Protein AF-0000000080331035 (afdb_homodimer)

Solvent-accessible surface area (backbone atoms only — not comparable to full-atom values): 25247 Å² total; per-residue (Å²): 130,74,22,35,41,32,31,26,7,36,9,62,41,33,60,42,44,21,15,44,45,40,52,51,49,59,60,69,27,68,32,37,34,25,60,29,52,27,32,96,82,66,39,75,56,76,70,78,35,70,33,44,58,36,47,56,75,72,41,64,69,88,39,53,41,82,36,46,63,39,62,90,60,86,77,45,64,68,59,48,51,48,36,42,48,51,35,17,51,52,51,43,54,48,45,74,77,31,61,30,36,28,38,41,33,54,13,16,38,40,52,65,29,70,51,53,56,38,51,56,43,30,52,69,73,35,77,71,48,44,76,47,48,36,59,26,38,36,56,69,48,49,48,23,32,76,70,66,48,60,51,32,47,57,44,38,30,34,37,42,34,33,36,79,62,34,64,64,60,52,43,58,47,56,70,48,77,24,14,32,32,40,33,53,36,17,91,39,33,50,58,50,49,49,42,26,54,76,61,68,42,33,86,76,12,35,31,35,27,46,51,61,43,95,75,45,44,77,43,52,39,76,65,60,55,79,50,83,45,58,71,67,29,41,36,42,29,49,40,88,74,89,79,53,86,71,68,46,97,132,75,23,34,41,32,31,27,7,37,8,62,41,34,58,42,44,20,17,44,45,39,52,52,50,59,60,68,28,67,32,37,34,24,62,29,50,27,33,96,83,66,39,75,56,77,68,79,34,70,35,45,58,37,46,56,76,70,42,64,70,88,40,53,41,80,37,46,60,41,61,91,58,85,77,45,64,68,60,48,51,48,34,39,49,52,34,18,50,53,50,45,55,47,45,75,75,31,61,32,36,27,37,40,33,55,13,17,38,41,52,64,30,71,52,53,58,37,51,56,44,30,52,70,74,35,77,72,49,44,76,48,48,36,58,27,38,36,56,69,49,49,47,25,32,76,72,66,48,59,50,32,46,56,44,38,30,34,37,41,34,34,35,78,63,33,64,63,60,51,44,57,48,56,69,46,76,24,14,31,32,39,32,53,34,17,90,40,33,49,58,50,50,49,44,26,53,76,61,69,42,30,86,76,12,35,31,35,28,45,51,62,41,96,76,45,46,76,42,53,38,76,66,60,54,79,50,82,45,59,71,66,29,41,36,40,29,49,38,89,72,89,79,53,85,71,68,47,96

Foldseek 3Di:
DAAEEEEAECEAAALVQGDPVSLVLLAPFQAEEEEAEADPVRHGPPDDDRQRVSSVVRDPPVRYDYAHQDYPDDPDPVVNVVSLLRRLVVVLVVRVVTRYYYYTWYAFCVPPHSVVSSVVNNCVVRPRYHYYYHTGHHPVNLLCVVVVPDQDAAPADEEEDECVVPLVVVLVVLLDQFKYKYAQCQVPLVSNLVSCVVSVQQPPKKKWDSRNDPPIDIDRSPPRDPHGDDRGMMMIRGGDDPPDDNPND/DAAEEEEAECEAAALVQGDPVSLVLLAPFQAEEEEAEADPVRHGPPDDDRQRVSSVVRDPPVRYDYAHQDYPDDPDPVVNVVSLLRRLVVVLVVRVVTRYYYYTWYAFCVPPHSVVSSVVNNCVVRPRYHYYYHTGHHPVNLLCVVVVPDQDAAPADEEEDECVVPLVVVLVVLLDQFKYKYAQCQVPLQSNLVSCVVSVQQQPKKKWDSRNDPPIDIDRSPPRDPHGDDRGMMMMRGGDDPPDDNPND

Sequence (498 aa):
MSSRLIGVGMGPGDPELVTVKGVGVLRAADVVVVPVMAGADGRDGGEPGRAEATVLHYVPSEKIVRVVFALNERSDRARREAAWDAAGQRVAGLLERHASVAFATIGDPNVYSTFTYLAETVRELVPGCVVETVPGITAMQDLAARSGAVLTEGTEPLTLVPVTAGAGVLEDALGGPGTVVAYKFGRQAREVARALRETGRLEDAVWGSALGLPEESIRPAADLDEGPLPYLSTLIAPARRDGTRGGKLMSSRLIGVGMGPGDPELVTVKGVGVLRAADVVVVPVMAGADGRDGGEPGRAEATVLHYVPSEKIVRVVFALNERSDRARREAAWDAAGQRVAGLLERHASVAFATIGDPNVYSTFTYLAETVRELVPGCVVETVPGITAMQDLAARSGAVLTEGTEPLTLVPVTAGAGVLEDALGGPGTVVAYKFGRQAREVARALRETGRLEDAVWGSALGLPEESIRPAADLDEGPLPYLSTLIAPARRDGTRGGKL

Structure (mmCIF, N/CA/C/O backbone):
data_AF-0000000080331035-model_v1
#
loop_
_entity.id
_entity.type
_entity.pdbx_description
1 polymer 'Precorrin-2 C(20)-methyltransferase'
#
loop_
_atom_site.group_PDB
_atom_site.id
_atom_site.type_symbol
_atom_site.label_atom_id
_atom_site.label_alt_id
_atom_site.label_comp_id
_atom_site.label_asym_id
_atom_site.label_entity_id
_atom_site.label_seq_id
_atom_site.pdbx_PDB_ins_code
_atom_site.Cartn_x
_atom_site.Cartn_y
_atom_site.Cartn_z
_atom_site.occupancy
_atom_site.B_iso_or_equiv
_atom_site.auth_seq_id
_atom_site.auth_comp_id
_atom_site.auth_asym_id
_atom_site.auth_atom_id
_atom_site.pdbx_PDB_model_num
ATOM 1 N N . MET A 1 1 ? -8.141 -32.656 5.895 1 59.47 1 MET A N 1
ATOM 2 C CA . MET A 1 1 ? -8.086 -31.328 6.496 1 59.47 1 MET A CA 1
ATOM 3 C C . MET A 1 1 ? -7.797 -30.266 5.441 1 59.47 1 MET A C 1
ATOM 5 O O . MET A 1 1 ? -7.09 -30.531 4.469 1 59.47 1 MET A O 1
ATOM 9 N N . SER A 1 2 ? -8.523 -29.156 5.41 1 84.94 2 SER A N 1
ATOM 10 C CA . SER A 1 2 ? -8.359 -28.219 4.309 1 84.94 2 SER A CA 1
ATOM 11 C C . SER A 1 2 ? -7.059 -27.438 4.441 1 84.94 2 SER A C 1
ATOM 13 O O . SER A 1 2 ? -6.691 -27.016 5.535 1 84.94 2 SER A O 1
ATOM 15 N N . SER A 1 3 ? -6.066 -27.594 3.512 1 94.81 3 SER A N 1
ATOM 16 C CA . SER A 1 3 ? -4.785 -26.906 3.504 1 94.81 3 SER A CA 1
ATOM 17 C C . SER A 1 3 ? -4.957 -25.438 3.102 1 94.81 3 SER A C 1
ATOM 19 O O . SER A 1 3 ? -5.996 -25.047 2.566 1 94.81 3 SER A O 1
ATOM 21 N N . ARG A 1 4 ? -4.008 -24.625 3.588 1 97.81 4 ARG A N 1
ATOM 22 C CA . ARG A 1 4 ? -4.051 -23.188 3.326 1 97.81 4 ARG A CA 1
ATOM 23 C C . ARG A 1 4 ? -2.785 -22.719 2.615 1 97.81 4 ARG A C 1
ATOM 25 O O . ARG A 1 4 ? -1.678 -23.125 2.984 1 97.81 4 ARG A O 1
ATOM 32 N N . LEU A 1 5 ? -2.953 -21.984 1.597 1 98.69 5 LEU A N 1
ATOM 33 C CA . LEU A 1 5 ? -1.893 -21.25 0.924 1 98.69 5 LEU A CA 1
ATOM 34 C C . LEU A 1 5 ? -2.035 -19.75 1.169 1 98.69 5 LEU A C 1
ATOM 36 O O . LEU A 1 5 ? -3.061 -19.156 0.825 1 98.69 5 LEU A O 1
ATOM 40 N N . ILE A 1 6 ? -1.001 -19.141 1.738 1 98.88 6 ILE A N 1
ATOM 41 C CA . ILE A 1 6 ? -1.09 -17.734 2.074 1 98.88 6 ILE A CA 1
ATOM 42 C C . ILE A 1 6 ? 0.008 -16.953 1.347 1 98.88 6 ILE A C 1
ATOM 44 O O . ILE A 1 6 ? 1.196 -17.172 1.596 1 98.88 6 ILE A O 1
ATOM 48 N N . GLY A 1 7 ? -0.418 -16.125 0.364 1 98.81 7 GLY A N 1
ATOM 49 C CA . GLY A 1 7 ? 0.522 -15.188 -0.218 1 98.81 7 GLY A CA 1
ATOM 50 C C . GLY A 1 7 ? 0.849 -14.023 0.703 1 98.81 7 GLY A C 1
ATOM 51 O O . GLY A 1 7 ? -0.049 -13.305 1.139 1 98.81 7 GLY A O 1
ATOM 52 N N . VAL A 1 8 ? 2.119 -13.812 0.995 1 98.94 8 VAL A N 1
ATOM 53 C CA . VAL A 1 8 ? 2.539 -12.789 1.947 1 98.94 8 VAL A CA 1
ATOM 54 C C . VAL A 1 8 ? 3.416 -11.758 1.244 1 98.94 8 VAL A C 1
ATOM 56 O O . VAL A 1 8 ? 4.406 -12.109 0.599 1 98.94 8 VAL A O 1
ATOM 59 N N . GLY A 1 9 ? 3.037 -10.469 1.401 1 98.88 9 GLY A N 1
ATOM 60 C CA . GLY A 1 9 ? 3.844 -9.391 0.844 1 98.88 9 GLY A CA 1
ATOM 61 C C . GLY A 1 9 ? 5.043 -9.039 1.705 1 98.88 9 GLY A C 1
ATOM 62 O O . GLY A 1 9 ? 4.891 -8.695 2.879 1 98.88 9 GLY A O 1
ATOM 63 N N . MET A 1 10 ? 6.223 -8.961 1.081 1 98.69 10 MET A N 1
ATOM 64 C CA . MET A 1 10 ? 7.469 -8.766 1.815 1 98.69 10 MET A CA 1
ATOM 65 C C . MET A 1 10 ? 7.91 -7.309 1.768 1 98.69 10 MET A C 1
ATOM 67 O O . MET A 1 10 ? 8.883 -6.926 2.416 1 98.69 10 MET A O 1
ATOM 71 N N . GLY A 1 11 ? 7.188 -6.504 1.007 1 98.25 11 GLY A N 1
ATOM 72 C CA . GLY A 1 11 ? 7.699 -5.168 0.737 1 98.25 11 GLY A CA 1
ATOM 73 C C . GLY A 1 11 ? 8.805 -5.156 -0.307 1 98.25 11 GLY A C 1
ATOM 74 O O . GLY A 1 11 ? 9.141 -6.195 -0.872 1 98.25 11 GLY A O 1
ATOM 75 N N . PRO A 1 12 ? 9.359 -3.99 -0.532 1 96.81 12 PRO A N 1
ATOM 76 C CA . PRO A 1 12 ? 10.266 -3.863 -1.677 1 96.81 12 PRO A CA 1
ATOM 77 C C . PRO A 1 12 ? 11.688 -4.309 -1.355 1 96.81 12 PRO A C 1
ATOM 79 O O . PRO A 1 12 ? 12.438 -4.688 -2.258 1 96.81 12 PRO A O 1
ATOM 82 N N . GLY A 1 13 ? 12.117 -4.184 -0.1 1 96.25 13 GLY A N 1
ATOM 83 C CA . GLY A 1 13 ? 13.508 -4.527 0.177 1 96.25 13 GLY A CA 1
ATOM 84 C C . GLY A 1 13 ? 13.859 -4.438 1.649 1 96.25 13 GLY A C 1
ATOM 85 O O . GLY A 1 13 ? 14.477 -5.348 2.201 1 96.25 13 GLY A O 1
ATOM 86 N N . ASP A 1 14 ? 13.523 -3.342 2.305 1 98.19 14 ASP A N 1
ATOM 87 C CA . ASP A 1 14 ? 13.727 -3.168 3.74 1 98.19 14 ASP A CA 1
ATOM 88 C C . ASP A 1 14 ? 12.984 -4.242 4.535 1 98.19 14 ASP A C 1
ATOM 90 O O . ASP A 1 14 ? 11.758 -4.297 4.523 1 98.19 14 ASP A O 1
ATOM 94 N N . PRO A 1 15 ? 13.711 -5.105 5.203 1 98.44 15 PRO A N 1
ATOM 95 C CA . PRO A 1 15 ? 13.039 -6.211 5.895 1 98.44 15 PRO A CA 1
ATOM 96 C C . PRO A 1 15 ? 12.078 -5.73 6.977 1 98.44 15 PRO A C 1
ATOM 98 O O . PRO A 1 15 ? 11.18 -6.473 7.379 1 98.44 15 PRO A O 1
ATOM 101 N N . GLU A 1 16 ? 12.195 -4.535 7.367 1 98.81 16 GLU A N 1
ATOM 102 C CA . GLU A 1 16 ? 11.328 -4.043 8.438 1 98.81 16 GLU A CA 1
ATOM 103 C C . GLU A 1 16 ? 10 -3.539 7.887 1 98.81 16 GLU A C 1
ATOM 105 O O . GLU A 1 16 ? 9.102 -3.178 8.648 1 98.81 16 GLU A O 1
ATOM 110 N N . LEU A 1 17 ? 9.859 -3.543 6.605 1 98.88 17 LEU A N 1
ATOM 111 C CA . LEU A 1 17 ? 8.602 -3.057 6.043 1 98.88 17 LEU A CA 1
ATOM 112 C C . LEU A 1 17 ? 7.594 -4.191 5.906 1 98.88 17 LEU A C 1
ATOM 114 O O . LEU A 1 17 ? 6.465 -3.973 5.453 1 98.88 17 LEU A O 1
ATOM 118 N N . VAL A 1 18 ? 7.965 -5.395 6.312 1 98.94 18 VAL A N 1
ATOM 119 C CA . VAL A 1 18 ? 6.973 -6.461 6.418 1 98.94 18 VAL A CA 1
ATOM 120 C C . VAL A 1 18 ? 5.988 -6.137 7.539 1 98.94 18 VAL A C 1
ATOM 122 O O . VAL A 1 18 ? 6.363 -5.543 8.555 1 98.94 18 VAL A O 1
ATOM 125 N N . THR A 1 19 ? 4.703 -6.461 7.371 1 98.94 19 THR A N 1
ATOM 126 C CA . THR A 1 19 ? 3.715 -6.227 8.422 1 98.94 19 THR A CA 1
ATOM 127 C C . THR A 1 19 ? 3.91 -7.207 9.57 1 98.94 19 THR A C 1
ATOM 129 O O . THR A 1 19 ? 4.453 -8.297 9.383 1 98.94 19 THR A O 1
ATOM 132 N N . VAL A 1 20 ? 3.432 -6.82 10.734 1 98.94 20 VAL A N 1
ATOM 133 C CA . VAL A 1 20 ? 3.412 -7.719 11.883 1 98.94 20 VAL A CA 1
ATOM 134 C C . VAL A 1 20 ? 2.641 -8.992 11.531 1 98.94 20 VAL A C 1
ATOM 136 O O . VAL A 1 20 ? 3.078 -10.102 11.852 1 98.94 20 VAL A O 1
ATOM 139 N N . LYS A 1 21 ? 1.558 -8.812 10.828 1 98.94 21 LYS A N 1
ATOM 140 C CA . LYS A 1 21 ? 0.758 -9.961 10.398 1 98.94 21 LYS A CA 1
ATOM 141 C C . LYS A 1 21 ? 1.562 -10.875 9.477 1 98.94 21 LYS A C 1
ATOM 143 O O . LYS A 1 21 ? 1.507 -12.102 9.617 1 98.94 21 LYS A O 1
ATOM 148 N N . GLY A 1 22 ? 2.291 -10.234 8.516 1 98.94 22 GLY A N 1
ATOM 149 C CA . GLY A 1 22 ? 3.135 -11.023 7.637 1 98.94 22 GLY A CA 1
ATOM 150 C C . GLY A 1 22 ? 4.156 -11.859 8.383 1 98.94 22 GLY A C 1
ATOM 151 O O . GLY A 1 22 ? 4.324 -13.047 8.094 1 98.94 22 GLY A O 1
ATOM 152 N N . VAL A 1 23 ? 4.812 -11.266 9.344 1 98.94 23 VAL A N 1
ATOM 153 C CA . VAL A 1 23 ? 5.793 -11.977 10.156 1 98.94 23 VAL A CA 1
ATOM 154 C C . VAL A 1 23 ? 5.117 -13.133 10.891 1 98.94 23 VAL A C 1
ATOM 156 O O . VAL A 1 23 ? 5.645 -14.25 10.922 1 98.94 23 VAL A O 1
ATOM 159 N N . GLY A 1 24 ? 3.977 -12.852 11.484 1 98.88 24 GLY A N 1
ATOM 160 C CA . GLY A 1 24 ? 3.234 -13.898 12.172 1 98.88 24 GLY A CA 1
ATOM 161 C C . GLY A 1 24 ? 2.904 -15.086 11.281 1 98.88 24 GLY A C 1
ATOM 162 O O . GLY A 1 24 ? 3.064 -16.234 11.688 1 98.88 24 GLY A O 1
ATOM 163 N N . VAL A 1 25 ? 2.463 -14.82 10.086 1 98.88 25 VAL A N 1
ATOM 164 C CA . VAL A 1 25 ? 2.092 -15.867 9.133 1 98.88 25 VAL A CA 1
ATOM 165 C C . VAL A 1 25 ? 3.326 -16.672 8.742 1 98.88 25 VAL A C 1
ATOM 167 O O . VAL A 1 25 ? 3.277 -17.906 8.688 1 98.88 25 VAL A O 1
ATOM 170 N N . LEU A 1 26 ? 4.449 -15.945 8.484 1 98.88 26 LEU A N 1
ATOM 171 C CA . LEU A 1 26 ? 5.68 -16.641 8.125 1 98.88 26 LEU A CA 1
ATOM 172 C C . LEU A 1 26 ? 6.105 -17.594 9.234 1 98.88 26 LEU A C 1
ATOM 174 O O . LEU A 1 26 ? 6.445 -18.75 8.977 1 98.88 26 LEU A O 1
ATOM 178 N N . ARG A 1 27 ? 6.047 -17.156 10.422 1 98.81 27 ARG A N 1
ATOM 179 C CA . ARG A 1 27 ? 6.5 -17.938 11.562 1 98.81 27 ARG A CA 1
ATOM 180 C C . ARG A 1 27 ? 5.562 -19.109 11.82 1 98.81 27 ARG A C 1
ATOM 182 O O . ARG A 1 27 ? 6.012 -20.203 12.203 1 98.81 27 ARG A O 1
ATOM 189 N N . ALA A 1 28 ? 4.328 -18.953 11.602 1 98.62 28 ALA A N 1
ATOM 190 C CA . ALA A 1 28 ? 3.326 -19.969 11.906 1 98.62 28 ALA A CA 1
ATOM 191 C C . ALA A 1 28 ? 3.248 -21.016 10.797 1 98.62 28 ALA A C 1
ATOM 193 O O . ALA A 1 28 ? 2.768 -22.125 11.016 1 98.62 28 ALA A O 1
ATOM 194 N N . ALA A 1 29 ? 3.625 -20.688 9.578 1 98.62 29 ALA A N 1
ATOM 195 C CA . ALA A 1 29 ? 3.523 -21.594 8.445 1 98.62 29 ALA A CA 1
ATOM 196 C C . ALA A 1 29 ? 4.434 -22.812 8.633 1 98.62 29 ALA A C 1
ATOM 198 O O . ALA A 1 29 ? 5.504 -22.703 9.234 1 98.62 29 ALA A O 1
ATOM 199 N N . ASP A 1 30 ? 4.008 -23.938 8.094 1 98.5 30 ASP A N 1
ATOM 200 C CA . ASP A 1 30 ? 4.852 -25.125 8.094 1 98.5 30 ASP A CA 1
ATOM 201 C C . ASP A 1 30 ? 6.039 -24.969 7.152 1 98.5 30 ASP A C 1
ATOM 203 O O . ASP A 1 30 ? 7.148 -25.406 7.453 1 98.5 30 ASP A O 1
ATOM 207 N N . VAL A 1 31 ? 5.742 -24.328 6.055 1 98.5 31 VAL A N 1
ATOM 208 C CA . VAL A 1 31 ? 6.738 -24.078 5.02 1 98.5 31 VAL A CA 1
ATOM 209 C C . VAL A 1 31 ? 6.527 -22.688 4.418 1 98.5 31 VAL A C 1
ATOM 211 O O . VAL A 1 31 ? 5.395 -22.203 4.328 1 98.5 31 VAL A O 1
ATOM 214 N N . VAL A 1 32 ? 7.699 -22.094 4.117 1 98.88 32 VAL A N 1
ATOM 215 C CA . VAL A 1 32 ? 7.672 -20.812 3.414 1 98.88 32 VAL A CA 1
ATOM 216 C C . VAL A 1 32 ? 8.297 -20.969 2.029 1 98.88 32 VAL A C 1
ATOM 218 O O . VAL A 1 32 ? 9.5 -21.219 1.91 1 98.88 32 VAL A O 1
ATOM 221 N N . VAL A 1 33 ? 7.488 -20.781 1.027 1 98.44 33 VAL A N 1
ATOM 222 C CA . VAL A 1 33 ? 7.938 -20.875 -0.359 1 98.44 33 VAL A CA 1
ATOM 223 C C . VAL A 1 33 ? 8.398 -19.5 -0.845 1 98.44 33 VAL A C 1
ATOM 225 O O . VAL A 1 33 ? 7.73 -18.5 -0.592 1 98.44 33 VAL A O 1
ATOM 228 N N . VAL A 1 34 ? 9.555 -19.453 -1.518 1 97.25 34 VAL A N 1
ATOM 229 C CA . VAL A 1 34 ? 10.039 -18.219 -2.146 1 97.25 34 VAL A CA 1
ATOM 230 C C . VAL A 1 34 ? 10.281 -18.469 -3.635 1 97.25 34 VAL A C 1
ATOM 232 O O . VAL A 1 34 ? 10.773 -19.516 -4.027 1 97.25 34 VAL A O 1
ATOM 235 N N . PRO A 1 35 ? 9.805 -17.484 -4.457 1 94.5 35 PRO A N 1
ATOM 236 C CA . PRO A 1 35 ? 10.086 -17.594 -5.891 1 94.5 35 PRO A CA 1
ATOM 237 C C . PRO A 1 35 ? 11.539 -17.297 -6.234 1 94.5 35 PRO A C 1
ATOM 239 O O . PRO A 1 35 ? 12.133 -16.375 -5.656 1 94.5 35 PRO A O 1
ATOM 242 N N . VAL A 1 36 ? 12.023 -18.094 -7.156 1 91.31 36 VAL A N 1
ATOM 243 C CA . VAL A 1 36 ? 13.383 -17.812 -7.621 1 91.31 36 VAL A CA 1
ATOM 244 C C . VAL A 1 36 ? 13.414 -17.828 -9.148 1 91.31 36 VAL A C 1
ATOM 246 O O . VAL A 1 36 ? 12.531 -18.391 -9.789 1 91.31 36 VAL A O 1
ATOM 249 N N . MET A 1 37 ? 14.383 -17.141 -9.648 1 84.69 37 MET A N 1
ATOM 250 C CA . MET A 1 37 ? 14.609 -17.109 -11.094 1 84.69 37 MET A CA 1
ATOM 251 C C . MET A 1 37 ? 15.328 -18.375 -11.562 1 84.69 37 MET A C 1
ATOM 253 O O . MET A 1 37 ? 16.234 -18.859 -10.898 1 84.69 37 MET A O 1
ATOM 257 N N . ALA A 1 38 ? 14.867 -18.797 -12.688 1 83.75 38 ALA A N 1
ATOM 258 C CA . ALA A 1 38 ? 15.531 -19.953 -13.266 1 83.75 38 ALA A CA 1
ATOM 259 C C . ALA A 1 38 ? 16.875 -19.578 -13.891 1 83.75 38 ALA A C 1
ATOM 261 O O . ALA A 1 38 ? 16.984 -18.516 -14.516 1 83.75 38 ALA A O 1
ATOM 262 N N . GLY A 1 39 ? 17.812 -20.453 -13.695 1 78.88 39 GLY A N 1
ATOM 263 C CA . GLY A 1 39 ? 19.016 -20.344 -14.484 1 78.88 39 GLY A CA 1
ATOM 264 C C . GLY A 1 39 ? 18.828 -20.781 -15.93 1 78.88 39 GLY A C 1
ATOM 265 O O . GLY A 1 39 ? 17.703 -21.062 -16.359 1 78.88 39 GLY A O 1
ATOM 266 N N . ALA A 1 40 ? 19.875 -20.797 -16.734 1 77.44 40 ALA A N 1
ATOM 267 C CA . ALA A 1 40 ? 19.844 -21.156 -18.141 1 77.44 40 ALA A CA 1
ATOM 268 C C . ALA A 1 40 ? 19.312 -22.562 -18.359 1 77.44 40 ALA A C 1
ATOM 270 O O . ALA A 1 40 ? 18.672 -22.859 -19.359 1 77.44 40 ALA A O 1
ATOM 271 N N . ASP A 1 41 ? 19.469 -23.312 -17.359 1 78.5 41 ASP A N 1
ATOM 272 C CA . ASP A 1 41 ? 19.062 -24.703 -17.453 1 78.5 41 ASP A CA 1
ATOM 273 C C . ASP A 1 41 ? 17.656 -24.906 -16.922 1 78.5 41 ASP A C 1
ATOM 275 O O . ASP A 1 41 ? 17.172 -26.031 -16.828 1 78.5 41 ASP A O 1
ATOM 279 N N . GLY A 1 42 ? 17.031 -23.812 -16.5 1 77.81 42 GLY A N 1
ATOM 280 C CA . GLY A 1 42 ? 15.664 -23.891 -16.016 1 77.81 42 GLY A CA 1
ATOM 281 C C . GLY A 1 42 ? 15.57 -24.25 -14.547 1 77.81 42 GLY A C 1
ATOM 282 O O . GLY A 1 42 ? 14.469 -24.391 -14.008 1 77.81 42 GLY A O 1
ATOM 283 N N . ARG A 1 43 ? 16.766 -24.391 -14.031 1 82.5 43 ARG A N 1
ATOM 284 C CA . ARG A 1 43 ? 16.797 -24.766 -12.625 1 82.5 43 ARG A CA 1
ATOM 285 C C . ARG A 1 43 ? 17.094 -23.578 -11.734 1 82.5 43 ARG A C 1
ATOM 287 O O . ARG A 1 43 ? 17.359 -22.469 -12.227 1 82.5 43 ARG A O 1
ATOM 294 N N . ASP A 1 44 ? 16.938 -23.719 -10.469 1 85.88 44 ASP A N 1
ATOM 295 C CA . ASP A 1 44 ? 17.234 -22.672 -9.5 1 85.88 44 ASP A CA 1
ATOM 296 C C . ASP A 1 44 ? 18.609 -22.078 -9.742 1 85.88 44 ASP A C 1
ATOM 298 O O . ASP A 1 44 ? 19.625 -22.797 -9.695 1 85.88 44 ASP A O 1
ATOM 302 N N . GLY A 1 45 ? 18.703 -20.812 -9.938 1 82.06 45 GLY A N 1
ATOM 303 C CA . GLY A 1 45 ? 19.953 -20.125 -10.25 1 82.06 45 GLY A CA 1
ATOM 304 C C . GLY A 1 45 ? 20.812 -19.891 -9.031 1 82.06 45 GLY A C 1
ATOM 305 O O . GLY A 1 45 ? 21.938 -19.406 -9.148 1 82.06 45 GLY A O 1
ATOM 306 N N . GLY A 1 46 ? 20.359 -20.203 -7.855 1 83.75 46 GLY A N 1
ATOM 307 C CA . GLY A 1 46 ? 21.172 -20.234 -6.645 1 83.75 46 GLY A CA 1
ATOM 308 C C . GLY A 1 46 ? 21.125 -18.938 -5.867 1 83.75 46 GLY A C 1
ATOM 309 O O . GLY A 1 46 ? 21.172 -18.938 -4.633 1 83.75 46 GLY A O 1
ATOM 310 N N . GLU A 1 47 ? 21.078 -17.812 -6.492 1 85.5 47 GLU A N 1
ATOM 311 C CA . GLU A 1 47 ? 21.109 -16.531 -5.797 1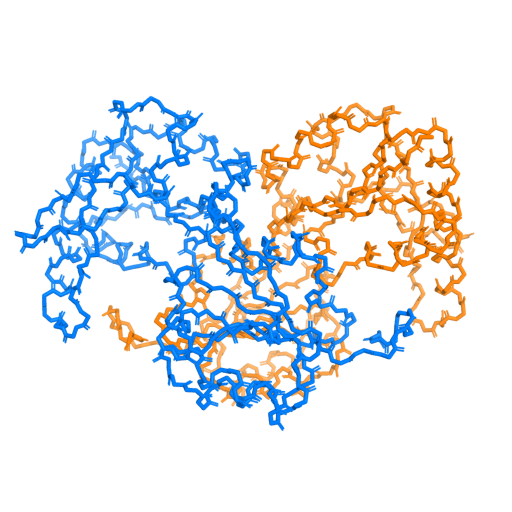 85.5 47 GLU A CA 1
ATOM 312 C C . GLU A 1 47 ? 19.781 -16.25 -5.105 1 85.5 47 GLU A C 1
ATOM 314 O O . GLU A 1 47 ? 18.719 -16.406 -5.707 1 85.5 47 GLU A O 1
ATOM 319 N N . PRO A 1 48 ? 19.922 -15.906 -3.85 1 88.31 48 PRO A N 1
ATOM 320 C CA . PRO A 1 48 ? 18.672 -15.57 -3.166 1 88.31 48 PRO A CA 1
ATOM 321 C C . PRO A 1 48 ? 17.984 -14.336 -3.756 1 88.31 48 PRO A C 1
ATOM 323 O O . PRO A 1 48 ? 18.656 -13.352 -4.066 1 88.31 48 PRO A O 1
ATOM 326 N N . GLY A 1 49 ? 16.719 -14.516 -3.934 1 89.56 49 GLY A N 1
ATOM 327 C CA . GLY A 1 49 ? 15.945 -13.359 -4.371 1 89.56 49 GLY A CA 1
ATOM 328 C C . GLY A 1 49 ? 15.641 -12.391 -3.246 1 89.56 49 GLY A C 1
ATOM 329 O O . GLY A 1 49 ? 15.977 -12.641 -2.088 1 89.56 49 GLY A O 1
ATOM 330 N N . ARG A 1 50 ? 15.047 -11.336 -3.588 1 91.12 50 ARG A N 1
ATOM 331 C CA . ARG A 1 50 ? 14.734 -10.273 -2.633 1 91.12 50 ARG A CA 1
ATOM 332 C C . ARG A 1 50 ? 13.75 -10.758 -1.578 1 91.12 50 ARG A C 1
ATOM 334 O O . ARG A 1 50 ? 13.906 -10.469 -0.391 1 91.12 50 ARG A O 1
ATOM 341 N N . ALA A 1 51 ? 12.727 -11.461 -2.014 1 95.56 51 ALA A N 1
ATOM 342 C CA . ALA A 1 51 ? 11.773 -12 -1.051 1 95.56 51 ALA A CA 1
ATOM 343 C C . ALA A 1 51 ? 12.453 -12.945 -0.066 1 95.56 51 ALA A C 1
ATOM 345 O O . ALA A 1 51 ? 12.211 -12.875 1.142 1 95.56 51 ALA A O 1
ATOM 346 N N . GLU A 1 52 ? 13.289 -13.781 -0.585 1 96.88 52 GLU A N 1
ATOM 347 C CA . GLU A 1 52 ? 14 -14.742 0.256 1 96.88 52 GLU A CA 1
ATOM 348 C C . GLU A 1 52 ? 14.875 -14.031 1.281 1 96.88 52 GLU A C 1
ATOM 350 O O . GLU A 1 52 ? 14.914 -14.414 2.451 1 96.88 52 GLU A O 1
ATOM 355 N N . ALA A 1 53 ? 15.578 -13.008 0.819 1 96.38 53 ALA A N 1
ATOM 356 C CA . ALA A 1 53 ? 16.438 -12.25 1.717 1 96.38 53 ALA A CA 1
ATOM 357 C C . ALA A 1 53 ? 15.648 -11.672 2.889 1 96.38 53 ALA A C 1
ATOM 359 O O . ALA A 1 53 ? 16.125 -11.672 4.027 1 96.38 53 ALA A O 1
ATOM 360 N N . THR A 1 54 ? 14.484 -11.195 2.621 1 98.06 54 THR A N 1
ATOM 361 C CA . THR A 1 54 ? 13.633 -10.641 3.67 1 98.06 54 THR A CA 1
ATOM 362 C C . THR A 1 54 ? 13.109 -11.75 4.582 1 98.06 54 THR A C 1
ATOM 364 O O . THR A 1 54 ? 13.117 -11.602 5.809 1 98.06 54 THR A O 1
ATOM 367 N N . VAL A 1 55 ? 12.703 -12.898 4.023 1 98.69 55 VAL A N 1
ATOM 368 C CA . VAL A 1 55 ? 12.164 -14.016 4.789 1 98.69 55 VAL A CA 1
ATOM 369 C C . VAL A 1 55 ? 13.203 -14.5 5.797 1 98.69 55 VAL A C 1
ATOM 371 O O . VAL A 1 55 ? 12.867 -14.836 6.934 1 98.69 55 VAL A O 1
ATOM 374 N N . LEU A 1 56 ? 14.422 -14.484 5.422 1 98.44 56 LEU A N 1
ATOM 375 C CA . LEU A 1 56 ? 15.508 -15.023 6.227 1 98.44 56 LEU A CA 1
ATOM 376 C C . LEU A 1 56 ? 15.719 -14.195 7.492 1 98.44 56 LEU A C 1
ATOM 378 O O . LEU A 1 56 ? 16.375 -14.641 8.43 1 98.44 56 LEU A O 1
ATOM 382 N N . HIS A 1 57 ? 15.18 -13.023 7.547 1 98.38 57 HIS A N 1
ATOM 383 C CA . HIS A 1 57 ? 15.234 -12.219 8.766 1 98.38 57 HIS A CA 1
ATOM 384 C C . HIS A 1 57 ? 14.25 -12.727 9.805 1 98.38 57 HIS A C 1
ATOM 386 O O . HIS A 1 57 ? 14.352 -12.375 10.984 1 98.38 57 HIS A O 1
ATOM 392 N N . TYR A 1 58 ? 13.32 -13.57 9.375 1 98.69 58 TYR A N 1
ATOM 393 C CA . TYR A 1 58 ? 12.203 -13.812 10.281 1 98.69 58 TYR A CA 1
ATOM 394 C C . TYR A 1 58 ? 12.047 -15.297 10.562 1 98.69 58 TYR A C 1
ATOM 396 O O . TYR A 1 58 ? 11.422 -15.688 11.555 1 98.69 58 TYR A O 1
ATOM 404 N N . VAL A 1 59 ? 12.508 -16.125 9.672 1 98.5 59 VAL A N 1
ATOM 405 C CA . VAL A 1 59 ? 12.383 -17.562 9.875 1 98.5 59 VAL A CA 1
ATOM 406 C C . VAL A 1 59 ? 13.688 -18.266 9.492 1 98.5 59 VAL A C 1
ATOM 408 O O . VAL A 1 59 ? 14.469 -17.734 8.688 1 98.5 59 VAL A O 1
ATOM 411 N N . PRO A 1 60 ? 13.969 -19.422 10.086 1 98.19 60 PRO A N 1
ATOM 412 C CA . PRO A 1 60 ? 15.188 -20.141 9.734 1 98.19 60 PRO A CA 1
ATOM 413 C C . PRO A 1 60 ? 15.164 -20.688 8.312 1 98.19 60 PRO A C 1
ATOM 415 O O . PRO A 1 60 ? 14.086 -20.969 7.773 1 98.19 60 PRO A O 1
ATOM 418 N N . SER A 1 61 ? 16.281 -20.844 7.75 1 97.56 61 SER A N 1
ATOM 419 C CA . SER A 1 61 ? 16.422 -21.266 6.355 1 97.56 61 SER A CA 1
ATOM 420 C C . SER A 1 61 ? 15.797 -22.625 6.125 1 97.56 61 SER A C 1
ATOM 422 O O . SER A 1 61 ? 15.328 -22.938 5.023 1 97.56 61 SER A O 1
ATOM 424 N N . GLU A 1 62 ? 15.664 -23.484 7.129 1 97.5 62 GLU A N 1
ATOM 425 C CA . GLU A 1 62 ? 15.141 -24.844 7.004 1 97.5 62 GLU A CA 1
ATOM 426 C C . GLU A 1 62 ? 13.656 -24.812 6.641 1 97.5 62 GLU A C 1
ATOM 428 O O . GLU A 1 62 ? 13.133 -25.797 6.105 1 97.5 62 GLU A O 1
ATOM 433 N N . LYS A 1 63 ? 13.039 -23.734 6.926 1 97.69 63 LYS A N 1
ATOM 434 C CA . LYS A 1 63 ? 11.609 -23.594 6.652 1 97.69 63 LYS A CA 1
ATOM 435 C C . LYS A 1 63 ? 11.367 -23.172 5.211 1 97.69 63 LYS A C 1
ATOM 437 O O . LYS A 1 63 ? 10.227 -23.188 4.738 1 97.69 63 LYS A O 1
ATOM 442 N N . ILE A 1 64 ? 12.414 -22.797 4.551 1 98.31 64 ILE A N 1
ATOM 443 C CA . ILE A 1 64 ? 12.273 -22.141 3.254 1 98.31 64 ILE A CA 1
ATOM 444 C C . ILE A 1 64 ? 12.375 -23.188 2.139 1 98.31 64 ILE A C 1
ATOM 446 O O . ILE A 1 64 ? 13.258 -24.047 2.16 1 98.31 64 ILE A O 1
ATOM 450 N N . VAL A 1 65 ? 11.461 -23.094 1.192 1 97.75 65 VAL A N 1
ATOM 451 C CA . VAL A 1 65 ? 11.508 -23.875 -0.036 1 97.75 65 VAL A CA 1
ATOM 452 C C . VAL A 1 65 ? 11.547 -22.953 -1.246 1 97.75 65 VAL A C 1
ATOM 454 O O . VAL A 1 65 ? 10.664 -22.109 -1.421 1 97.75 65 VAL A O 1
ATOM 457 N N . ARG A 1 66 ? 12.547 -23.125 -2.043 1 96.31 66 ARG A N 1
ATOM 458 C CA . ARG A 1 66 ? 12.711 -22.344 -3.264 1 96.31 66 ARG A CA 1
ATOM 459 C C . ARG A 1 66 ? 11.938 -22.969 -4.422 1 96.31 66 ARG A C 1
ATOM 461 O O . ARG A 1 66 ? 12.016 -24.188 -4.641 1 96.31 66 ARG A O 1
ATOM 468 N N . VAL A 1 67 ? 11.18 -22.156 -5.09 1 94.69 67 VAL A N 1
ATOM 469 C CA . VAL A 1 67 ? 10.414 -22.641 -6.242 1 94.69 67 VAL A CA 1
ATOM 470 C C . VAL A 1 67 ? 10.68 -21.734 -7.445 1 94.69 67 VAL A C 1
ATOM 472 O O . VAL A 1 67 ? 10.531 -20.516 -7.355 1 94.69 67 VAL A O 1
ATOM 475 N N . VAL A 1 68 ? 11.023 -22.312 -8.555 1 89.5 68 VAL A N 1
ATOM 476 C CA . VAL A 1 68 ? 11.273 -21.562 -9.789 1 89.5 68 VAL A CA 1
ATOM 477 C C . VAL A 1 68 ? 9.945 -21.047 -10.359 1 89.5 68 VAL A C 1
ATOM 479 O O . VAL A 1 68 ? 9.047 -21.844 -10.648 1 89.5 68 VAL A O 1
ATOM 482 N N . PHE A 1 69 ? 9.734 -19.75 -10.43 1 80.31 69 PHE A N 1
ATOM 483 C CA . PHE A 1 69 ? 8.492 -19.172 -10.922 1 80.31 69 PHE A CA 1
ATOM 484 C C . PHE A 1 69 ? 8.758 -18.234 -12.094 1 80.31 69 PHE A C 1
ATOM 486 O O . PHE A 1 69 ? 7.816 -17.781 -12.758 1 80.31 69 PHE A O 1
ATOM 493 N N . ALA A 1 70 ? 9.93 -17.766 -12.188 1 66 70 ALA A N 1
ATOM 494 C CA . ALA A 1 70 ? 10.227 -16.828 -13.273 1 66 70 ALA A CA 1
ATOM 495 C C . ALA A 1 70 ? 11.375 -17.344 -14.133 1 66 70 ALA A C 1
ATOM 497 O O . ALA A 1 70 ? 12.273 -18.031 -13.641 1 66 70 ALA A O 1
ATOM 498 N N . LEU A 1 71 ? 10.945 -17.188 -15.422 1 63.12 71 LEU A N 1
ATOM 499 C CA . LEU A 1 71 ? 12 -17.516 -16.375 1 63.12 71 LEU A CA 1
ATOM 500 C C . LEU A 1 71 ? 12.578 -16.25 -17 1 63.12 71 LEU A C 1
ATOM 502 O O . LEU A 1 71 ? 11.906 -15.219 -17.047 1 63.12 71 LEU A O 1
ATOM 506 N N . ASN A 1 72 ? 13.836 -16.172 -17.109 1 57.88 72 ASN A N 1
ATOM 507 C CA . ASN A 1 72 ? 14.484 -15.125 -17.891 1 57.88 72 ASN A CA 1
ATOM 508 C C . ASN A 1 72 ? 13.914 -15.047 -19.297 1 57.88 72 ASN A C 1
ATOM 510 O O . ASN A 1 72 ? 14.258 -14.141 -20.062 1 57.88 72 ASN A O 1
ATOM 514 N N . GLU A 1 73 ? 13.016 -15.852 -19.594 1 59.53 73 GLU A N 1
ATOM 515 C CA . GLU A 1 73 ? 12.492 -15.836 -20.953 1 59.53 73 GLU A CA 1
ATOM 516 C C . GLU A 1 73 ? 11.094 -15.227 -21 1 59.53 73 GLU 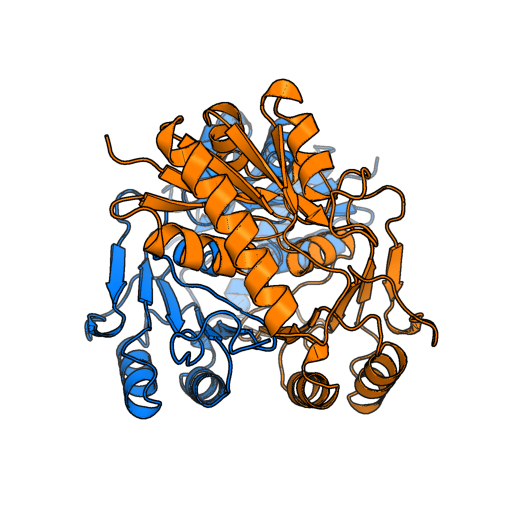A C 1
ATOM 518 O O . GLU A 1 73 ? 10.156 -15.773 -20.422 1 59.53 73 GLU A O 1
ATOM 523 N N . ARG A 1 74 ? 10.883 -14.133 -21.719 1 59.06 74 ARG A N 1
ATOM 524 C CA . ARG A 1 74 ? 9.672 -13.32 -21.703 1 59.06 74 ARG A CA 1
ATOM 525 C C . ARG A 1 74 ? 8.75 -13.688 -22.875 1 59.06 74 ARG A C 1
ATOM 527 O O . ARG A 1 74 ? 7.566 -13.352 -22.859 1 59.06 74 ARG A O 1
ATOM 534 N N . SER A 1 75 ? 9.25 -14.25 -23.75 1 64.62 75 SER A N 1
ATOM 535 C CA . SER A 1 75 ? 8.484 -14.281 -24.984 1 64.62 75 SER A CA 1
ATOM 536 C C . SER A 1 75 ? 7.844 -15.648 -25.203 1 64.62 75 SER A C 1
ATOM 538 O O . SER A 1 75 ? 6.891 -15.781 -25.984 1 64.62 75 SER A O 1
ATOM 540 N N . ASP A 1 76 ? 8.195 -16.516 -24.5 1 76.44 76 ASP A N 1
ATOM 541 C CA . ASP A 1 76 ? 7.676 -17.859 -24.734 1 76.44 76 ASP A CA 1
ATOM 542 C C . ASP A 1 76 ? 6.566 -18.203 -23.75 1 76.44 76 ASP A C 1
ATOM 544 O O . ASP A 1 76 ? 6.836 -18.672 -22.641 1 76.44 76 ASP A O 1
ATOM 548 N N . ARG A 1 77 ? 5.324 -17.969 -24.234 1 79.88 77 ARG A N 1
ATOM 549 C CA . ARG A 1 77 ? 4.137 -18.188 -23.422 1 79.88 77 ARG A CA 1
ATOM 550 C C . ARG A 1 77 ? 4.066 -19.641 -22.938 1 79.88 77 ARG A C 1
ATOM 552 O O . ARG A 1 77 ? 3.729 -19.891 -21.781 1 79.88 77 ARG A O 1
ATOM 559 N N . ALA A 1 78 ? 4.387 -20.531 -23.812 1 81.75 78 ALA A N 1
ATOM 560 C CA . ALA A 1 78 ? 4.312 -21.953 -23.484 1 81.75 78 ALA A CA 1
ATOM 561 C C . ALA A 1 78 ? 5.301 -22.297 -22.375 1 81.75 78 ALA A C 1
ATOM 563 O O . ALA A 1 78 ? 4.973 -23.062 -21.453 1 81.75 78 ALA A O 1
ATOM 564 N N . ARG A 1 79 ? 6.41 -21.781 -22.516 1 80.38 79 ARG A N 1
ATOM 565 C CA . ARG A 1 79 ? 7.43 -22.047 -21.516 1 80.38 79 ARG A CA 1
ATOM 566 C C . ARG A 1 79 ? 7.051 -21.438 -20.172 1 80.38 79 ARG A C 1
ATOM 568 O O . ARG A 1 79 ? 7.27 -22.047 -19.125 1 80.38 79 ARG A O 1
ATOM 575 N N . ARG A 1 80 ? 6.504 -20.297 -20.188 1 82.25 80 ARG A N 1
ATOM 576 C CA . ARG A 1 80 ? 6.051 -19.625 -18.969 1 82.25 80 ARG A CA 1
ATOM 577 C C . ARG A 1 80 ? 4.957 -20.438 -18.281 1 82.25 80 ARG A C 1
ATOM 579 O O . ARG A 1 80 ? 5.012 -20.656 -17.062 1 82.25 80 ARG A O 1
ATOM 586 N N . GLU A 1 81 ? 4.055 -20.891 -19.062 1 85.31 81 GLU A N 1
ATOM 587 C CA . GLU A 1 81 ? 2.947 -21.656 -18.5 1 85.31 81 GLU A CA 1
ATOM 588 C C . GLU A 1 81 ? 3.428 -22.984 -17.922 1 85.31 81 GLU A C 1
ATOM 590 O O . GLU A 1 81 ? 2.928 -23.438 -16.891 1 85.31 81 GLU A O 1
ATOM 595 N N . ALA A 1 82 ? 4.383 -23.5 -18.594 1 86 82 ALA A N 1
ATOM 596 C CA . ALA A 1 82 ? 4.957 -24.75 -18.094 1 86 82 ALA A CA 1
ATOM 597 C C . ALA A 1 82 ? 5.652 -24.531 -16.75 1 86 82 ALA A C 1
ATOM 599 O O . ALA A 1 82 ? 5.57 -25.359 -15.852 1 86 82 ALA A O 1
ATOM 600 N N . ALA A 1 83 ? 6.336 -23.406 -16.672 1 84.31 83 ALA A N 1
ATOM 601 C CA . ALA A 1 83 ? 7 -23.078 -15.414 1 84.31 83 ALA A CA 1
ATOM 602 C C . ALA A 1 83 ? 5.98 -22.859 -14.297 1 84.31 83 ALA A C 1
ATOM 604 O O . ALA A 1 83 ? 6.199 -23.266 -13.156 1 84.31 83 ALA A O 1
ATOM 605 N N . TRP A 1 84 ? 4.902 -22.203 -14.594 1 88.56 84 TRP A N 1
ATOM 606 C CA . TRP A 1 84 ? 3.848 -21.984 -13.617 1 88.56 84 TRP A CA 1
ATOM 607 C C . TRP A 1 84 ? 3.232 -23.312 -13.18 1 88.56 84 TRP A C 1
ATOM 609 O O . TRP A 1 84 ? 2.965 -23.516 -11.992 1 88.56 84 TRP A O 1
ATOM 619 N N . ASP A 1 85 ? 3.043 -24.203 -14.164 1 92.38 85 ASP A N 1
ATOM 620 C CA . ASP A 1 85 ? 2.5 -25.516 -13.852 1 92.38 85 ASP A CA 1
ATOM 621 C C . ASP A 1 85 ? 3.434 -26.297 -12.922 1 92.38 85 ASP A C 1
ATOM 623 O O . ASP A 1 85 ? 2.986 -26.891 -11.945 1 92.38 85 ASP A O 1
ATOM 627 N N . ALA A 1 86 ? 4.645 -26.234 -13.266 1 92.62 86 ALA A N 1
ATOM 628 C CA . ALA A 1 86 ? 5.629 -26.938 -12.445 1 92.62 86 ALA A CA 1
ATOM 629 C C . ALA A 1 86 ? 5.676 -26.359 -11.031 1 92.62 86 ALA A C 1
ATOM 631 O O . ALA A 1 86 ? 5.719 -27.109 -10.055 1 92.62 86 ALA A O 1
ATOM 632 N N . ALA A 1 87 ? 5.695 -25.078 -10.93 1 93.31 87 ALA A N 1
ATOM 633 C CA . ALA A 1 87 ? 5.676 -24.406 -9.625 1 93.31 87 ALA A CA 1
ATOM 634 C C . ALA A 1 87 ? 4.414 -24.781 -8.844 1 93.31 87 ALA A C 1
ATOM 636 O O . ALA A 1 87 ? 4.48 -25.094 -7.652 1 93.31 87 ALA A O 1
ATOM 637 N N . GLY A 1 88 ? 3.314 -24.734 -9.562 1 96 88 GLY A N 1
ATOM 638 C CA . GLY A 1 88 ? 2.053 -25.109 -8.938 1 96 88 GLY A CA 1
ATOM 639 C C . GLY A 1 88 ? 2.043 -26.531 -8.422 1 96 88 GLY A C 1
ATOM 640 O O . GLY A 1 88 ? 1.547 -26.797 -7.324 1 96 88 GLY A O 1
ATOM 641 N N . GLN A 1 89 ? 2.574 -27.422 -9.195 1 96.75 89 GLN A N 1
ATOM 642 C CA . GLN A 1 89 ? 2.65 -28.812 -8.781 1 96.75 89 GLN A CA 1
ATOM 643 C C . GLN A 1 89 ? 3.521 -28.984 -7.543 1 96.75 89 GLN A C 1
ATOM 645 O O . GLN A 1 89 ? 3.184 -29.75 -6.637 1 96.75 89 GLN A O 1
ATOM 650 N N . ARG A 1 90 ? 4.566 -28.297 -7.551 1 96.69 90 ARG A N 1
ATOM 651 C CA . ARG A 1 90 ? 5.449 -28.344 -6.387 1 96.69 90 ARG A CA 1
ATOM 652 C C . ARG A 1 90 ? 4.734 -27.859 -5.133 1 96.69 90 ARG A C 1
ATOM 654 O O . ARG A 1 90 ? 4.801 -28.5 -4.086 1 96.69 90 ARG A O 1
ATOM 661 N N . VAL A 1 91 ? 4.062 -26.781 -5.215 1 97.62 91 VAL A N 1
ATOM 662 C CA . VAL A 1 91 ? 3.365 -26.219 -4.07 1 97.62 91 VAL A CA 1
ATOM 663 C C . VAL A 1 91 ? 2.191 -27.109 -3.678 1 97.62 91 VAL A C 1
ATOM 665 O O . VAL A 1 91 ? 1.923 -27.312 -2.49 1 97.62 91 VAL A O 1
ATOM 668 N N . ALA A 1 92 ? 1.518 -27.672 -4.672 1 97.56 92 ALA A N 1
ATOM 669 C CA . ALA A 1 92 ? 0.45 -28.625 -4.387 1 97.56 92 ALA A CA 1
ATOM 670 C C . ALA A 1 92 ? 0.971 -29.812 -3.568 1 97.56 92 ALA A C 1
ATOM 672 O O . ALA A 1 92 ? 0.311 -30.266 -2.629 1 97.56 92 ALA A O 1
ATOM 673 N N . GLY A 1 93 ? 2.117 -30.266 -3.967 1 97.69 93 GLY A N 1
ATOM 674 C CA . GLY A 1 93 ? 2.738 -31.344 -3.203 1 97.69 93 GLY A CA 1
ATOM 675 C C . GLY A 1 93 ? 3.014 -30.953 -1.76 1 97.69 93 GLY A C 1
ATOM 676 O O . GLY A 1 93 ? 2.83 -31.766 -0.853 1 97.69 93 GLY A O 1
ATOM 677 N N . LEU A 1 94 ? 3.479 -29.75 -1.529 1 98.12 94 LEU A N 1
ATOM 678 C CA . LEU A 1 94 ? 3.693 -29.266 -0.171 1 98.12 94 LEU A CA 1
ATOM 679 C C . LEU A 1 94 ? 2.381 -29.219 0.604 1 98.12 94 LEU A C 1
ATOM 681 O O . LEU A 1 94 ? 2.334 -29.594 1.775 1 98.12 94 LEU A O 1
ATOM 685 N N . LEU A 1 95 ? 1.333 -28.797 -0.081 1 97.81 95 LEU A N 1
ATOM 686 C CA . LEU A 1 95 ? 0.031 -28.625 0.557 1 97.81 95 LEU A CA 1
ATOM 687 C C . LEU A 1 95 ? -0.577 -29.984 0.91 1 97.81 95 LEU A C 1
ATOM 689 O O . LEU A 1 95 ? -1.482 -30.062 1.742 1 97.81 95 LEU A O 1
ATOM 693 N N . GLU A 1 96 ? -0.132 -31.016 0.272 1 96.38 96 GLU A N 1
ATOM 694 C CA . GLU A 1 96 ? -0.545 -32.375 0.638 1 96.38 96 GLU A CA 1
ATOM 695 C C . GLU A 1 96 ? 0.085 -32.812 1.959 1 96.38 96 GLU A C 1
ATOM 697 O O . GLU A 1 96 ? -0.507 -33.594 2.711 1 96.38 96 GLU A O 1
ATOM 702 N N . ARG A 1 97 ? 1.215 -32.25 2.221 1 96.5 97 ARG A N 1
ATOM 703 C CA . ARG A 1 97 ? 2.008 -32.719 3.357 1 96.5 97 ARG A CA 1
ATOM 704 C C . ARG A 1 97 ? 1.892 -31.75 4.531 1 96.5 97 ARG A C 1
ATOM 706 O O . ARG A 1 97 ? 2.166 -32.125 5.676 1 96.5 97 ARG A O 1
ATOM 713 N N . HIS A 1 98 ? 1.58 -30.531 4.227 1 97.38 98 HIS A N 1
ATOM 714 C CA . HIS A 1 98 ? 1.571 -29.484 5.242 1 97.38 98 HIS A CA 1
ATOM 715 C C . HIS A 1 98 ? 0.231 -28.766 5.27 1 97.38 98 HIS A C 1
ATOM 717 O O . HIS A 1 98 ? -0.365 -28.5 4.223 1 97.38 98 HIS A O 1
ATOM 723 N N . ALA A 1 99 ? -0.214 -28.438 6.418 1 96.62 99 ALA A N 1
ATOM 724 C CA . ALA A 1 99 ? -1.507 -27.766 6.59 1 96.62 99 ALA A CA 1
ATOM 725 C C . ALA A 1 99 ? -1.429 -26.297 6.199 1 96.62 99 ALA A C 1
ATOM 727 O O . ALA A 1 99 ? -2.428 -25.703 5.781 1 96.62 99 ALA A O 1
ATOM 728 N N . SER A 1 100 ? -0.251 -25.719 6.316 1 98.06 100 SER A N 1
ATOM 729 C CA . SER A 1 100 ? -0.109 -24.281 6.07 1 98.06 100 SER A CA 1
ATOM 730 C C . SER A 1 100 ? 1.178 -23.969 5.312 1 98.06 100 SER A C 1
ATOM 732 O O . SER A 1 100 ? 2.275 -24.203 5.82 1 98.06 100 SER A O 1
ATOM 734 N N . VAL A 1 101 ? 1.001 -23.438 4.102 1 98.75 101 VAL A N 1
ATOM 735 C CA . VAL A 1 101 ? 2.115 -23.031 3.252 1 98.75 101 VAL A CA 1
ATOM 736 C C . VAL A 1 101 ? 2.031 -21.547 2.963 1 98.75 101 VAL A C 1
ATOM 738 O O . VAL A 1 101 ? 0.989 -21.047 2.527 1 98.75 101 VAL A O 1
ATOM 741 N N . ALA A 1 102 ? 3.1 -20.859 3.301 1 98.88 102 ALA A N 1
ATOM 742 C CA . ALA A 1 102 ? 3.201 -19.453 2.941 1 98.88 102 ALA A CA 1
ATOM 743 C C . ALA A 1 102 ? 4.031 -19.266 1.674 1 98.88 102 ALA A C 1
ATOM 745 O O . ALA A 1 102 ? 5.012 -19.984 1.457 1 98.88 102 ALA A O 1
ATOM 746 N N . PHE A 1 103 ? 3.609 -18.406 0.832 1 98.62 103 PHE A N 1
ATOM 747 C CA . PHE A 1 103 ? 4.367 -17.969 -0.335 1 98.62 103 PHE A CA 1
ATOM 748 C C . PHE A 1 103 ? 4.777 -16.5 -0.203 1 98.62 103 PHE A C 1
ATOM 750 O O . PHE A 1 103 ? 3.932 -15.609 -0.263 1 98.62 103 PHE A O 1
ATOM 757 N N . ALA A 1 104 ? 6.09 -16.25 -0.111 1 98.5 104 ALA A N 1
ATOM 758 C CA . ALA A 1 104 ? 6.602 -14.898 0.081 1 98.5 104 ALA A CA 1
ATOM 759 C C . ALA A 1 104 ? 6.922 -14.242 -1.258 1 98.5 104 ALA A C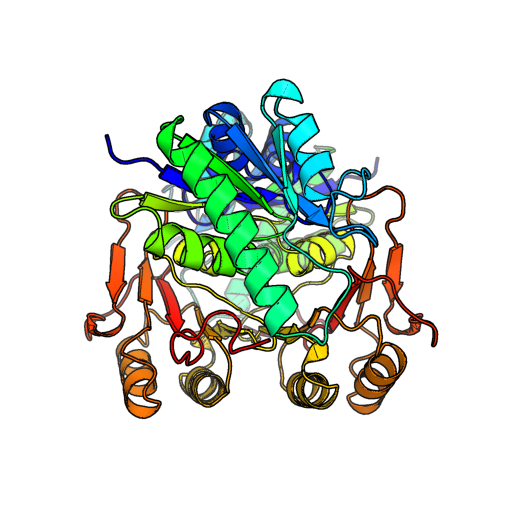 1
ATOM 761 O O . ALA A 1 104 ? 7.688 -14.781 -2.057 1 98.5 104 ALA A O 1
ATOM 762 N N . THR A 1 105 ? 6.344 -13.094 -1.464 1 97.38 105 THR A N 1
ATOM 763 C CA . THR A 1 105 ? 6.609 -12.359 -2.697 1 97.38 105 THR A CA 1
ATOM 764 C C . THR A 1 105 ? 6.996 -10.922 -2.395 1 97.38 105 THR A C 1
ATOM 766 O O . THR A 1 105 ? 6.539 -10.344 -1.408 1 97.38 105 THR A O 1
ATOM 769 N N . ILE A 1 106 ? 7.805 -10.281 -3.262 1 96.31 106 ILE A N 1
ATOM 770 C CA . ILE A 1 106 ? 8.18 -8.883 -3.1 1 96.31 106 ILE A CA 1
ATOM 771 C C . ILE A 1 106 ? 6.957 -7.992 -3.314 1 96.31 106 ILE A C 1
ATOM 773 O O . ILE A 1 106 ? 6.102 -8.297 -4.148 1 96.31 106 ILE A O 1
ATOM 777 N N . GLY A 1 107 ? 6.918 -6.973 -2.559 1 97.5 107 GLY A N 1
ATOM 778 C CA . GLY A 1 107 ? 5.809 -6.039 -2.66 1 97.5 107 GLY A CA 1
ATOM 779 C C . GLY A 1 107 ? 4.523 -6.574 -2.047 1 97.5 107 GLY A C 1
ATOM 780 O O . GLY A 1 107 ? 4.516 -7.004 -0.892 1 97.5 107 GLY A O 1
ATOM 781 N N . ASP A 1 108 ? 3.461 -6.516 -2.809 1 98.81 108 ASP A N 1
ATOM 782 C CA . ASP A 1 108 ? 2.123 -6.961 -2.426 1 98.81 108 ASP A CA 1
ATOM 783 C C . ASP A 1 108 ? 1.644 -8.094 -3.33 1 98.81 108 ASP A C 1
ATOM 785 O O . ASP A 1 108 ? 1.783 -8.023 -4.555 1 98.81 108 ASP A O 1
ATOM 789 N N . PRO A 1 109 ? 1.056 -9.148 -2.754 1 98.69 109 PRO A N 1
ATOM 790 C CA . PRO A 1 109 ? 0.668 -10.312 -3.555 1 98.69 109 PRO A CA 1
ATOM 791 C C . PRO A 1 109 ? -0.458 -10 -4.539 1 98.69 109 PRO A C 1
ATOM 793 O O . PRO A 1 109 ? -0.737 -10.805 -5.434 1 98.69 109 PRO A O 1
ATOM 796 N N . ASN A 1 110 ? -1.105 -8.859 -4.402 1 98.62 110 ASN A N 1
ATOM 797 C CA . ASN A 1 110 ? -2.225 -8.555 -5.285 1 98.62 110 ASN A CA 1
ATOM 798 C C . ASN A 1 110 ? -1.876 -7.426 -6.258 1 98.62 110 ASN A C 1
ATOM 800 O O . ASN A 1 110 ? -2.756 -6.891 -6.934 1 98.62 110 ASN A O 1
ATOM 804 N N . VAL A 1 111 ? -0.612 -6.961 -6.332 1 98.31 111 VAL A N 1
ATOM 805 C CA . VAL A 1 111 ? -0.154 -5.906 -7.23 1 98.31 111 VAL A CA 1
ATOM 806 C C . VAL A 1 111 ? 0.995 -6.422 -8.094 1 98.31 111 VAL A C 1
ATOM 808 O O . VAL A 1 111 ? 2.137 -6.504 -7.633 1 98.31 111 VAL A O 1
ATOM 811 N N . TYR A 1 112 ? 0.722 -6.75 -9.305 1 95.56 112 TYR A N 1
ATOM 812 C CA . TYR A 1 112 ? 1.692 -7.238 -10.273 1 95.56 112 TYR A CA 1
ATOM 813 C C . TYR A 1 112 ? 2.514 -8.383 -9.695 1 95.56 112 TYR A C 1
ATOM 815 O O . TYR A 1 112 ? 3.73 -8.438 -9.883 1 95.56 112 TYR A O 1
ATOM 823 N N . SER A 1 113 ? 1.881 -9.266 -9.047 1 95.25 113 SER A N 1
ATOM 824 C CA . SER A 1 113 ? 2.596 -10.32 -8.336 1 95.25 113 SER A CA 1
ATOM 825 C C . SER A 1 113 ? 2.498 -11.648 -9.086 1 95.25 113 SER A C 1
ATOM 827 O O . SER A 1 113 ? 1.438 -12 -9.609 1 95.25 113 SER A O 1
ATOM 829 N N . THR A 1 114 ? 3.533 -12.414 -9 1 91.94 114 THR A N 1
ATOM 830 C CA . THR A 1 114 ? 3.541 -13.766 -9.562 1 91.94 114 THR A CA 1
ATOM 831 C C . THR A 1 114 ? 2.648 -14.695 -8.75 1 91.94 114 THR A C 1
ATOM 833 O O . THR A 1 114 ? 2.221 -15.742 -9.242 1 91.94 114 THR A O 1
ATOM 836 N N . PHE A 1 115 ? 2.35 -14.297 -7.527 1 96.31 115 PHE A N 1
ATOM 837 C CA . PHE A 1 115 ? 1.53 -15.125 -6.652 1 96.31 115 PHE A CA 1
ATOM 838 C C . PHE A 1 115 ? 0.178 -15.414 -7.293 1 96.31 115 PHE A C 1
ATOM 840 O O . PHE A 1 115 ? -0.372 -16.516 -7.125 1 96.31 115 PHE A O 1
ATOM 847 N N . THR A 1 116 ? -0.376 -14.445 -8.039 1 95.06 116 THR A N 1
ATOM 848 C CA . THR A 1 116 ? -1.709 -14.609 -8.609 1 95.06 116 THR A CA 1
ATOM 849 C C . THR A 1 116 ? -1.745 -15.805 -9.562 1 95.06 116 THR A C 1
ATOM 851 O O . THR A 1 116 ? -2.725 -16.562 -9.586 1 95.06 116 THR A O 1
ATOM 854 N N . TYR A 1 117 ? -0.697 -16 -10.258 1 93.69 117 TYR A N 1
ATOM 855 C CA . TYR A 1 117 ? -0.63 -17.109 -11.203 1 93.69 117 TYR A CA 1
ATOM 856 C C . TYR A 1 117 ? -0.458 -18.438 -10.484 1 93.69 117 TYR A C 1
ATOM 858 O O . TYR A 1 117 ? -1.055 -19.453 -10.867 1 93.69 117 TYR A O 1
ATOM 866 N N . LEU A 1 118 ? 0.346 -18.375 -9.477 1 95.38 118 LEU A N 1
ATOM 867 C CA . LEU A 1 118 ? 0.502 -19.562 -8.648 1 95.38 118 LEU A CA 1
ATOM 868 C C . LEU A 1 118 ? -0.825 -19.953 -8.008 1 95.38 118 LEU A C 1
ATOM 870 O O . LEU A 1 118 ? -1.204 -21.125 -8.031 1 95.38 118 LEU A O 1
ATOM 874 N N . ALA A 1 119 ? -1.481 -19 -7.398 1 95.88 119 ALA A N 1
ATOM 875 C CA . ALA A 1 119 ? -2.75 -19.25 -6.719 1 95.88 119 ALA A CA 1
ATOM 876 C C . ALA A 1 119 ? -3.771 -19.875 -7.66 1 95.88 119 ALA A C 1
ATOM 878 O O . ALA A 1 119 ? -4.508 -20.781 -7.277 1 95.88 119 ALA A O 1
ATOM 879 N N . GLU A 1 120 ? -3.811 -19.375 -8.875 1 93.94 120 GLU A N 1
ATOM 880 C CA . GLU A 1 120 ? -4.723 -19.938 -9.867 1 93.94 120 GLU A CA 1
ATOM 881 C C . GLU A 1 120 ? -4.426 -21.406 -10.125 1 93.94 120 GLU A C 1
ATOM 883 O O . GLU A 1 120 ? -5.34 -22.234 -10.164 1 93.94 120 GLU A O 1
ATOM 888 N N . THR A 1 121 ? -3.197 -21.734 -10.297 1 94.69 121 THR A N 1
ATOM 889 C CA . THR A 1 121 ? -2.781 -23.109 -10.555 1 94.69 121 THR A CA 1
ATOM 890 C C . THR A 1 121 ? -3.096 -24 -9.359 1 94.69 121 THR A C 1
ATOM 892 O O . THR A 1 121 ? -3.631 -25.094 -9.516 1 94.69 121 THR A O 1
ATOM 895 N N . VAL A 1 122 ? -2.848 -23.516 -8.172 1 96.19 122 VAL A N 1
ATOM 896 C CA . VAL A 1 122 ? -3.023 -24.312 -6.957 1 96.19 122 VAL A CA 1
ATOM 897 C C . VAL A 1 122 ? -4.512 -24.547 -6.711 1 96.19 122 VAL A C 1
ATOM 899 O O . VAL A 1 122 ? -4.906 -25.641 -6.309 1 96.19 122 VAL A O 1
ATOM 902 N N . ARG A 1 123 ? -5.316 -23.547 -6.953 1 94.94 123 ARG A N 1
ATOM 903 C CA . ARG A 1 123 ? -6.754 -23.703 -6.766 1 94.94 123 ARG A CA 1
ATOM 904 C C . ARG A 1 123 ? -7.293 -24.844 -7.637 1 94.94 123 ARG A C 1
ATOM 906 O O . ARG A 1 123 ? -8.211 -25.547 -7.238 1 94.94 123 ARG A O 1
ATOM 913 N N . GLU A 1 124 ? -6.723 -25.016 -8.781 1 94.19 124 GLU A N 1
ATOM 914 C CA . GLU A 1 124 ? -7.133 -26.078 -9.695 1 94.19 124 GLU A CA 1
ATOM 915 C C . GLU A 1 124 ? -6.617 -27.438 -9.227 1 94.19 124 GLU A C 1
ATOM 917 O O . GLU A 1 124 ? -7.332 -28.438 -9.289 1 94.19 124 GLU A O 1
ATOM 922 N N . LEU A 1 125 ? -5.48 -27.438 -8.727 1 95.5 125 LEU A N 1
ATOM 923 C CA . LEU A 1 125 ? -4.797 -28.703 -8.422 1 95.5 125 LEU A CA 1
ATOM 924 C C . LEU A 1 125 ? -5.219 -29.234 -7.059 1 95.5 125 LEU A C 1
ATOM 926 O O . LEU A 1 125 ? -5.16 -30.438 -6.812 1 95.5 125 LEU A O 1
ATOM 930 N N . VAL A 1 126 ? -5.559 -28.359 -6.145 1 96.06 126 VAL A N 1
ATOM 931 C CA . VAL A 1 126 ? -5.875 -28.734 -4.77 1 96.06 126 VAL A CA 1
ATOM 932 C C . VAL A 1 126 ? -7.273 -28.234 -4.406 1 96.06 126 VAL A C 1
ATOM 934 O O . VAL A 1 126 ? -7.422 -27.266 -3.664 1 96.06 126 VAL A O 1
ATOM 937 N N . PRO A 1 127 ? -8.227 -29.031 -4.848 1 92 127 PRO A N 1
ATOM 938 C CA . PRO A 1 127 ? -9.594 -28.609 -4.504 1 92 127 PRO A CA 1
ATOM 939 C C . PRO A 1 127 ? -9.805 -28.484 -2.998 1 92 127 PRO A C 1
ATOM 941 O O . PRO A 1 127 ? -9.344 -29.344 -2.232 1 92 127 PRO A O 1
ATOM 944 N N . GLY A 1 128 ? -10.375 -27.391 -2.562 1 93.25 128 GLY A N 1
ATOM 945 C CA . GLY A 1 128 ? -10.664 -27.172 -1.156 1 93.25 128 GLY A CA 1
ATOM 946 C C . GLY A 1 128 ? -9.602 -26.344 -0.453 1 93.25 128 GLY A C 1
ATOM 947 O O . GLY A 1 128 ? -9.781 -25.938 0.699 1 93.25 128 GLY A O 1
ATOM 948 N N . CYS A 1 129 ? -8.438 -26.188 -1.091 1 96.31 129 CYS A N 1
ATOM 949 C CA . CYS A 1 129 ? -7.395 -25.328 -0.519 1 96.31 129 CYS A CA 1
ATOM 950 C C . CYS A 1 129 ? -7.898 -23.906 -0.318 1 96.31 129 CYS A C 1
ATOM 952 O O . CYS A 1 129 ? -8.523 -23.344 -1.211 1 96.31 129 CYS A O 1
ATOM 954 N N . VAL A 1 130 ? -7.734 -23.406 0.871 1 97.62 130 VAL A N 1
ATOM 955 C CA . VAL A 1 130 ? -8.055 -22.016 1.133 1 97.62 130 VAL A CA 1
ATOM 956 C C . VAL A 1 130 ? -6.867 -21.125 0.761 1 97.62 130 VAL A C 1
ATOM 958 O O . VAL A 1 130 ? -5.762 -21.312 1.282 1 97.62 130 VAL A O 1
ATOM 961 N N . VAL A 1 131 ? -7.105 -20.219 -0.153 1 98.12 131 VAL A N 1
ATOM 962 C CA . VAL A 1 131 ? -6.055 -19.297 -0.572 1 98.12 131 VAL A CA 1
ATOM 963 C C . VAL A 1 131 ? -6.332 -17.906 -0.006 1 98.12 131 VAL A C 1
ATOM 965 O O . VAL A 1 131 ? -7.41 -17.359 -0.213 1 98.12 131 VAL A O 1
ATOM 968 N N . GLU A 1 132 ? -5.383 -17.344 0.713 1 98.38 132 GLU A N 1
ATOM 969 C CA . GLU A 1 132 ? -5.465 -16.031 1.343 1 98.38 132 GLU A CA 1
ATOM 970 C C . GLU A 1 132 ? -4.219 -15.195 1.05 1 98.38 132 GLU A C 1
ATOM 972 O O . GLU A 1 132 ? -3.225 -15.719 0.538 1 98.38 132 GLU A O 1
ATOM 977 N N . THR A 1 133 ? -4.383 -13.922 1.304 1 98.88 133 THR A N 1
ATOM 978 C CA . THR A 1 133 ? -3.207 -13.07 1.156 1 98.88 133 THR A CA 1
ATOM 979 C C . THR A 1 133 ? -3.064 -12.133 2.354 1 98.88 133 THR A C 1
ATOM 981 O O . THR A 1 133 ? -4.047 -11.828 3.033 1 98.88 133 THR A O 1
ATOM 984 N N . VAL A 1 134 ? -1.859 -11.758 2.664 1 98.94 134 VAL A N 1
ATOM 985 C CA . VAL A 1 134 ? -1.477 -10.656 3.545 1 98.94 134 VAL A CA 1
ATOM 986 C C . VAL A 1 134 ? -0.82 -9.547 2.729 1 98.94 134 VAL A C 1
ATOM 988 O O . VAL A 1 134 ? 0.199 -9.773 2.072 1 98.94 134 VAL A O 1
ATOM 991 N N . PRO A 1 135 ? -1.411 -8.359 2.771 1 98.94 135 PRO A N 1
ATOM 992 C CA . PRO A 1 135 ? -0.861 -7.293 1.931 1 98.94 135 PRO A CA 1
ATOM 993 C C . PRO A 1 135 ? 0.551 -6.887 2.344 1 98.94 135 PRO A C 1
ATOM 995 O O . PRO A 1 135 ? 0.99 -7.203 3.453 1 98.94 135 PRO A O 1
ATOM 998 N N . GLY A 1 136 ? 1.279 -6.277 1.453 1 98.94 136 GLY A N 1
ATOM 999 C CA . GLY A 1 136 ? 2.607 -5.742 1.702 1 98.94 136 GLY A CA 1
ATOM 1000 C C . GLY A 1 136 ? 2.783 -4.324 1.188 1 98.94 136 GLY A C 1
ATOM 1001 O O . GLY A 1 136 ? 2.006 -3.861 0.352 1 98.94 136 GLY A O 1
ATOM 1002 N N . ILE A 1 137 ? 3.803 -3.658 1.652 1 98.94 137 ILE A N 1
ATOM 1003 C CA . ILE A 1 137 ? 4.152 -2.318 1.194 1 98.94 137 ILE A CA 1
ATOM 1004 C C . ILE A 1 137 ? 4.648 -2.379 -0.247 1 98.94 137 ILE A C 1
ATOM 1006 O O . ILE A 1 137 ? 5.52 -3.191 -0.576 1 98.94 137 ILE A O 1
ATOM 1010 N N . THR A 1 138 ? 4.102 -1.558 -1.1 1 98.69 138 THR A N 1
ATOM 1011 C CA . THR A 1 138 ? 4.5 -1.549 -2.504 1 98.69 138 THR A CA 1
ATOM 1012 C C . THR A 1 138 ? 5.727 -0.665 -2.711 1 98.69 138 THR A C 1
ATOM 1014 O O . THR A 1 138 ? 6.047 0.17 -1.863 1 98.69 138 THR A O 1
ATOM 1017 N N . ALA A 1 139 ? 6.352 -0.857 -3.869 1 98.25 139 ALA A N 1
ATOM 1018 C CA . ALA A 1 139 ? 7.477 0.002 -4.234 1 98.25 139 ALA A CA 1
ATOM 1019 C C . ALA A 1 139 ? 7.043 1.463 -4.32 1 98.25 139 ALA A C 1
ATOM 1021 O O . ALA A 1 139 ? 7.801 2.365 -3.955 1 98.25 139 ALA A O 1
ATOM 1022 N N . MET A 1 140 ? 5.871 1.711 -4.809 1 98.44 140 MET A N 1
ATOM 1023 C CA . MET A 1 140 ? 5.305 3.053 -4.898 1 98.44 140 MET A CA 1
ATOM 1024 C C . MET A 1 140 ? 5.258 3.717 -3.525 1 98.44 140 MET A C 1
ATOM 1026 O O . MET A 1 140 ? 5.734 4.84 -3.357 1 98.44 140 MET A O 1
ATOM 1030 N N . GLN A 1 141 ? 4.734 3.043 -2.545 1 98.88 141 GLN A N 1
ATOM 1031 C CA . GLN A 1 141 ? 4.617 3.582 -1.194 1 98.88 141 GLN A CA 1
ATOM 1032 C C . GLN A 1 141 ? 5.992 3.803 -0.569 1 98.88 141 GLN A C 1
ATOM 1034 O O . GLN A 1 141 ? 6.219 4.809 0.108 1 98.88 141 GLN A O 1
ATOM 1039 N N . ASP A 1 142 ? 6.863 2.867 -0.77 1 98.81 142 ASP A N 1
ATOM 1040 C CA . ASP A 1 142 ? 8.195 2.973 -0.189 1 98.81 142 ASP A CA 1
ATOM 1041 C C . ASP A 1 142 ? 8.969 4.141 -0.798 1 98.81 142 ASP A C 1
ATOM 1043 O O . ASP A 1 142 ? 9.617 4.91 -0.079 1 98.81 142 ASP A O 1
ATOM 1047 N N . LEU A 1 143 ? 8.922 4.258 -2.111 1 98.69 143 LEU A N 1
ATOM 1048 C CA . LEU A 1 143 ? 9.602 5.379 -2.756 1 98.69 143 LEU A CA 1
ATOM 1049 C C . LEU A 1 143 ? 9.031 6.707 -2.271 1 98.69 143 LEU A C 1
ATOM 1051 O O . LEU A 1 143 ? 9.781 7.664 -2.057 1 98.69 143 LEU A O 1
ATOM 1055 N N . ALA A 1 144 ? 7.734 6.789 -2.145 1 98.81 144 ALA A N 1
ATOM 1056 C CA . ALA A 1 144 ? 7.125 8.008 -1.618 1 98.81 144 ALA A CA 1
ATOM 1057 C C . ALA A 1 144 ? 7.688 8.352 -0.242 1 98.81 144 ALA A C 1
ATOM 1059 O O . ALA A 1 144 ? 8.086 9.492 0.005 1 98.81 144 ALA A O 1
ATOM 1060 N N . ALA A 1 145 ? 7.766 7.391 0.6 1 98.81 145 ALA A N 1
ATOM 1061 C CA . ALA A 1 145 ? 8.266 7.605 1.956 1 98.81 145 ALA A CA 1
ATOM 1062 C C . ALA A 1 145 ? 9.727 8.047 1.94 1 98.81 145 ALA A C 1
ATOM 1064 O O . ALA A 1 145 ? 10.102 8.992 2.629 1 98.81 145 ALA A O 1
ATOM 1065 N N . ARG A 1 146 ? 10.531 7.414 1.145 1 98.44 146 ARG A N 1
ATOM 1066 C CA . ARG A 1 146 ? 11.969 7.648 1.13 1 98.44 146 ARG A CA 1
ATOM 1067 C C . ARG A 1 146 ? 12.297 8.977 0.465 1 98.44 146 ARG A C 1
ATOM 1069 O O . ARG A 1 146 ? 13.266 9.648 0.842 1 98.44 146 ARG A O 1
ATOM 1076 N N . SER A 1 147 ? 11.5 9.367 -0.494 1 97.88 147 SER A N 1
ATOM 1077 C CA . SER A 1 147 ? 11.812 10.562 -1.273 1 97.88 147 SER A CA 1
ATOM 1078 C C . SER A 1 147 ? 11.125 11.797 -0.7 1 97.88 147 SER A C 1
ATOM 1080 O O . SER A 1 147 ? 11.477 12.922 -1.04 1 97.88 147 SER A O 1
ATOM 1082 N N . GLY A 1 148 ? 10.055 11.539 0.088 1 96.88 148 GLY A N 1
ATOM 1083 C CA . GLY A 1 148 ? 9.25 12.648 0.58 1 96.88 148 GLY A CA 1
ATOM 1084 C C . GLY A 1 148 ? 8.117 13.023 -0.357 1 96.88 148 GLY A C 1
ATOM 1085 O O . GLY A 1 148 ? 7.359 13.961 -0.078 1 96.88 148 GLY A O 1
ATOM 1086 N N . ALA A 1 149 ? 7.938 12.312 -1.439 1 97.19 149 ALA A N 1
ATOM 1087 C CA . ALA A 1 149 ? 6.844 12.586 -2.367 1 97.19 149 ALA A CA 1
ATOM 1088 C C . ALA A 1 149 ? 5.496 12.258 -1.738 1 97.19 149 ALA A C 1
ATOM 1090 O O . ALA A 1 149 ? 5.344 11.219 -1.085 1 97.19 149 ALA A O 1
ATOM 1091 N N . VAL A 1 150 ? 4.566 13.164 -1.9 1 97.75 150 VAL A N 1
ATOM 1092 C CA . VAL A 1 150 ? 3.193 12.922 -1.475 1 97.75 150 VAL A CA 1
ATOM 1093 C C . VAL A 1 150 ? 2.393 12.32 -2.629 1 97.75 150 VAL A C 1
ATOM 1095 O O . VAL A 1 150 ? 2.27 12.938 -3.691 1 97.75 150 VAL A O 1
ATOM 1098 N N . LEU A 1 151 ? 1.794 11.188 -2.467 1 98.62 151 LEU A N 1
ATOM 1099 C CA . LEU A 1 151 ? 1.127 10.477 -3.553 1 98.62 151 LEU A CA 1
ATOM 1100 C C . LEU A 1 151 ? -0.226 11.109 -3.865 1 98.62 151 LEU A C 1
ATOM 1102 O O . LEU A 1 151 ? -0.605 11.227 -5.031 1 98.62 151 LEU A O 1
ATOM 1106 N N . THR A 1 152 ? -0.945 11.461 -2.846 1 97.75 152 THR A N 1
ATOM 1107 C CA . THR A 1 152 ? -2.262 12.031 -3.109 1 97.75 152 THR A CA 1
ATOM 1108 C C . THR A 1 152 ? -2.65 13.023 -2.016 1 97.75 152 THR A C 1
ATOM 1110 O O . THR A 1 152 ? -2.328 12.82 -0.844 1 97.75 152 THR A O 1
ATOM 1113 N N . GLU A 1 153 ? -3.359 14.047 -2.414 1 94.88 153 GLU A N 1
ATOM 1114 C CA . GLU A 1 153 ? -4.039 15 -1.546 1 94.88 153 GLU A CA 1
ATOM 1115 C C . GLU A 1 153 ? -5.445 15.312 -2.059 1 94.88 153 GLU A C 1
ATOM 1117 O O . GLU A 1 153 ? -5.668 15.375 -3.27 1 94.88 153 GLU A O 1
ATOM 1122 N N . GLY A 1 154 ? -6.305 15.43 -1.127 1 91.44 154 GLY A N 1
ATOM 1123 C CA . GLY A 1 154 ? -7.625 15.938 -1.464 1 91.44 154 GLY A CA 1
ATOM 1124 C C . GLY A 1 154 ? -8.32 15.117 -2.537 1 91.44 154 GLY A C 1
ATOM 1125 O O . GLY A 1 154 ? -8.516 13.914 -2.381 1 91.44 154 GLY A O 1
ATOM 1126 N N . THR A 1 155 ? -8.523 15.734 -3.713 1 92.5 155 THR A N 1
ATOM 1127 C CA . THR A 1 155 ? -9.328 15.117 -4.762 1 92.5 155 THR A CA 1
ATOM 1128 C C . THR A 1 155 ? -8.438 14.578 -5.879 1 92.5 155 THR A C 1
ATOM 1130 O O . THR A 1 155 ? -8.922 14.242 -6.961 1 92.5 155 THR A O 1
ATOM 1133 N N . GLU A 1 156 ? -7.16 14.492 -5.629 1 94.94 156 GLU A N 1
ATOM 1134 C CA . GLU A 1 156 ? -6.215 14.031 -6.641 1 94.94 156 GLU A CA 1
ATOM 1135 C C . GLU A 1 156 ? -6.379 12.531 -6.898 1 94.94 156 GLU A C 1
ATOM 1137 O O . GLU A 1 156 ? -6.379 11.734 -5.965 1 94.94 156 GLU A O 1
ATOM 1142 N N . PRO A 1 157 ? -6.531 12.125 -8.133 1 96.31 157 PRO A N 1
ATOM 1143 C CA . PRO A 1 157 ? -6.43 10.688 -8.422 1 96.31 157 PRO A CA 1
ATOM 1144 C C . PRO A 1 157 ? -4.984 10.195 -8.461 1 96.31 157 PRO A C 1
ATOM 1146 O O . PRO A 1 157 ? -4.055 11 -8.5 1 96.31 157 PRO A O 1
ATOM 1149 N N . LEU A 1 158 ? -4.762 8.953 -8.328 1 98.06 158 LEU A N 1
ATOM 1150 C CA . LEU A 1 158 ? -3.479 8.273 -8.453 1 98.06 158 LEU A CA 1
ATOM 1151 C C . LEU A 1 158 ? -3.562 7.133 -9.469 1 98.06 158 LEU A C 1
ATOM 1153 O O . LEU A 1 158 ? -4.477 6.309 -9.406 1 98.06 158 LEU A O 1
ATOM 1157 N N . THR A 1 159 ? -2.658 7.133 -10.453 1 97.88 159 THR A N 1
ATOM 1158 C CA . THR A 1 159 ? -2.625 6.082 -11.469 1 97.88 159 THR A CA 1
ATOM 1159 C C . THR A 1 159 ? -1.292 5.344 -11.438 1 97.88 159 THR A C 1
ATOM 1161 O O . THR A 1 159 ? -0.229 5.965 -11.484 1 97.88 159 THR A O 1
ATOM 1164 N N . LEU A 1 160 ? -1.338 4.066 -11.273 1 98.06 160 LEU A N 1
ATOM 1165 C CA . LEU A 1 160 ? -0.19 3.176 -11.398 1 98.06 160 LEU A CA 1
ATOM 1166 C C . LEU A 1 160 ? -0.188 2.48 -12.758 1 98.06 160 LEU A C 1
ATOM 1168 O O . LEU A 1 160 ? -1.156 1.807 -13.117 1 98.06 160 LEU A O 1
ATOM 1172 N N . VAL A 1 161 ? 0.932 2.635 -13.516 1 96 161 VAL A N 1
ATOM 1173 C CA . VAL A 1 161 ? 0.999 2.047 -14.844 1 96 161 VAL A CA 1
ATOM 1174 C C . VAL A 1 161 ? 2.275 1.218 -14.984 1 96 161 VAL A C 1
ATOM 1176 O O . VAL A 1 161 ? 3.352 1.652 -14.57 1 96 161 VAL A O 1
ATOM 1179 N N . PRO A 1 162 ? 2.096 0.014 -15.492 1 92.62 162 PRO A N 1
ATOM 1180 C CA . PRO A 1 162 ? 3.283 -0.71 -15.953 1 92.62 162 PRO A CA 1
ATOM 1181 C C . PRO A 1 162 ? 3.738 -0.274 -17.344 1 92.62 162 PRO A C 1
ATOM 1183 O O . PRO A 1 162 ? 2.934 -0.238 -18.281 1 92.62 162 PRO A O 1
ATOM 1186 N N . VAL A 1 163 ? 4.957 0.181 -17.547 1 88.81 163 VAL A N 1
ATOM 1187 C CA . VAL A 1 163 ? 5.398 0.713 -18.828 1 88.81 163 VAL A CA 1
ATOM 1188 C C . VAL A 1 163 ? 5.668 -0.435 -19.797 1 88.81 163 VAL A C 1
ATOM 1190 O O . VAL A 1 163 ? 5.852 -0.212 -21 1 88.81 163 VAL A O 1
ATOM 1193 N N . THR A 1 164 ? 5.629 -1.649 -19.391 1 79.88 164 THR A N 1
ATOM 1194 C CA . THR A 1 164 ? 5.707 -2.803 -20.281 1 79.88 164 THR A CA 1
ATOM 1195 C C . THR A 1 164 ? 4.543 -2.805 -21.266 1 79.88 164 THR A C 1
ATOM 1197 O O . THR A 1 164 ? 4.605 -3.457 -22.312 1 79.88 164 THR A O 1
ATOM 1200 N N . ALA A 1 165 ? 3.539 -2.025 -20.922 1 73.94 165 ALA A N 1
ATOM 1201 C CA . ALA A 1 165 ? 2.381 -1.876 -21.797 1 73.94 165 ALA A CA 1
ATOM 1202 C C . ALA A 1 165 ? 2.674 -0.893 -22.938 1 73.94 165 ALA A C 1
ATOM 1204 O O . ALA A 1 165 ? 1.872 -0.744 -23.859 1 73.94 165 ALA A O 1
ATOM 1205 N N . GLY A 1 166 ? 3.764 -0.209 -22.906 1 79.75 166 GLY A N 1
ATOM 1206 C CA . GLY A 1 166 ? 4.125 0.825 -23.859 1 79.75 166 GLY A CA 1
ATOM 1207 C C . GLY A 1 166 ? 4.137 2.217 -23.25 1 79.75 166 GLY A C 1
ATOM 1208 O O . GLY A 1 166 ? 3.418 2.488 -22.297 1 79.75 166 GLY A O 1
ATOM 1209 N N . ALA A 1 167 ? 4.879 3.072 -23.859 1 81.5 167 ALA A N 1
ATOM 1210 C CA . ALA A 1 167 ? 5.039 4.426 -23.328 1 81.5 167 ALA A CA 1
ATOM 1211 C C . ALA A 1 167 ? 3.748 5.227 -23.469 1 81.5 167 ALA A C 1
ATOM 1213 O O . ALA A 1 167 ? 3.545 6.223 -22.766 1 81.5 167 ALA A O 1
ATOM 1214 N N . GLY A 1 168 ? 2.904 4.77 -24.359 1 85.12 168 GLY A N 1
ATOM 1215 C CA . GLY A 1 168 ? 1.648 5.469 -24.578 1 85.12 168 GLY A CA 1
ATOM 1216 C C . GLY A 1 168 ? 0.763 5.496 -23.344 1 85.12 168 GLY A C 1
ATOM 1217 O O . GLY A 1 168 ? 0.133 6.516 -23.047 1 85.12 168 GLY A O 1
ATOM 1218 N N . VAL A 1 169 ? 0.783 4.465 -22.609 1 88 169 VAL A N 1
ATOM 1219 C CA . VAL A 1 169 ? -0.035 4.379 -21.406 1 88 169 VAL A CA 1
ATOM 1220 C C . VAL A 1 169 ? 0.467 5.383 -20.359 1 88 169 VAL A C 1
ATOM 1222 O O . VAL A 1 169 ? -0.33 6.039 -19.688 1 88 169 VAL A O 1
ATOM 1225 N N . LEU A 1 170 ? 1.729 5.496 -20.266 1 92.5 170 LEU A N 1
ATOM 1226 C CA . LEU A 1 170 ? 2.322 6.469 -19.359 1 92.5 170 LEU A CA 1
ATOM 1227 C C . LEU A 1 170 ? 1.974 7.895 -19.781 1 92.5 170 LEU A C 1
ATOM 1229 O O . LEU A 1 170 ? 1.585 8.711 -18.953 1 92.5 170 LEU A O 1
ATOM 1233 N N . GLU A 1 171 ? 2.107 8.117 -21.031 1 93.06 171 GLU A N 1
ATOM 1234 C CA . GLU A 1 171 ? 1.817 9.445 -21.562 1 93.06 171 GLU A CA 1
ATOM 1235 C C . GLU A 1 171 ? 0.371 9.844 -21.297 1 93.06 171 GLU A C 1
ATOM 1237 O O . GLU A 1 171 ? 0.102 10.977 -20.891 1 93.06 171 GLU A O 1
ATOM 1242 N N . ASP A 1 172 ? -0.497 8.961 -21.562 1 93 172 ASP A N 1
ATOM 1243 C CA . ASP A 1 172 ? -1.909 9.219 -21.297 1 93 172 ASP A CA 1
ATOM 1244 C C . ASP A 1 172 ? -2.141 9.547 -19.828 1 93 172 ASP A C 1
ATOM 1246 O O . ASP A 1 172 ? -2.846 10.5 -19.5 1 93 172 ASP A O 1
ATOM 1250 N N . ALA A 1 173 ? -1.545 8.82 -18.969 1 94.88 173 ALA A N 1
ATOM 1251 C CA . ALA A 1 173 ? -1.695 9.031 -17.531 1 94.88 173 ALA A CA 1
ATOM 1252 C C . ALA A 1 173 ? -1.12 10.375 -17.109 1 94.88 173 ALA A C 1
ATOM 1254 O O . ALA A 1 173 ? -1.739 11.109 -16.328 1 94.88 173 ALA A O 1
ATOM 1255 N N . LEU A 1 174 ? 0.009 10.711 -17.656 1 96.06 174 LEU A N 1
ATOM 1256 C CA . LEU A 1 174 ? 0.692 11.953 -17.312 1 96.06 174 LEU A CA 1
ATOM 1257 C C . LEU A 1 174 ? -0.125 13.164 -17.75 1 96.06 174 LEU A C 1
ATOM 1259 O O . LEU A 1 174 ? 0.037 14.258 -17.203 1 96.06 174 LEU A O 1
ATOM 1263 N N . GLY A 1 175 ? -0.937 12.969 -18.688 1 94.31 175 GLY A N 1
ATOM 1264 C CA . GLY A 1 175 ? -1.791 14.039 -19.156 1 94.31 175 GLY A CA 1
ATOM 1265 C C . GLY A 1 175 ? -2.938 14.352 -18.219 1 94.31 175 GLY A C 1
ATOM 1266 O O . GLY A 1 175 ? -3.578 15.398 -18.344 1 94.31 175 GLY A O 1
ATOM 1267 N N . GLY A 1 176 ? -3.221 13.5 -17.234 1 92.62 176 GLY A N 1
ATOM 1268 C CA . GLY A 1 176 ? -4.301 13.68 -16.281 1 92.62 176 GLY A CA 1
ATOM 1269 C C . GLY A 1 176 ? -3.904 14.539 -15.094 1 92.62 176 GLY A C 1
ATOM 1270 O O . GLY A 1 176 ? -2.771 15.023 -15.016 1 92.62 176 GLY A O 1
ATOM 1271 N N . PRO A 1 177 ? -4.809 14.734 -14.172 1 92.19 177 PRO A N 1
ATOM 1272 C CA . PRO A 1 177 ? -4.621 15.711 -13.094 1 92.19 177 PRO A CA 1
ATOM 1273 C C . PRO A 1 177 ? -3.912 15.109 -11.883 1 92.19 177 PRO A C 1
ATOM 1275 O O . PRO A 1 177 ? -3.59 15.836 -10.938 1 92.19 177 PRO A O 1
ATOM 1278 N N . GLY A 1 178 ? -3.709 13.844 -11.93 1 96.06 178 GLY A N 1
ATOM 1279 C CA . GLY A 1 178 ? -3.291 13.195 -10.695 1 96.06 178 GLY A CA 1
ATOM 1280 C C . GLY A 1 178 ? -1.848 12.734 -10.727 1 96.06 178 GLY A C 1
ATOM 1281 O O . GLY A 1 178 ? -1.128 12.984 -11.695 1 96.06 178 GLY A O 1
ATOM 1282 N N . THR A 1 179 ? -1.418 12.141 -9.586 1 98.31 179 THR A N 1
ATOM 1283 C CA . THR A 1 179 ? -0.107 11.508 -9.492 1 98.31 179 THR A CA 1
ATOM 1284 C C . THR A 1 179 ? -0.045 10.266 -10.375 1 98.31 179 THR A C 1
ATOM 1286 O O . THR A 1 179 ? -1.009 9.5 -10.445 1 98.31 179 THR A O 1
ATOM 1289 N N . VAL A 1 180 ? 1.093 10.117 -11.078 1 98.06 180 VAL A N 1
ATOM 1290 C CA . VAL A 1 180 ? 1.334 8.945 -11.898 1 98.06 180 VAL A CA 1
ATOM 1291 C C . VAL A 1 180 ? 2.557 8.188 -11.383 1 98.06 180 VAL A C 1
ATOM 1293 O O . VAL A 1 180 ? 3.598 8.789 -11.117 1 98.06 180 VAL A O 1
ATOM 1296 N N . VAL A 1 181 ? 2.379 6.918 -11.18 1 98.19 181 VAL A N 1
ATOM 1297 C CA . VAL A 1 181 ? 3.477 6.027 -10.82 1 98.19 181 VAL A CA 1
ATOM 1298 C C . VAL A 1 181 ? 3.732 5.031 -11.945 1 98.19 181 VAL A C 1
ATOM 1300 O O . VAL A 1 181 ? 2.797 4.418 -12.469 1 98.19 181 VAL A O 1
ATOM 1303 N N . ALA A 1 182 ? 4.965 4.879 -12.289 1 96 182 ALA A N 1
ATOM 1304 C CA . ALA A 1 182 ? 5.332 3.945 -13.352 1 96 182 ALA A CA 1
ATOM 1305 C C . ALA A 1 182 ? 6.211 2.818 -12.812 1 96 182 ALA A C 1
ATOM 1307 O O . ALA A 1 182 ? 7.172 3.068 -12.086 1 96 182 ALA A O 1
ATOM 1308 N N . TYR A 1 183 ? 5.77 1.627 -13.102 1 94.56 183 TYR A N 1
ATOM 1309 C CA . TYR A 1 183 ? 6.547 0.421 -12.844 1 94.56 183 TYR A CA 1
ATOM 1310 C C . TYR A 1 183 ? 7.109 -0.154 -14.141 1 94.56 183 TYR A C 1
ATOM 1312 O O . TYR A 1 183 ? 6.641 0.18 -15.234 1 94.56 183 TYR A O 1
ATOM 1320 N N . LYS A 1 184 ? 8.164 -0.969 -14.031 1 87.38 184 LYS A N 1
ATOM 1321 C CA . LYS A 1 184 ? 8.664 -1.851 -15.078 1 87.38 184 LYS A CA 1
ATOM 1322 C C . LYS A 1 184 ? 9.07 -1.056 -16.312 1 87.38 184 LYS A C 1
ATOM 1324 O O . LYS A 1 184 ? 8.703 -1.413 -17.438 1 87.38 184 LYS A O 1
ATOM 1329 N N . PHE A 1 185 ? 9.711 0.098 -16.109 1 75.69 185 PHE A N 1
ATOM 1330 C CA . PHE A 1 185 ? 10.055 0.94 -17.25 1 75.69 185 PHE A CA 1
ATOM 1331 C C . PHE A 1 185 ? 11.555 0.9 -17.531 1 75.69 185 PHE A C 1
ATOM 1333 O O . PHE A 1 185 ? 12.07 1.707 -18.312 1 75.69 185 PHE A O 1
ATOM 1340 N N . GLY A 1 186 ? 12.25 0.02 -16.906 1 73.88 186 GLY A N 1
ATOM 1341 C CA . GLY A 1 186 ? 13.703 -0.004 -17.016 1 73.88 186 GLY A CA 1
ATOM 1342 C C . GLY A 1 186 ? 14.195 -0.003 -18.453 1 73.88 186 GLY A C 1
ATOM 1343 O O . GLY A 1 186 ? 15.062 0.796 -18.812 1 73.88 186 GLY A O 1
ATOM 1344 N N . ARG A 1 187 ? 13.531 -0.686 -19.344 1 76.25 187 ARG A N 1
ATOM 1345 C CA . ARG A 1 187 ? 13.977 -0.808 -20.734 1 76.25 187 ARG A CA 1
ATOM 1346 C C . ARG A 1 187 ? 13.508 0.381 -21.562 1 76.25 187 ARG A C 1
ATOM 1348 O O . ARG A 1 187 ? 13.945 0.562 -22.703 1 76.25 187 ARG A O 1
ATOM 1355 N N . GLN A 1 188 ? 12.75 1.213 -20.969 1 82.38 188 GLN A N 1
ATOM 1356 C CA . GLN A 1 188 ? 12.164 2.328 -21.703 1 82.38 188 GLN A CA 1
ATOM 1357 C C . GLN A 1 188 ? 12.453 3.656 -21.016 1 82.38 188 GLN A C 1
ATOM 1359 O O . GLN A 1 188 ? 11.617 4.562 -21.016 1 82.38 188 GLN A O 1
ATOM 1364 N N . ALA A 1 189 ? 13.586 3.684 -20.406 1 83.19 189 ALA A N 1
ATOM 1365 C CA . ALA A 1 189 ? 13.938 4.848 -19.594 1 83.19 189 ALA A CA 1
ATOM 1366 C C . ALA A 1 189 ? 13.938 6.121 -20.438 1 83.19 189 ALA A C 1
ATOM 1368 O O . ALA A 1 189 ? 13.445 7.164 -20 1 83.19 189 ALA A O 1
ATOM 1369 N N . ARG A 1 190 ? 14.414 6 -21.609 1 84.19 190 ARG A N 1
ATOM 1370 C CA . ARG A 1 190 ? 14.477 7.16 -22.484 1 84.19 190 ARG A CA 1
ATOM 1371 C C . ARG A 1 190 ? 13.078 7.656 -22.844 1 84.19 190 ARG A C 1
ATOM 1373 O O . ARG A 1 190 ? 12.82 8.859 -22.812 1 84.19 190 ARG A O 1
ATOM 1380 N N . GLU A 1 191 ? 12.281 6.781 -23.172 1 87.12 191 GLU A N 1
ATOM 1381 C CA . GLU A 1 191 ? 10.906 7.129 -23.516 1 87.12 191 GLU A CA 1
ATOM 1382 C C . GLU A 1 191 ? 10.164 7.73 -22.328 1 87.12 191 GLU A C 1
ATOM 1384 O O . GLU A 1 191 ? 9.359 8.648 -22.484 1 87.12 191 GLU A O 1
ATOM 1389 N N . VAL A 1 192 ? 10.438 7.234 -21.219 1 89.25 192 VAL A N 1
ATOM 1390 C CA . VAL A 1 192 ? 9.82 7.73 -20 1 89.25 192 VAL A CA 1
ATOM 1391 C C . VAL A 1 192 ? 10.273 9.164 -19.734 1 89.25 192 VAL A C 1
ATOM 1393 O O . VAL A 1 192 ? 9.445 10.039 -19.453 1 89.25 192 VAL A O 1
ATOM 1396 N N . ALA A 1 193 ? 11.508 9.406 -19.859 1 88.25 193 ALA A N 1
ATOM 1397 C CA . ALA A 1 193 ? 12.039 10.758 -19.672 1 88.25 193 ALA A CA 1
ATOM 1398 C C . ALA A 1 193 ? 11.422 11.734 -20.672 1 88.25 193 ALA A C 1
ATOM 1400 O O . ALA A 1 193 ? 11.078 12.859 -20.312 1 88.25 193 ALA A O 1
ATOM 1401 N N . ARG A 1 194 ? 11.352 11.297 -21.828 1 90.19 194 ARG A N 1
ATOM 1402 C CA . ARG A 1 194 ? 10.75 12.125 -22.859 1 90.19 194 ARG A CA 1
ATOM 1403 C C . ARG A 1 194 ? 9.297 12.453 -22.531 1 90.19 194 ARG A C 1
ATOM 1405 O O . ARG A 1 194 ? 8.875 13.609 -22.625 1 90.19 194 ARG A O 1
ATOM 1412 N N . ALA A 1 195 ? 8.547 11.469 -22.125 1 92.06 195 ALA A N 1
ATOM 1413 C CA . ALA A 1 195 ? 7.148 11.664 -21.766 1 92.06 195 ALA A CA 1
ATOM 1414 C C . ALA A 1 195 ? 7.016 12.664 -20.625 1 92.06 195 ALA A C 1
ATOM 1416 O O . ALA A 1 195 ? 6.133 13.531 -20.641 1 92.06 195 ALA A O 1
ATOM 1417 N N . LEU A 1 196 ? 7.887 12.602 -19.703 1 93.75 196 LEU A N 1
ATOM 1418 C CA . LEU A 1 196 ? 7.875 13.523 -18.562 1 93.75 196 LEU A CA 1
ATOM 1419 C C . LEU A 1 196 ? 8.133 14.953 -19.016 1 93.75 196 LEU A C 1
ATOM 1421 O O . LEU A 1 196 ? 7.449 15.883 -18.578 1 93.75 196 LEU A O 1
ATOM 1425 N N . ARG A 1 197 ? 9.086 15.102 -19.844 1 93.25 197 ARG A N 1
ATOM 1426 C CA . ARG A 1 197 ? 9.422 16.422 -20.359 1 93.25 197 ARG A CA 1
ATOM 1427 C C . ARG A 1 197 ? 8.258 17.016 -21.156 1 93.25 197 ARG A C 1
ATOM 1429 O O . ARG A 1 197 ? 7.871 18.172 -20.938 1 93.25 197 ARG A O 1
ATOM 1436 N N . GLU A 1 198 ? 7.754 16.234 -21.984 1 93.81 198 GLU A N 1
ATOM 1437 C CA . GLU A 1 198 ? 6.719 16.703 -22.906 1 93.81 198 GLU A CA 1
ATOM 1438 C C . GLU A 1 198 ? 5.441 17.062 -22.156 1 93.81 198 GLU A C 1
ATOM 1440 O O . GLU A 1 198 ? 4.688 17.938 -22.578 1 93.81 198 GLU A O 1
ATOM 1445 N N . THR A 1 199 ? 5.172 16.422 -21.062 1 93.81 199 THR A N 1
ATOM 1446 C CA . THR A 1 199 ? 3.957 16.688 -20.297 1 93.81 199 THR A CA 1
ATOM 1447 C C . THR A 1 199 ? 4.215 17.719 -19.203 1 93.81 199 THR A C 1
ATOM 1449 O O . THR A 1 199 ? 3.293 18.125 -18.5 1 93.81 199 THR A O 1
ATOM 1452 N N . GLY A 1 200 ? 5.453 18.141 -19.016 1 93.75 200 GLY A N 1
ATOM 1453 C CA . GLY A 1 200 ? 5.809 19.125 -18.016 1 93.75 200 GLY A CA 1
ATOM 1454 C C . GLY A 1 200 ? 5.828 18.562 -16.609 1 93.75 200 GLY A C 1
ATOM 1455 O O . GLY A 1 200 ? 5.637 19.297 -15.633 1 93.75 200 GLY A O 1
ATOM 1456 N N . ARG A 1 201 ? 6.012 17.234 -16.516 1 95.69 201 ARG A N 1
ATOM 1457 C CA . ARG A 1 201 ? 5.93 16.578 -15.211 1 95.69 201 ARG A CA 1
ATOM 1458 C C . ARG A 1 201 ? 7.316 16.203 -14.703 1 95.69 201 ARG A C 1
ATOM 1460 O O . ARG A 1 201 ? 7.441 15.453 -13.727 1 95.69 201 ARG A O 1
ATOM 1467 N N . LEU A 1 202 ? 8.367 16.688 -15.273 1 93.62 202 LEU A N 1
ATOM 1468 C CA . LEU A 1 202 ? 9.734 16.266 -14.977 1 93.62 202 LEU A CA 1
ATOM 1469 C C . LEU A 1 202 ? 10.211 16.844 -13.656 1 93.62 202 LEU A C 1
ATOM 1471 O O . LEU A 1 202 ? 10.844 16.141 -12.859 1 93.62 202 LEU A O 1
ATOM 1475 N N . GLU A 1 203 ? 9.922 18.031 -13.359 1 91.12 203 GLU A N 1
ATOM 1476 C CA . GLU A 1 203 ? 10.547 18.781 -12.281 1 91.12 203 GLU A CA 1
ATOM 1477 C C . GLU A 1 203 ? 10.25 18.172 -10.922 1 91.12 203 GLU A C 1
ATOM 1479 O O . GLU A 1 203 ? 11.148 18.047 -10.078 1 91.12 203 GLU A O 1
ATOM 1484 N N . ASP A 1 204 ? 9.117 17.672 -10.625 1 92.94 204 ASP A N 1
ATOM 1485 C CA . ASP A 1 204 ? 8.773 17.156 -9.305 1 92.94 204 ASP A CA 1
ATOM 1486 C C . ASP A 1 204 ? 8.789 15.625 -9.281 1 92.94 204 ASP A C 1
ATOM 1488 O O . ASP A 1 204 ? 8.5 15.016 -8.25 1 92.94 204 ASP A O 1
ATOM 1492 N N . ALA A 1 205 ? 9.188 15.039 -10.414 1 97.31 205 ALA A N 1
ATOM 1493 C CA . ALA A 1 205 ? 9.195 13.586 -10.5 1 97.31 205 ALA A CA 1
ATOM 1494 C C . ALA A 1 205 ? 10.445 13 -9.859 1 97.31 205 ALA A C 1
ATOM 1496 O O . ALA A 1 205 ? 11.523 13.594 -9.922 1 97.31 205 ALA A O 1
ATOM 1497 N N . VAL A 1 206 ? 10.297 11.828 -9.227 1 97 206 VAL A N 1
ATOM 1498 C CA . VAL A 1 206 ? 11.398 11.133 -8.57 1 97 206 VAL A CA 1
ATOM 1499 C C . VAL A 1 206 ? 11.453 9.68 -9.039 1 97 206 VAL A C 1
ATOM 1501 O O . VAL A 1 206 ? 10.414 9.078 -9.32 1 97 206 VAL A O 1
ATOM 1504 N N . TRP A 1 207 ? 12.617 9.227 -9.148 1 94.12 207 TRP A N 1
ATOM 1505 C CA . TRP A 1 207 ? 12.883 7.844 -9.523 1 94.12 207 TRP A CA 1
ATOM 1506 C C . TRP A 1 207 ? 13.672 7.129 -8.43 1 94.12 207 TRP A C 1
ATOM 1508 O O . TRP A 1 207 ? 14.516 7.738 -7.766 1 94.12 207 TRP A O 1
ATOM 1518 N N . GLY A 1 208 ? 13.352 5.848 -8.219 1 95.25 208 GLY A N 1
ATOM 1519 C CA . GLY A 1 208 ? 14.078 5.023 -7.273 1 95.25 208 GLY A CA 1
ATOM 1520 C C . GLY A 1 208 ? 14.281 3.598 -7.754 1 95.25 208 GLY A C 1
ATOM 1521 O O . GLY A 1 208 ? 13.453 3.061 -8.492 1 95.25 208 GLY A O 1
ATOM 1522 N N . SER A 1 209 ? 15.414 2.979 -7.355 1 93.62 209 SER A N 1
ATOM 1523 C CA . SER A 1 209 ? 15.703 1.574 -7.629 1 93.62 209 SER A CA 1
ATOM 1524 C C . SER A 1 209 ? 16.328 0.894 -6.414 1 93.62 209 SER A C 1
ATOM 1526 O O . SER A 1 209 ? 16.922 1.556 -5.566 1 93.62 209 SER A O 1
ATOM 1528 N N . ALA A 1 210 ? 16.125 -0.404 -6.32 1 93.31 210 ALA A N 1
ATOM 1529 C CA . ALA A 1 210 ? 16.688 -1.229 -5.254 1 93.31 210 ALA A CA 1
ATOM 1530 C C . ALA A 1 210 ? 16.328 -0.664 -3.881 1 93.31 210 ALA A C 1
ATOM 1532 O O . ALA A 1 210 ? 17.203 -0.51 -3.025 1 93.31 210 ALA A O 1
ATOM 1533 N N . LEU A 1 211 ? 15.086 -0.261 -3.785 1 96.44 211 LEU A N 1
ATOM 1534 C CA . LEU A 1 211 ? 14.625 0.388 -2.562 1 96.44 211 LEU A CA 1
ATOM 1535 C C . LEU A 1 211 ? 14.82 -0.527 -1.357 1 96.44 211 LEU A C 1
ATOM 1537 O O . LEU A 1 211 ? 14.43 -1.697 -1.394 1 96.44 211 LEU A O 1
ATOM 1541 N N . GLY A 1 212 ? 15.406 0.033 -0.311 1 95.62 212 GLY A N 1
ATOM 1542 C CA . GLY A 1 212 ? 15.594 -0.698 0.932 1 95.62 212 GLY A CA 1
ATOM 1543 C C . GLY A 1 212 ? 16.812 -1.604 0.913 1 95.62 212 GLY A C 1
ATOM 1544 O O . GLY A 1 212 ? 17.078 -2.32 1.882 1 95.62 212 GLY A O 1
ATOM 1545 N N . LEU A 1 213 ? 17.484 -1.654 -0.173 1 94.94 213 LEU A N 1
ATOM 1546 C CA . LEU A 1 213 ? 18.688 -2.477 -0.318 1 94.94 213 LEU A CA 1
ATOM 1547 C C . LEU A 1 213 ? 19.938 -1.615 -0.308 1 94.94 213 LEU A C 1
ATOM 1549 O O . LEU A 1 213 ? 19.859 -0.39 -0.417 1 94.94 213 LEU A O 1
ATOM 1553 N N . PRO A 1 214 ? 21.109 -2.262 -0.159 1 93.56 214 PRO A N 1
ATOM 1554 C CA . PRO A 1 214 ? 22.359 -1.499 -0.094 1 93.56 214 PRO A CA 1
ATOM 1555 C C . PRO A 1 214 ? 22.609 -0.673 -1.354 1 93.56 214 PRO A C 1
ATOM 1557 O O . PRO A 1 214 ? 23.203 0.401 -1.282 1 93.56 214 PRO A O 1
ATOM 1560 N N . GLU A 1 215 ? 22.125 -1.1 -2.496 1 92.88 215 GLU A N 1
ATOM 1561 C CA . GLU A 1 215 ? 22.375 -0.437 -3.773 1 92.88 215 GLU A CA 1
ATOM 1562 C C . GLU A 1 215 ? 21.281 0.575 -4.094 1 92.88 215 GLU A C 1
ATOM 1564 O O . GLU A 1 215 ? 21.141 1.005 -5.242 1 92.88 215 GLU A O 1
ATOM 1569 N N . GLU A 1 216 ? 20.562 0.948 -3.072 1 95.56 216 GLU A N 1
ATOM 1570 C CA . GLU A 1 216 ? 19.453 1.875 -3.262 1 95.56 216 GLU A CA 1
ATOM 1571 C C . GLU A 1 216 ? 19.906 3.15 -3.961 1 95.56 216 GLU A C 1
ATOM 1573 O O . GLU A 1 216 ? 20.969 3.695 -3.641 1 95.56 216 GLU A O 1
ATOM 1578 N N . SER A 1 217 ? 19.141 3.58 -4.941 1 93.75 217 SER A N 1
ATOM 1579 C CA . SER A 1 217 ? 19.328 4.875 -5.594 1 93.75 217 SER A CA 1
ATOM 1580 C C . SER A 1 217 ? 18 5.617 -5.73 1 93.75 217 SER A C 1
ATOM 1582 O O . SER A 1 217 ? 17.016 5.059 -6.219 1 93.75 217 SER A O 1
ATOM 1584 N N . ILE A 1 218 ? 17.938 6.828 -5.199 1 95.88 218 ILE A N 1
ATOM 1585 C CA . ILE A 1 218 ? 16.797 7.727 -5.324 1 95.88 218 ILE A CA 1
ATOM 1586 C C . ILE A 1 218 ? 17.266 9.07 -5.883 1 95.88 218 ILE A C 1
ATOM 1588 O O . ILE A 1 218 ? 18.172 9.703 -5.332 1 95.88 218 ILE A O 1
ATOM 1592 N N . ARG A 1 219 ? 16.609 9.477 -6.992 1 94 219 ARG A N 1
ATOM 1593 C CA . ARG A 1 219 ? 17.047 10.68 -7.691 1 94 219 ARG A CA 1
ATOM 1594 C C . ARG A 1 219 ? 15.875 11.406 -8.336 1 94 219 ARG A C 1
ATOM 1596 O O . ARG A 1 219 ? 14.82 10.805 -8.578 1 94 219 ARG A O 1
ATOM 1603 N N . PRO A 1 220 ? 16.141 12.695 -8.539 1 95.56 220 PRO A N 1
ATOM 1604 C CA . PRO A 1 220 ? 15.164 13.352 -9.406 1 95.56 220 PRO A CA 1
ATOM 1605 C C . PRO A 1 220 ? 15.055 12.703 -10.781 1 95.56 220 PRO A C 1
ATOM 1607 O O . PRO A 1 220 ? 16.047 12.219 -11.32 1 95.56 220 PRO A O 1
ATOM 1610 N N . ALA A 1 221 ? 13.852 12.68 -11.266 1 93.06 221 ALA A N 1
ATOM 1611 C CA . ALA A 1 221 ? 13.656 12.078 -12.578 1 93.06 221 ALA A CA 1
ATOM 1612 C C . ALA A 1 221 ? 14.469 12.812 -13.641 1 93.06 221 ALA A C 1
ATOM 1614 O O . ALA A 1 221 ? 14.812 12.234 -14.68 1 93.06 221 ALA A O 1
ATOM 1615 N N . ALA A 1 222 ? 14.797 14.023 -13.398 1 89.88 222 ALA A N 1
ATOM 1616 C CA . ALA A 1 222 ? 15.594 14.82 -14.328 1 89.88 222 ALA A CA 1
ATOM 1617 C C . ALA A 1 222 ? 16.984 14.203 -14.523 1 89.88 222 ALA A C 1
ATOM 1619 O O . ALA A 1 222 ? 17.641 14.469 -15.531 1 89.88 222 ALA A O 1
ATOM 1620 N N . ASP A 1 223 ? 17.375 13.422 -13.555 1 87.5 223 ASP A N 1
ATOM 1621 C CA . ASP A 1 223 ? 18.703 12.805 -13.609 1 87.5 223 ASP A CA 1
ATOM 1622 C C . ASP A 1 223 ? 18.641 11.438 -14.281 1 87.5 223 ASP A C 1
ATOM 1624 O O . ASP A 1 223 ? 19.656 10.742 -14.375 1 87.5 223 ASP A O 1
ATOM 1628 N N . LEU A 1 224 ? 17.422 11.016 -14.547 1 78 224 LEU A N 1
ATOM 1629 C CA . LEU A 1 224 ? 17.297 9.719 -15.203 1 78 224 LEU A CA 1
ATOM 1630 C C . LEU A 1 224 ? 18.141 9.648 -16.469 1 78 224 LEU A C 1
ATOM 1632 O O . LEU A 1 224 ? 18.062 10.539 -17.312 1 78 224 LEU A O 1
ATOM 1636 N N . ASP A 1 225 ? 19.25 8.844 -16.281 1 66.12 225 ASP A N 1
ATOM 1637 C CA . ASP A 1 225 ? 20.156 8.648 -17.422 1 66.12 225 ASP A CA 1
ATOM 1638 C C . ASP A 1 225 ? 19.453 7.945 -18.578 1 66.12 225 ASP A C 1
ATOM 1640 O O . ASP A 1 225 ? 18.422 7.301 -18.375 1 66.12 225 ASP A O 1
ATOM 1644 N N . GLU A 1 226 ? 20.016 8.219 -19.703 1 64.38 226 GLU A N 1
ATOM 1645 C CA . GLU A 1 226 ? 19.5 7.656 -20.938 1 64.38 226 GLU A CA 1
ATOM 1646 C C . GLU A 1 226 ? 19.828 6.168 -21.062 1 64.38 226 GLU A C 1
ATOM 1648 O O . GLU A 1 226 ? 19.406 5.508 -22 1 64.38 226 GLU A O 1
ATOM 1653 N N . GLY A 1 227 ? 20.5 5.656 -19.984 1 62.16 227 GLY A N 1
ATOM 1654 C CA . GLY A 1 227 ? 20.797 4.238 -20.125 1 62.16 227 GLY A CA 1
ATOM 1655 C C . GLY A 1 227 ? 19.797 3.344 -19.422 1 62.16 227 GLY A C 1
ATOM 1656 O O . GLY A 1 227 ? 18.781 3.822 -18.906 1 62.16 227 GLY A O 1
ATOM 1657 N N . PRO A 1 228 ? 20.062 2.062 -19.609 1 66.12 228 PRO A N 1
ATOM 1658 C CA . PRO A 1 228 ? 19.172 1.073 -19 1 66.12 228 PRO A CA 1
ATOM 1659 C C . PRO A 1 228 ? 19.078 1.21 -17.484 1 66.12 228 PRO A C 1
ATOM 1661 O O . PRO A 1 228 ? 20.078 1.519 -16.828 1 66.12 228 PRO A O 1
ATOM 1664 N N . LEU A 1 229 ? 17.875 1.228 -17.047 1 74.25 229 LEU A N 1
ATOM 1665 C CA . LEU A 1 229 ? 17.625 1.284 -15.609 1 74.25 229 LEU A CA 1
ATOM 1666 C C . LEU A 1 229 ? 17.438 -0.116 -15.031 1 74.25 229 LEU A C 1
ATOM 1668 O O . LEU A 1 229 ? 17.062 -1.043 -15.758 1 74.25 229 LEU A O 1
ATOM 1672 N N . PRO A 1 230 ? 17.688 -0.237 -13.719 1 75.81 230 PRO A N 1
ATOM 1673 C CA . PRO A 1 230 ? 17.469 -1.53 -13.062 1 75.81 230 PRO A CA 1
ATOM 1674 C C . PRO A 1 230 ? 16.031 -2.008 -13.148 1 75.81 230 PRO A C 1
ATOM 1676 O O . PRO A 1 230 ? 15.109 -1.19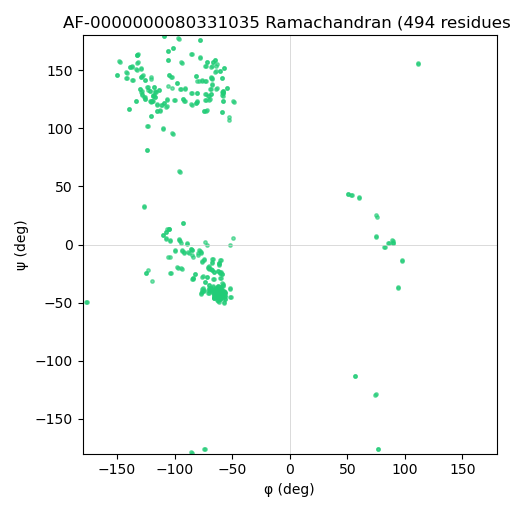2 -13.305 1 75.81 230 PRO A O 1
ATOM 1679 N N . TYR A 1 231 ? 15.852 -3.303 -13.18 1 69.38 231 TYR A N 1
ATOM 1680 C CA . TYR A 1 231 ? 14.562 -3.979 -13.289 1 69.38 231 TYR A CA 1
ATOM 1681 C C . TYR A 1 231 ? 13.586 -3.457 -12.242 1 69.38 231 TYR A C 1
ATOM 1683 O O . TYR A 1 231 ? 12.43 -3.162 -12.555 1 69.38 231 TYR A O 1
ATOM 1691 N N . LEU A 1 232 ? 13.961 -3.297 -11 1 81.06 232 LEU A N 1
ATOM 1692 C CA . LEU A 1 232 ? 13.031 -2.877 -9.953 1 81.06 232 LEU A CA 1
ATOM 1693 C C . LEU A 1 232 ? 13.109 -1.368 -9.734 1 81.06 232 LEU A C 1
ATOM 1695 O O . LEU A 1 232 ? 13.461 -0.909 -8.648 1 81.06 232 LEU A O 1
ATOM 1699 N N . SER A 1 233 ? 12.719 -0.69 -10.875 1 90 233 SER A N 1
ATOM 1700 C CA . SER A 1 233 ? 12.672 0.768 -10.836 1 90 233 SER A CA 1
ATOM 1701 C C . SER A 1 233 ? 11.234 1.267 -10.688 1 90 233 SER A C 1
ATOM 1703 O O . SER A 1 233 ? 10.305 0.644 -11.203 1 90 233 SER A O 1
ATOM 1705 N N . THR A 1 234 ? 11.125 2.322 -9.953 1 95.69 234 THR A N 1
ATOM 1706 C CA . THR A 1 234 ? 9.844 2.98 -9.719 1 95.69 234 THR A CA 1
ATOM 1707 C C . THR A 1 234 ? 9.945 4.48 -9.984 1 95.69 234 THR A C 1
ATOM 1709 O O . THR A 1 234 ? 10.938 5.109 -9.609 1 95.69 234 THR A O 1
ATOM 1712 N N . LEU A 1 235 ? 8.992 5.012 -10.703 1 96.31 235 LEU A N 1
ATOM 1713 C CA . LEU A 1 235 ? 8.906 6.445 -10.961 1 96.31 235 LEU A CA 1
ATOM 1714 C C . LEU A 1 235 ? 7.637 7.031 -10.359 1 96.31 235 LEU A C 1
ATOM 1716 O O . LEU A 1 235 ? 6.562 6.438 -10.461 1 96.31 235 LEU A O 1
ATOM 1720 N N . ILE A 1 236 ? 7.773 8.141 -9.633 1 98.38 236 ILE A N 1
ATOM 1721 C CA . ILE A 1 236 ? 6.629 8.914 -9.164 1 98.38 236 ILE A CA 1
ATOM 1722 C C . ILE A 1 236 ? 6.637 10.289 -9.82 1 98.38 236 ILE A C 1
ATOM 1724 O O . ILE A 1 236 ? 7.617 11.031 -9.711 1 98.38 236 ILE A O 1
ATOM 1728 N N . ALA A 1 237 ? 5.621 10.594 -10.523 1 98.19 237 ALA A N 1
ATOM 1729 C CA . ALA A 1 237 ? 5.336 11.945 -11 1 98.19 237 ALA A CA 1
ATOM 1730 C C . ALA A 1 237 ? 4.125 12.539 -10.281 1 98.19 237 ALA A C 1
ATOM 1732 O O . ALA A 1 237 ? 2.982 12.273 -10.656 1 98.19 237 ALA A O 1
ATOM 1733 N N . PRO A 1 238 ? 4.352 13.359 -9.289 1 97.94 238 PRO A N 1
ATOM 1734 C CA . PRO A 1 238 ? 3.238 13.875 -8.484 1 97.94 238 PRO A CA 1
ATOM 1735 C C . PRO A 1 238 ? 2.314 14.797 -9.281 1 97.94 238 PRO A C 1
ATOM 1737 O O . PRO A 1 238 ? 2.725 15.359 -10.297 1 97.94 238 PRO A O 1
ATOM 1740 N N . ALA A 1 239 ? 1.063 14.883 -8.75 1 96.31 239 ALA A N 1
ATOM 1741 C CA . ALA A 1 239 ? 0.145 15.891 -9.281 1 96.31 239 ALA A CA 1
ATOM 1742 C C . ALA A 1 239 ? 0.744 17.297 -9.172 1 96.31 239 ALA A C 1
ATOM 1744 O O . ALA A 1 239 ? 1.563 17.562 -8.289 1 96.31 239 ALA A O 1
ATOM 1745 N N . ARG A 1 240 ? 0.316 18.109 -10.078 1 93.44 240 ARG A N 1
ATOM 1746 C CA . ARG A 1 240 ? 0.742 19.516 -9.992 1 93.44 240 ARG A CA 1
ATOM 1747 C C . ARG A 1 240 ? 0.101 20.203 -8.797 1 93.44 240 ARG A C 1
ATOM 1749 O O . ARG A 1 240 ? -1.116 20.141 -8.617 1 93.44 240 ARG A O 1
ATOM 1756 N N . ARG A 1 241 ? 1.002 20.75 -8.008 1 92.06 241 ARG A N 1
ATOM 1757 C CA . ARG A 1 241 ? 0.55 21.484 -6.832 1 92.06 241 ARG A CA 1
ATOM 1758 C C . ARG A 1 241 ? 1.185 22.875 -6.781 1 92.06 241 ARG A C 1
ATOM 1760 O O . ARG A 1 241 ? 2.314 23.062 -7.238 1 92.06 241 ARG A O 1
ATOM 1767 N N . ASP A 1 242 ? 0.435 23.875 -6.285 1 88.69 242 ASP A N 1
ATOM 1768 C CA . ASP A 1 242 ? 0.937 25.25 -6.25 1 88.69 242 ASP A CA 1
ATOM 1769 C C . ASP A 1 242 ? 1.539 25.578 -4.883 1 88.69 242 ASP A C 1
ATOM 1771 O O . ASP A 1 242 ? 1.853 26.734 -4.602 1 88.69 242 ASP A O 1
ATOM 1775 N N . GLY A 1 243 ? 1.592 24.656 -4.078 1 85.44 243 GLY A N 1
ATOM 1776 C CA . GLY A 1 243 ? 2.201 24.875 -2.775 1 85.44 243 GLY A CA 1
ATOM 1777 C C . GLY A 1 243 ? 1.22 25.359 -1.729 1 85.44 243 GLY A C 1
ATOM 1778 O O . GLY A 1 243 ? 1.602 25.625 -0.586 1 85.44 243 GLY A O 1
ATOM 1779 N N . THR A 1 244 ? -0.031 25.484 -2.148 1 87.69 244 THR A N 1
ATOM 1780 C CA . THR A 1 244 ? -1.047 25.922 -1.197 1 87.69 244 THR A CA 1
ATOM 1781 C C . THR A 1 244 ? -1.522 24.75 -0.343 1 87.69 244 THR A C 1
ATOM 1783 O O . THR A 1 244 ? -2.018 23.75 -0.87 1 87.69 244 THR A O 1
ATOM 1786 N N . ARG A 1 245 ? -1.336 24.953 0.936 1 88.69 245 ARG A N 1
ATOM 1787 C CA . ARG A 1 245 ? -1.8 23.938 1.869 1 88.69 245 ARG A CA 1
ATOM 1788 C C . ARG A 1 245 ? -3.295 23.688 1.71 1 88.69 245 ARG A C 1
ATOM 1790 O O . ARG A 1 245 ? -4.098 24.609 1.807 1 88.69 245 ARG A O 1
ATOM 1797 N N . GLY A 1 246 ? -3.643 22.344 1.44 1 85.06 246 GLY A N 1
ATOM 1798 C CA . GLY A 1 246 ? -5.039 21.984 1.258 1 85.06 246 GLY A CA 1
ATOM 1799 C C . GLY A 1 246 ? -5.598 22.422 -0.083 1 85.06 246 GLY A C 1
ATOM 1800 O O . GLY A 1 246 ? -6.809 22.359 -0.309 1 85.06 246 GLY A O 1
ATOM 1801 N N . GLY A 1 247 ? -4.824 22.906 -0.935 1 84.56 247 GLY A N 1
ATOM 1802 C CA . GLY A 1 247 ? -5.27 23.438 -2.217 1 84.56 247 GLY A CA 1
ATOM 1803 C C . GLY A 1 247 ? -5.969 22.406 -3.074 1 84.56 247 GLY A C 1
ATOM 1804 O O . GLY A 1 247 ? -6.68 22.75 -4.02 1 84.56 247 GLY A O 1
ATOM 1805 N N . LYS A 1 248 ? -5.863 21.172 -2.74 1 87.56 248 LYS A N 1
ATOM 1806 C CA . LYS A 1 248 ? -6.441 20.094 -3.551 1 87.56 248 LYS A CA 1
ATOM 1807 C C . LYS A 1 248 ? -7.672 19.5 -2.875 1 87.56 248 LYS A C 1
ATOM 1809 O O . LYS A 1 248 ? -8.203 18.484 -3.324 1 87.56 248 LYS A O 1
ATOM 1814 N N . LEU A 1 249 ? -8.078 20.109 -1.756 1 87.12 249 LEU A N 1
ATOM 1815 C CA . LEU A 1 249 ? -9.289 19.656 -1.089 1 87.12 249 LEU A CA 1
ATOM 1816 C C . LEU A 1 249 ? -10.531 20.062 -1.874 1 87.12 249 LEU A C 1
ATOM 1818 O O . LEU A 1 249 ? -10.531 21.094 -2.541 1 87.12 249 LEU A O 1
ATOM 1822 N N . MET B 1 1 ? 19.578 20.578 18.984 1 59.5 1 MET B N 1
ATOM 1823 C CA . MET B 1 1 ? 19.516 19.234 18.406 1 59.5 1 MET B CA 1
ATOM 1824 C C . MET B 1 1 ? 18.359 19.109 17.422 1 59.5 1 MET B C 1
ATOM 1826 O O . MET B 1 1 ? 17.312 19.719 17.609 1 59.5 1 MET B O 1
ATOM 1830 N N . SER B 1 2 ? 18.562 18.547 16.219 1 85.12 2 SER B N 1
ATOM 1831 C CA . SER B 1 2 ? 17.5 18.578 15.211 1 85.12 2 SER B CA 1
ATOM 1832 C C . SER B 1 2 ? 16.391 17.578 15.547 1 85.12 2 SER B C 1
ATOM 1834 O O . SER B 1 2 ? 16.672 16.453 15.977 1 85.12 2 SER B O 1
ATOM 1836 N N . SER B 1 3 ? 15.148 18.016 15.852 1 94.94 3 SER B N 1
ATOM 1837 C CA . SER B 1 3 ? 14.008 17.172 16.172 1 94.94 3 SER B CA 1
ATOM 1838 C C . SER B 1 3 ? 13.453 16.484 14.922 1 94.94 3 SER B C 1
ATOM 1840 O O . SER B 1 3 ? 13.766 16.891 13.797 1 94.94 3 SER B O 1
ATOM 1842 N N . ARG B 1 4 ? 12.82 15.328 15.164 1 97.88 4 ARG B N 1
ATOM 1843 C CA . ARG B 1 4 ? 12.273 14.539 14.07 1 97.88 4 ARG B CA 1
ATOM 1844 C C . ARG B 1 4 ? 10.773 14.328 14.242 1 97.88 4 ARG B C 1
ATOM 1846 O O . ARG B 1 4 ? 10.305 14.031 15.344 1 97.88 4 ARG B O 1
ATOM 1853 N N . LEU B 1 5 ? 10.055 14.555 13.219 1 98.75 5 LEU B N 1
ATOM 1854 C CA . LEU B 1 5 ? 8.641 14.188 13.102 1 98.75 5 LEU B CA 1
ATOM 1855 C C . LEU B 1 5 ? 8.461 13.039 12.109 1 98.75 5 LEU B C 1
ATOM 1857 O O . LEU B 1 5 ? 8.82 13.164 10.938 1 98.75 5 LEU B O 1
ATOM 1861 N N . ILE B 1 6 ? 7.879 11.945 12.594 1 98.88 6 ILE B N 1
ATOM 1862 C CA . ILE B 1 6 ? 7.734 10.781 11.727 1 98.88 6 ILE B CA 1
ATOM 1863 C C . ILE B 1 6 ? 6.258 10.422 11.586 1 98.88 6 ILE B C 1
ATOM 1865 O O . ILE B 1 6 ? 5.605 10.055 12.562 1 98.88 6 ILE B O 1
ATOM 1869 N N . GLY B 1 7 ? 5.723 10.641 10.359 1 98.81 7 GLY B N 1
ATOM 1870 C CA . GLY B 1 7 ? 4.402 10.109 10.062 1 98.81 7 GLY B CA 1
ATOM 1871 C C . GLY B 1 7 ? 4.391 8.602 9.867 1 98.81 7 GLY B C 1
ATOM 1872 O O . GLY B 1 7 ? 5.105 8.078 9.016 1 98.81 7 GLY B O 1
ATOM 1873 N N . VAL B 1 8 ? 3.574 7.891 10.633 1 98.94 8 VAL B N 1
ATOM 1874 C CA . VAL B 1 8 ? 3.557 6.43 10.602 1 98.94 8 VAL B CA 1
ATOM 1875 C C . VAL B 1 8 ? 2.18 5.938 10.164 1 98.94 8 VAL B C 1
ATOM 1877 O O . VAL B 1 8 ? 1.162 6.324 10.75 1 98.94 8 VAL B O 1
ATOM 1880 N N . GLY B 1 9 ? 2.178 5.059 9.133 1 98.88 9 GLY B N 1
ATOM 1881 C CA . GLY B 1 9 ? 0.928 4.465 8.688 1 98.88 9 GLY B CA 1
ATOM 1882 C C . GLY B 1 9 ? 0.481 3.297 9.547 1 98.88 9 GLY B C 1
ATOM 1883 O O . GLY B 1 9 ? 1.217 2.322 9.711 1 98.88 9 GLY B O 1
ATOM 1884 N N . MET B 1 10 ? -0.787 3.324 9.969 1 98.69 10 MET B N 1
ATOM 1885 C CA . MET B 1 10 ? -1.301 2.338 10.914 1 98.69 10 MET B CA 1
ATOM 1886 C C . MET B 1 10 ? -2.08 1.244 10.188 1 98.69 10 MET B C 1
ATOM 1888 O O . MET B 1 10 ? -2.512 0.27 10.805 1 98.69 10 MET B O 1
ATOM 1892 N N . GLY B 1 11 ? -2.254 1.403 8.891 1 98.19 11 GLY B N 1
ATOM 1893 C CA . GLY B 1 11 ? -3.186 0.521 8.203 1 98.19 11 GLY B CA 1
ATOM 1894 C C . GLY B 1 11 ? -4.637 0.888 8.438 1 98.19 11 GLY B C 1
ATOM 1895 O O . GLY B 1 11 ? -4.934 1.878 9.109 1 98.19 11 GLY B O 1
ATOM 1896 N N . PRO B 1 12 ? -5.52 0.08 7.914 1 96.75 12 PRO B N 1
ATOM 1897 C CA . PRO B 1 12 ? -6.926 0.495 7.914 1 96.75 12 PRO B CA 1
ATOM 1898 C C . PRO B 1 12 ? -7.641 0.17 9.227 1 96.75 12 PRO B C 1
ATOM 1900 O O . PRO B 1 12 ? -8.633 0.811 9.562 1 96.75 12 PRO B O 1
ATOM 1903 N N . GLY B 1 13 ? -7.203 -0.874 9.922 1 96.19 13 GLY B N 1
ATOM 1904 C CA . GLY B 1 13 ? -7.941 -1.226 11.125 1 96.19 13 GLY B CA 1
ATOM 1905 C C . GLY B 1 13 ? -7.32 -2.377 11.891 1 96.19 13 GLY B C 1
ATOM 1906 O O . GLY B 1 13 ? -7.168 -2.305 13.109 1 96.19 13 GLY B O 1
ATOM 1907 N N . ASP B 1 14 ? -6.992 -3.475 11.219 1 98.19 14 ASP B N 1
ATOM 1908 C CA . ASP B 1 14 ? -6.309 -4.613 11.82 1 98.19 14 ASP B CA 1
ATOM 1909 C C . ASP B 1 14 ? -4.965 -4.195 12.414 1 98.19 14 ASP B C 1
ATOM 1911 O O . ASP B 1 14 ? -4.062 -3.785 11.688 1 98.19 14 ASP B O 1
ATOM 1915 N N . PRO B 1 15 ? -4.836 -4.27 13.711 1 98.44 15 PRO B N 1
ATOM 1916 C CA . PRO B 1 15 ? -3.598 -3.781 14.32 1 98.44 15 PRO B CA 1
ATOM 1917 C C . PRO B 1 15 ? -2.363 -4.547 13.852 1 98.44 15 PRO B C 1
ATOM 1919 O O . PRO B 1 15 ? -1.242 -4.043 13.953 1 98.44 15 PRO B O 1
ATOM 1922 N N . GLU B 1 16 ? -2.559 -5.656 13.289 1 98.81 16 GLU B N 1
ATOM 1923 C CA . GLU B 1 16 ? -1.412 -6.457 12.867 1 98.81 16 GLU B CA 1
ATOM 1924 C C . GLU B 1 16 ? -0.931 -6.043 11.477 1 98.81 16 GLU B C 1
ATOM 1926 O O . GLU B 1 16 ? 0.092 -6.535 11 1 98.81 16 GLU B O 1
ATOM 1931 N N . LEU B 1 17 ? -1.62 -5.145 10.867 1 98.88 17 LEU B N 1
ATOM 1932 C CA . LEU B 1 17 ? -1.197 -4.73 9.531 1 98.88 17 LEU B CA 1
ATOM 1933 C C . LEU B 1 17 ? -0.211 -3.572 9.609 1 98.88 17 LEU B C 1
ATOM 1935 O O . LEU B 1 17 ? 0.262 -3.086 8.578 1 98.88 17 LEU B O 1
ATOM 1939 N N . VAL B 1 18 ? 0.125 -3.133 10.812 1 98.94 18 VAL B N 1
ATOM 1940 C CA . VAL B 1 18 ? 1.228 -2.188 10.953 1 98.94 18 VAL B CA 1
ATOM 1941 C C . VAL B 1 18 ? 2.543 -2.871 10.594 1 98.94 18 VAL B C 1
ATOM 1943 O O . VAL B 1 18 ? 2.723 -4.062 10.852 1 98.94 18 VAL B O 1
ATOM 1946 N N . THR B 1 19 ? 3.475 -2.16 9.938 1 98.94 19 THR B N 1
ATOM 1947 C CA . THR B 1 19 ? 4.773 -2.734 9.609 1 98.94 19 THR B CA 1
ATOM 1948 C C . THR B 1 19 ? 5.633 -2.895 10.859 1 98.94 19 THR B C 1
ATOM 1950 O O . THR B 1 19 ? 5.438 -2.182 11.844 1 98.94 19 THR B O 1
ATOM 1953 N N . VAL B 1 20 ? 6.582 -3.793 10.789 1 98.94 20 VAL B N 1
ATOM 1954 C CA . VAL B 1 20 ? 7.57 -3.941 11.852 1 98.94 20 VAL B CA 1
ATOM 1955 C C . VAL B 1 20 ? 8.289 -2.611 12.086 1 98.94 20 VAL B C 1
ATOM 1957 O O . VAL B 1 20 ? 8.484 -2.195 13.227 1 98.94 20 VAL B O 1
ATOM 1960 N N . LYS B 1 21 ? 8.594 -1.94 11.008 1 98.94 21 LYS B N 1
ATOM 1961 C CA . LYS B 1 21 ? 9.242 -0.637 11.102 1 98.94 21 LYS B CA 1
ATOM 1962 C C . LYS B 1 21 ? 8.359 0.368 11.836 1 98.94 21 LYS B C 1
ATOM 1964 O O . LYS B 1 21 ? 8.844 1.129 12.672 1 98.94 21 LYS B O 1
ATOM 1969 N N . GLY B 1 22 ? 7.043 0.351 11.453 1 98.94 22 GLY B N 1
ATOM 1970 C CA . GLY B 1 22 ? 6.113 1.235 12.141 1 98.94 22 GLY B CA 1
ATOM 1971 C C . GLY B 1 22 ? 6.07 1.01 13.641 1 98.94 22 GLY B C 1
ATOM 1972 O O . GLY B 1 22 ? 6.113 1.964 14.422 1 98.94 22 GLY B O 1
ATOM 1973 N N . VAL B 1 23 ? 6.016 -0.233 14.047 1 98.94 23 VAL B N 1
ATOM 1974 C CA . VAL B 1 23 ? 6.012 -0.576 15.461 1 98.94 23 VAL B CA 1
ATOM 1975 C C . VAL B 1 23 ? 7.297 -0.077 16.125 1 98.94 23 VAL B C 1
ATOM 1977 O O . VAL B 1 23 ? 7.258 0.509 17.203 1 98.94 23 VAL B O 1
ATOM 1980 N N . GLY B 1 24 ? 8.414 -0.327 15.477 1 98.88 24 GLY B N 1
ATOM 1981 C CA . GLY B 1 24 ? 9.688 0.142 16 1 98.88 24 GLY B CA 1
ATOM 1982 C C . GLY B 1 24 ? 9.727 1.643 16.219 1 98.88 24 GLY B C 1
ATOM 1983 O O . GLY B 1 24 ? 10.203 2.111 17.266 1 98.88 24 GLY B O 1
ATOM 1984 N N . VAL B 1 25 ? 9.227 2.398 15.273 1 98.88 25 VAL B N 1
ATOM 1985 C CA . VAL B 1 25 ? 9.219 3.855 15.352 1 98.88 25 VAL B CA 1
ATOM 1986 C C . VAL B 1 25 ? 8.312 4.305 16.5 1 98.88 25 VAL B C 1
ATOM 1988 O O . VAL B 1 25 ? 8.68 5.195 17.266 1 98.88 25 VAL B O 1
ATOM 1991 N N . LEU B 1 26 ? 7.121 3.658 16.594 1 98.88 26 LEU B N 1
ATOM 1992 C CA . LEU B 1 26 ? 6.207 4.016 17.672 1 98.88 26 LEU B CA 1
ATOM 1993 C C . LEU B 1 26 ? 6.859 3.797 19.031 1 98.88 26 LEU B C 1
ATOM 1995 O O . LEU B 1 26 ? 6.789 4.664 19.906 1 98.88 26 LEU B O 1
ATOM 1999 N N . ARG B 1 27 ? 7.504 2.717 19.188 1 98.81 27 ARG B N 1
ATOM 2000 C CA . ARG B 1 27 ? 8.109 2.357 20.469 1 98.81 27 ARG B CA 1
ATOM 2001 C C . ARG B 1 27 ? 9.297 3.262 20.781 1 98.81 27 ARG B C 1
ATOM 2003 O O . ARG B 1 27 ? 9.523 3.621 21.938 1 98.81 27 ARG B O 1
ATOM 2010 N N . ALA B 1 28 ? 10.016 3.664 19.828 1 98.69 28 ALA B N 1
ATOM 2011 C CA . ALA B 1 28 ? 11.242 4.445 20.016 1 98.69 28 ALA B CA 1
ATOM 2012 C C . ALA B 1 28 ? 10.922 5.926 20.203 1 98.69 28 ALA B C 1
ATOM 2014 O O . ALA B 1 28 ? 11.734 6.676 20.75 1 98.69 28 ALA B O 1
ATOM 2015 N N . ALA B 1 29 ? 9.797 6.402 19.703 1 98.62 29 ALA B N 1
ATOM 2016 C CA . ALA B 1 29 ? 9.438 7.816 19.797 1 98.62 29 ALA B CA 1
ATOM 2017 C C . ALA B 1 29 ? 9.25 8.25 21.25 1 98.62 29 ALA B C 1
ATOM 2019 O O . ALA B 1 29 ? 8.805 7.453 22.078 1 98.62 29 ALA B O 1
ATOM 2020 N N . ASP B 1 30 ? 9.555 9.508 21.516 1 98.5 30 ASP B N 1
ATOM 2021 C CA . ASP B 1 30 ? 9.289 10.07 22.828 1 98.5 30 ASP B CA 1
ATOM 2022 C C . ASP B 1 30 ? 7.789 10.234 23.062 1 98.5 30 ASP B C 1
ATOM 2024 O O . ASP B 1 30 ? 7.301 10.016 24.172 1 98.5 30 ASP B O 1
ATOM 2028 N N . VAL B 1 31 ? 7.141 10.625 22 1 98.56 31 VAL B N 1
ATOM 2029 C CA . VAL B 1 31 ? 5.699 10.859 22.031 1 98.56 31 VAL B CA 1
ATOM 2030 C C . VAL B 1 31 ? 5.078 10.367 20.719 1 98.56 31 VAL B C 1
ATOM 2032 O O . VAL B 1 31 ? 5.707 10.438 19.656 1 98.56 31 VAL B O 1
ATOM 2035 N N . VAL B 1 32 ? 3.861 9.82 20.922 1 98.88 32 VAL B N 1
ATOM 2036 C CA . VAL B 1 32 ? 3.07 9.422 19.766 1 98.88 32 VAL B CA 1
ATOM 2037 C C . VAL B 1 32 ? 1.806 10.281 19.688 1 98.88 32 VAL B C 1
ATOM 2039 O O . VAL B 1 32 ? 0.93 10.18 20.547 1 98.88 32 VAL B O 1
ATOM 2042 N N . VAL B 1 33 ? 1.722 11.062 18.641 1 98.44 33 VAL B N 1
ATOM 2043 C CA . VAL B 1 33 ? 0.566 11.922 18.406 1 98.44 33 VAL B CA 1
ATOM 2044 C C . VAL B 1 33 ? -0.471 11.172 17.562 1 98.44 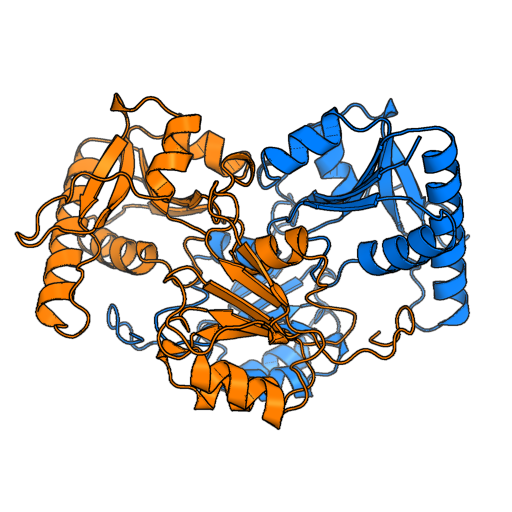33 VAL B C 1
ATOM 2046 O O . VAL B 1 33 ? -0.126 10.508 16.594 1 98.44 33 VAL B O 1
ATOM 2049 N N . VAL B 1 34 ? -1.749 11.242 17.969 1 97.19 34 VAL B N 1
ATOM 2050 C CA . VAL B 1 34 ? -2.848 10.688 17.188 1 97.19 34 VAL B CA 1
ATOM 2051 C C . VAL B 1 34 ? -3.873 11.781 16.891 1 97.19 34 VAL B C 1
ATOM 2053 O O . VAL B 1 34 ? -4.16 12.617 17.734 1 97.19 34 VAL B O 1
ATOM 2056 N N . PRO B 1 35 ? -4.32 11.797 15.602 1 94.31 35 PRO B N 1
ATOM 2057 C CA . PRO B 1 35 ? -5.375 12.758 15.258 1 94.31 35 PRO B CA 1
ATOM 2058 C C . PRO B 1 35 ? -6.738 12.352 15.812 1 94.31 35 PRO B C 1
ATOM 2060 O O . PRO B 1 35 ? -7.09 11.172 15.805 1 94.31 35 PRO B O 1
ATOM 2063 N N . VAL B 1 36 ? -7.43 13.367 16.266 1 91.06 36 VAL B N 1
ATOM 2064 C CA . VAL B 1 36 ? -8.789 13.094 16.734 1 91.06 36 VAL B CA 1
ATOM 2065 C C . VAL B 1 36 ? -9.75 14.117 16.125 1 91.06 36 VAL B C 1
ATOM 2067 O O . VAL B 1 36 ? -9.336 15.195 15.695 1 91.06 36 VAL B O 1
ATOM 2070 N N . MET B 1 37 ? -10.961 13.711 16.078 1 84.38 37 MET B N 1
ATOM 2071 C CA . MET B 1 37 ? -12.023 14.594 15.594 1 84.38 37 MET B CA 1
ATOM 2072 C C . MET B 1 37 ? -12.469 15.555 16.688 1 84.38 37 MET B C 1
ATOM 2074 O O . MET B 1 37 ? -12.562 15.172 17.859 1 84.38 37 MET B O 1
ATOM 2078 N N . ALA B 1 38 ? -12.711 16.734 16.219 1 83.31 38 ALA B N 1
ATOM 2079 C CA . ALA B 1 38 ? -13.211 17.719 17.172 1 83.31 38 ALA B CA 1
ATOM 2080 C C . ALA B 1 38 ? -14.688 17.484 17.484 1 83.31 38 ALA B C 1
ATOM 2082 O O . ALA B 1 38 ? -15.469 17.141 16.594 1 83.31 38 ALA B O 1
ATOM 2083 N N . GLY B 1 39 ? -15 17.688 18.734 1 78.38 39 GLY B N 1
ATOM 2084 C CA . GLY B 1 39 ? -16.406 17.781 19.078 1 78.38 39 GLY B CA 1
ATOM 2085 C C . GLY B 1 39 ? -17.031 19.094 18.656 1 78.38 39 GLY B C 1
ATOM 2086 O O . GLY B 1 39 ? -16.391 19.906 17.969 1 78.38 39 GLY B O 1
ATOM 2087 N N . ALA B 1 40 ? -18.281 19.344 18.984 1 77.19 40 ALA B N 1
ATOM 2088 C CA . ALA B 1 40 ? -19.031 20.547 18.625 1 77.19 40 ALA B CA 1
ATOM 2089 C C . ALA B 1 40 ? -18.359 21.797 19.156 1 77.19 40 ALA B C 1
ATOM 2091 O O . ALA B 1 40 ? -18.422 22.859 18.531 1 77.19 40 ALA B O 1
ATOM 2092 N N . ASP B 1 41 ? -17.641 21.594 20.156 1 78 41 ASP B N 1
ATOM 2093 C CA . ASP B 1 41 ? -17 22.734 20.797 1 78 41 ASP B CA 1
ATOM 2094 C C . ASP B 1 41 ? -15.57 22.922 20.281 1 78 41 ASP B C 1
ATOM 2096 O O . ASP B 1 41 ? -14.82 23.766 20.797 1 78 41 ASP B O 1
ATOM 2100 N N . GLY B 1 42 ? -15.195 22.094 19.344 1 77.75 42 GLY B N 1
ATOM 2101 C CA . GLY B 1 42 ? -13.875 22.219 18.75 1 77.75 42 GLY B CA 1
ATOM 2102 C C . GLY B 1 42 ? -12.789 21.5 19.531 1 77.75 42 GLY B C 1
ATOM 2103 O O . GLY B 1 42 ? -11.609 21.547 19.172 1 77.75 42 GLY B O 1
ATOM 2104 N N . ARG B 1 43 ? -13.312 20.891 20.578 1 82.81 43 ARG B N 1
ATOM 2105 C CA . ARG B 1 43 ? -12.352 20.203 21.438 1 82.81 43 ARG B CA 1
ATOM 2106 C C . ARG B 1 43 ? -12.375 18.688 21.172 1 82.81 43 ARG B C 1
ATOM 2108 O O . ARG B 1 43 ? -13.18 18.203 20.391 1 82.81 43 ARG B O 1
ATOM 2115 N N . ASP B 1 44 ? -11.43 18 21.703 1 85.5 44 ASP B N 1
ATOM 2116 C CA . ASP B 1 44 ? -11.352 16.547 21.594 1 85.5 44 ASP B CA 1
ATOM 2117 C C . ASP B 1 44 ? -12.68 15.898 21.938 1 85.5 44 ASP B C 1
ATOM 2119 O O . ASP B 1 44 ? -13.188 16.062 23.062 1 85.5 44 ASP B O 1
ATOM 2123 N N . GLY B 1 45 ? -13.227 15.148 21.062 1 81.81 45 GLY B N 1
ATOM 2124 C CA . GLY B 1 45 ? -14.531 14.523 21.25 1 81.81 45 GLY B CA 1
ATOM 2125 C C . GLY B 1 45 ? -14.484 13.297 22.141 1 81.81 45 GLY B C 1
ATOM 2126 O O . GLY B 1 45 ? -15.523 12.703 22.453 1 81.81 45 GLY B O 1
ATOM 2127 N N . GLY B 1 46 ? -13.336 12.852 22.547 1 83.62 46 GLY B N 1
ATOM 2128 C CA . GLY B 1 46 ? -13.164 11.828 23.562 1 83.62 46 GLY B CA 1
ATOM 2129 C C . GLY B 1 46 ? -13.023 10.43 22.984 1 83.62 46 GLY B C 1
ATOM 2130 O O . GLY B 1 46 ? -12.281 9.602 23.531 1 83.62 46 GLY B O 1
ATOM 2131 N N . GLU B 1 47 ? -13.719 10.086 21.953 1 85.5 47 GLU B N 1
ATOM 2132 C CA . GLU B 1 47 ? -13.68 8.734 21.391 1 85.5 47 GLU B CA 1
ATOM 2133 C C . GLU B 1 47 ? -12.367 8.477 20.672 1 85.5 47 GLU B C 1
ATOM 2135 O O . GLU B 1 47 ? -11.922 9.297 19.875 1 85.5 47 GLU B O 1
ATOM 2140 N N . PRO B 1 48 ? -11.789 7.367 21.047 1 88.31 48 PRO B N 1
ATOM 2141 C CA . PRO B 1 48 ? -10.555 7.051 20.328 1 88.31 48 PRO B CA 1
ATOM 2142 C C . PRO B 1 48 ? -10.781 6.809 18.844 1 88.31 48 PRO B C 1
ATOM 2144 O O . PRO B 1 48 ? -11.75 6.148 18.469 1 88.31 48 PRO B O 1
ATOM 2147 N N . GLY B 1 49 ? -9.914 7.41 18.094 1 89.44 49 GLY B N 1
ATOM 2148 C CA . GLY B 1 49 ? -9.953 7.148 16.672 1 89.44 49 GLY B CA 1
ATOM 2149 C C . GLY B 1 49 ? -9.328 5.816 16.297 1 89.44 49 GLY B C 1
ATOM 2150 O O . GLY B 1 49 ? -8.789 5.113 17.141 1 89.44 49 GLY B O 1
ATOM 2151 N N . ARG B 1 50 ? -9.414 5.504 15.078 1 91.19 50 ARG B N 1
ATOM 2152 C CA . ARG B 1 50 ? -8.922 4.23 14.57 1 91.19 50 ARG B CA 1
ATOM 2153 C C . ARG B 1 50 ? -7.402 4.137 14.711 1 91.19 50 ARG B C 1
ATOM 2155 O O . ARG B 1 50 ? -6.875 3.092 15.102 1 91.19 50 ARG B O 1
ATOM 2162 N N . ALA B 1 51 ? -6.719 5.199 14.375 1 95.56 51 ALA B N 1
ATOM 2163 C CA . ALA B 1 51 ? -5.27 5.195 14.531 1 95.56 51 ALA B CA 1
ATOM 2164 C C . ALA B 1 51 ? -4.879 4.977 15.992 1 95.56 51 ALA B C 1
ATOM 2166 O O . ALA B 1 51 ? -3.98 4.188 16.297 1 95.56 51 ALA B O 1
ATOM 2167 N N . GLU B 1 52 ? -5.559 5.656 16.859 1 96.88 52 GLU B N 1
ATOM 2168 C CA . GLU B 1 52 ? -5.277 5.539 18.297 1 96.88 52 GLU B CA 1
ATOM 2169 C C . GLU B 1 52 ? -5.492 4.109 18.781 1 96.88 52 GLU B C 1
ATOM 2171 O O . GLU B 1 52 ? -4.684 3.578 19.547 1 96.88 52 GLU B O 1
ATOM 2176 N N . ALA B 1 53 ? -6.594 3.518 18.344 1 96.38 53 ALA B N 1
ATOM 2177 C CA . ALA B 1 53 ? -6.895 2.145 18.734 1 96.38 53 ALA B CA 1
ATOM 2178 C C . ALA B 1 53 ? -5.762 1.199 18.344 1 96.38 53 ALA B C 1
ATOM 2180 O O . ALA B 1 53 ? -5.406 0.296 19.109 1 96.38 53 ALA B O 1
ATOM 2181 N N . THR B 1 54 ? -5.211 1.39 17.203 1 98.06 54 THR B N 1
ATOM 2182 C CA . THR B 1 54 ? -4.109 0.555 16.734 1 98.06 54 THR B CA 1
ATOM 2183 C C . THR B 1 54 ? -2.838 0.85 17.531 1 98.06 54 THR B C 1
ATOM 2185 O O . THR B 1 54 ? -2.127 -0.071 17.938 1 98.06 54 THR B O 1
ATOM 2188 N N . VAL B 1 55 ? -2.547 2.131 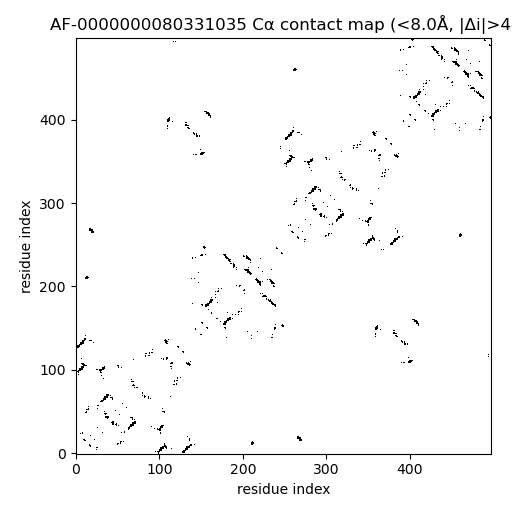17.812 1 98.69 55 VAL B N 1
ATOM 2189 C CA . VAL B 1 55 ? -1.352 2.541 18.531 1 98.69 55 VAL B CA 1
ATOM 2190 C C . VAL B 1 55 ? -1.345 1.896 19.922 1 98.69 55 VAL B C 1
ATOM 2192 O O . VAL B 1 55 ? -0.298 1.457 20.406 1 98.69 55 VAL B O 1
ATOM 2195 N N . LEU B 1 56 ? -2.473 1.775 20.516 1 98.44 56 LEU B N 1
ATOM 2196 C CA . LEU B 1 56 ? -2.609 1.292 21.875 1 98.44 56 LEU B CA 1
ATOM 2197 C C . LEU B 1 56 ? -2.225 -0.181 21.984 1 98.44 56 LEU B C 1
ATOM 2199 O O . LEU B 1 56 ? -1.989 -0.695 23.078 1 98.44 56 LEU B O 1
ATOM 2203 N N . HIS B 1 57 ? -2.145 -0.856 20.891 1 98.38 57 HIS B N 1
ATOM 2204 C CA . HIS B 1 57 ? -1.67 -2.236 20.891 1 98.38 57 HIS B CA 1
ATOM 2205 C C . HIS B 1 57 ? -0.155 -2.299 21.047 1 98.38 57 HIS B C 1
ATOM 2207 O O . HIS B 1 57 ? 0.398 -3.355 21.359 1 98.38 57 HIS B O 1
ATOM 2213 N N . TYR B 1 58 ? 0.51 -1.163 20.859 1 98.75 58 TYR B N 1
ATOM 2214 C CA . TYR B 1 58 ? 1.957 -1.277 20.719 1 98.75 58 TYR B CA 1
ATOM 2215 C C . TYR B 1 58 ? 2.682 -0.4 21.734 1 98.75 58 TYR B C 1
ATOM 2217 O O . TYR B 1 58 ? 3.861 -0.616 22.016 1 98.75 58 TYR B O 1
ATOM 2225 N N . VAL B 1 59 ? 2.029 0.629 22.203 1 98.5 59 VAL B N 1
ATOM 2226 C CA . VAL B 1 59 ? 2.664 1.51 23.172 1 98.5 59 VAL B CA 1
ATOM 2227 C C . VAL B 1 59 ? 1.676 1.852 24.281 1 98.5 59 VAL B C 1
ATOM 2229 O O . VAL B 1 59 ? 0.461 1.808 24.078 1 98.5 59 VAL B O 1
ATOM 2232 N N . PRO B 1 60 ? 2.182 2.166 25.469 1 98.25 60 PRO B N 1
ATOM 2233 C CA . PRO B 1 60 ? 1.279 2.543 26.562 1 98.25 60 PRO B CA 1
ATOM 2234 C C . PRO B 1 60 ? 0.585 3.881 26.328 1 98.25 60 PRO B C 1
ATOM 2236 O O . PRO B 1 60 ? 1.123 4.742 25.625 1 98.25 60 PRO B O 1
ATOM 2239 N N . SER B 1 61 ? -0.53 4.031 26.891 1 97.56 61 SER B N 1
ATOM 2240 C CA . SER B 1 61 ? -1.365 5.211 26.688 1 97.56 61 SER B CA 1
ATOM 2241 C C . SER B 1 61 ? -0.647 6.484 27.125 1 97.56 61 SER B C 1
ATOM 2243 O O . SER B 1 61 ? -0.9 7.562 26.578 1 97.56 61 SER B O 1
ATOM 2245 N N . GLU B 1 62 ? 0.31 6.434 28.016 1 97.44 62 GLU B N 1
ATOM 2246 C CA . GLU B 1 62 ? 1.016 7.594 28.547 1 97.44 62 GLU B CA 1
ATOM 2247 C C . GLU B 1 62 ? 1.872 8.258 27.469 1 97.44 62 GLU B C 1
ATOM 2249 O O . GLU B 1 62 ? 2.211 9.438 27.578 1 97.44 62 GLU B O 1
ATOM 2254 N N . LYS B 1 63 ? 2.176 7.5 26.484 1 97.75 63 LYS B N 1
ATOM 2255 C CA . LYS B 1 63 ? 3.014 8.008 25.406 1 97.75 63 LYS B CA 1
ATOM 2256 C C . LYS B 1 63 ? 2.18 8.75 24.359 1 97.75 63 LYS B C 1
ATOM 2258 O O . LYS B 1 63 ? 2.727 9.414 23.484 1 97.75 63 LYS B O 1
ATOM 2263 N N . ILE B 1 64 ? 0.898 8.641 24.5 1 98.38 64 ILE B N 1
ATOM 2264 C CA . ILE B 1 64 ? 0.011 9.102 23.438 1 98.38 64 ILE B CA 1
ATOM 2265 C C . ILE B 1 64 ? -0.452 10.531 23.734 1 98.38 64 ILE B C 1
ATOM 2267 O O . ILE B 1 64 ? -0.836 10.836 24.859 1 98.38 64 ILE B O 1
ATOM 2271 N N . VAL B 1 65 ? -0.388 11.367 22.719 1 97.69 65 VAL B N 1
ATOM 2272 C CA . VAL B 1 65 ? -0.951 12.711 22.766 1 97.69 65 VAL B CA 1
ATOM 2273 C C . VAL B 1 65 ? -2 12.875 21.672 1 97.69 65 VAL B C 1
ATOM 2275 O O . VAL B 1 65 ? -1.708 12.672 20.484 1 97.69 65 VAL B O 1
ATOM 2278 N N . ARG B 1 66 ? -3.176 13.234 22.062 1 96.25 66 ARG B N 1
ATOM 2279 C CA . ARG B 1 66 ? -4.273 13.477 21.141 1 96.25 66 ARG B CA 1
ATOM 2280 C C . ARG B 1 66 ? -4.238 14.906 20.594 1 96.25 66 ARG B C 1
ATOM 2282 O O . ARG B 1 66 ? -4.066 15.852 21.359 1 96.25 66 ARG B O 1
ATOM 2289 N N . VAL B 1 67 ? -4.332 15.023 19.312 1 94.56 67 VAL B N 1
ATOM 2290 C CA . VAL B 1 67 ? -4.348 16.344 18.688 1 94.56 67 VAL B CA 1
ATOM 2291 C C . VAL B 1 67 ? -5.555 16.453 17.75 1 94.56 67 VAL B C 1
ATOM 2293 O O . VAL B 1 67 ? -5.746 15.609 16.875 1 94.56 67 VAL B O 1
ATOM 2296 N N . VAL B 1 68 ? -6.32 17.484 17.906 1 89.38 68 VAL B N 1
ATOM 2297 C CA . VAL B 1 68 ? -7.484 17.734 17.062 1 89.38 68 VAL B CA 1
ATOM 2298 C C . VAL B 1 68 ? -7.027 18.172 15.672 1 89.38 68 VAL B C 1
ATOM 2300 O O . VAL B 1 68 ? -6.312 19.156 15.523 1 89.38 68 VAL B O 1
ATOM 2303 N N . PHE B 1 69 ? -7.289 17.406 14.633 1 79.44 69 PHE B N 1
ATOM 2304 C CA . PHE B 1 69 ? -6.855 17.719 13.273 1 79.44 69 PHE B CA 1
ATOM 2305 C C . PHE B 1 69 ? -8.055 17.859 12.344 1 79.44 69 PHE B C 1
ATOM 2307 O O . PHE B 1 69 ? -7.93 18.406 11.242 1 79.44 69 PHE B O 1
ATOM 2314 N N . ALA B 1 70 ? -9.078 17.125 12.633 1 64.81 70 ALA B N 1
ATOM 2315 C CA . ALA B 1 70 ? -10.227 17.172 11.734 1 64.81 70 ALA B CA 1
ATOM 2316 C C . ALA B 1 70 ? -11.453 17.734 12.445 1 64.81 70 ALA B C 1
ATOM 2318 O O . ALA B 1 70 ? -11.609 17.562 13.656 1 64.81 70 ALA B O 1
ATOM 2319 N N . LEU B 1 71 ? -11.961 18.703 11.586 1 61.28 71 LEU B N 1
ATOM 2320 C CA . LEU B 1 71 ? -13.242 19.219 12.062 1 61.28 71 LEU B CA 1
ATOM 2321 C C . LEU B 1 71 ? -14.398 18.609 11.266 1 61.28 71 LEU B C 1
ATOM 2323 O O . LEU B 1 71 ? -14.211 18.188 10.125 1 61.28 71 LEU B O 1
ATOM 2327 N N . ASN B 1 72 ? -15.398 18.188 11.914 1 56.47 72 ASN B N 1
ATOM 2328 C CA . ASN B 1 72 ? -16.641 17.812 11.234 1 56.47 72 ASN B CA 1
ATOM 2329 C C . ASN B 1 72 ? -17.094 18.906 10.266 1 56.47 72 ASN B C 1
ATOM 2331 O O . ASN B 1 72 ? -18.125 18.766 9.609 1 56.47 72 ASN B O 1
ATOM 2335 N N . GLU B 1 73 ? -16.297 19.891 10.117 1 58.38 73 GLU B N 1
ATOM 2336 C CA . GLU B 1 73 ? -16.766 20.969 9.266 1 58.38 73 GLU B CA 1
ATOM 2337 C C . GLU B 1 73 ? -16.016 20.984 7.934 1 58.38 73 GLU B C 1
ATOM 2339 O O . GLU B 1 73 ? -14.797 21.188 7.906 1 58.38 73 GLU B O 1
ATOM 2344 N N . ARG B 1 74 ? -16.688 20.797 6.777 1 57.16 74 ARG B N 1
ATOM 2345 C CA . ARG B 1 74 ? -16.109 20.578 5.457 1 57.16 74 ARG B CA 1
ATOM 2346 C C . ARG B 1 74 ? -16.047 21.891 4.672 1 57.16 74 ARG B C 1
ATOM 2348 O O . ARG B 1 74 ? -15.289 22 3.701 1 57.16 74 ARG B O 1
ATOM 2355 N N . SER B 1 75 ? -16.766 22.703 5.066 1 63.78 75 SER B N 1
ATOM 2356 C CA . SER B 1 75 ? -16.969 23.797 4.117 1 63.78 75 SER B CA 1
ATOM 2357 C C . SER B 1 75 ? -16.234 25.062 4.559 1 63.78 75 SER B C 1
ATOM 2359 O O . SER B 1 75 ? -15.977 25.953 3.744 1 63.78 75 SER B O 1
ATOM 2361 N N . ASP B 1 76 ? -15.797 25.062 5.629 1 76 76 ASP B N 1
ATOM 2362 C CA . ASP B 1 76 ? -15.172 26.281 6.121 1 76 76 ASP B CA 1
ATOM 2363 C C . ASP B 1 76 ? -13.648 26.172 6.078 1 76 76 ASP B C 1
ATOM 2365 O O . ASP B 1 76 ? -13.031 25.688 7.023 1 76 76 ASP B O 1
ATOM 2369 N N . ARG B 1 77 ? -13.117 26.719 4.957 1 79.44 77 ARG B N 1
ATOM 2370 C CA . ARG B 1 77 ? -11.68 26.672 4.715 1 79.44 77 ARG B CA 1
ATOM 2371 C C . ARG B 1 77 ? -10.914 27.359 5.844 1 79.44 77 ARG B C 1
ATOM 2373 O O . ARG B 1 77 ? -9.875 26.859 6.289 1 79.44 77 ARG B O 1
ATOM 2380 N N . ALA B 1 78 ? -11.422 28.469 6.289 1 81.62 78 ALA B N 1
ATOM 2381 C CA . ALA B 1 78 ? -10.742 29.219 7.336 1 81.62 78 ALA B CA 1
ATOM 2382 C C . ALA B 1 78 ? -10.68 28.422 8.633 1 81.62 78 ALA B C 1
ATOM 2384 O O . ALA B 1 78 ? -9.648 28.422 9.32 1 81.62 78 ALA B O 1
ATOM 2385 N N . ARG B 1 79 ? -11.727 27.844 8.906 1 79.56 79 ARG B N 1
ATOM 2386 C CA . ARG B 1 79 ? -11.773 27.047 10.125 1 79.56 79 ARG B CA 1
ATOM 2387 C C . ARG B 1 79 ? -10.844 25.844 10.023 1 79.56 79 ARG B C 1
ATOM 2389 O O . ARG B 1 79 ? -10.18 25.484 11 1 79.56 79 ARG B O 1
ATOM 2396 N N . ARG B 1 80 ? -10.781 25.234 8.914 1 82 80 ARG B N 1
ATOM 2397 C CA . ARG B 1 80 ? -9.891 24.094 8.695 1 82 80 ARG B CA 1
ATOM 2398 C C . ARG B 1 80 ? -8.43 24.5 8.844 1 82 80 ARG B C 1
ATOM 2400 O O . ARG B 1 80 ? -7.66 23.828 9.523 1 82 80 ARG B O 1
ATOM 2407 N N . GLU B 1 81 ? -8.125 25.594 8.266 1 85.12 81 GLU B N 1
ATOM 2408 C CA . GLU B 1 81 ? -6.746 26.062 8.328 1 85.12 81 GLU B CA 1
ATOM 2409 C C . GLU B 1 81 ? -6.359 26.438 9.758 1 85.12 81 GLU B C 1
ATOM 2411 O O . GLU B 1 81 ? -5.223 26.219 10.18 1 85.12 81 GLU B O 1
ATOM 2416 N N . ALA B 1 82 ? -7.324 26.984 10.414 1 85.62 82 ALA B N 1
ATOM 2417 C CA . ALA B 1 82 ? -7.066 27.312 11.812 1 85.62 82 ALA B CA 1
ATOM 2418 C C . ALA B 1 82 ? -6.82 26.062 12.648 1 85.62 82 ALA B C 1
ATOM 2420 O O . ALA B 1 82 ? -5.961 26.047 13.531 1 85.62 82 ALA B O 1
ATOM 2421 N N . ALA B 1 83 ? -7.59 25.047 12.352 1 84.06 83 ALA B N 1
ATOM 2422 C CA . ALA B 1 83 ? -7.398 23.781 13.055 1 84.06 83 ALA B CA 1
ATOM 2423 C C . ALA B 1 83 ? -6.031 23.172 12.742 1 84.06 83 ALA B C 1
ATOM 2425 O O . ALA B 1 83 ? -5.363 22.641 13.633 1 84.06 83 ALA B O 1
ATOM 2426 N N . TRP B 1 84 ? -5.617 23.25 11.516 1 88.5 84 TRP B N 1
ATOM 2427 C CA . TRP B 1 84 ? -4.305 22.75 11.133 1 88.5 84 TRP B CA 1
ATOM 2428 C C . TRP B 1 84 ? -3.197 23.531 11.82 1 88.5 84 TRP B C 1
ATOM 2430 O O . TRP B 1 84 ? -2.209 22.953 12.281 1 88.5 84 TRP B O 1
ATOM 2440 N N . ASP B 1 85 ? -3.416 24.859 11.891 1 92.31 85 ASP B N 1
ATOM 2441 C CA . ASP B 1 85 ? -2.443 25.703 12.57 1 92.31 85 ASP B CA 1
ATOM 2442 C C . ASP B 1 85 ? -2.332 25.328 14.047 1 92.31 85 ASP B C 1
ATOM 2444 O O . ASP B 1 85 ? -1.228 25.219 14.586 1 92.31 85 ASP B O 1
ATOM 2448 N N . ALA B 1 86 ? -3.451 25.156 14.617 1 92.5 86 ALA B N 1
ATOM 2449 C CA . ALA B 1 86 ? -3.461 24.812 16.031 1 92.5 86 ALA B CA 1
ATOM 2450 C C . ALA B 1 86 ? -2.791 23.453 16.266 1 92.5 86 ALA B C 1
ATOM 2452 O O . ALA B 1 86 ? -2 23.297 17.203 1 92.5 86 ALA B O 1
ATOM 2453 N N . ALA B 1 87 ? -3.115 22.5 15.453 1 93.31 87 ALA B N 1
ATOM 2454 C CA . ALA B 1 87 ? -2.484 21.188 15.539 1 93.31 87 ALA B CA 1
ATOM 2455 C C . ALA B 1 87 ? -0.976 21.297 15.328 1 93.31 87 ALA B C 1
ATOM 2457 O O . ALA B 1 87 ? -0.199 20.688 16.062 1 93.31 87 ALA B O 1
ATOM 2458 N N . GLY B 1 88 ? -0.624 22.062 14.32 1 96 88 GLY B N 1
ATOM 2459 C CA . GLY B 1 88 ? 0.79 22.266 14.047 1 96 88 GLY B CA 1
ATOM 2460 C C . GLY B 1 88 ? 1.533 22.891 15.211 1 96 88 GLY B C 1
ATOM 2461 O O . GLY B 1 88 ? 2.65 22.484 15.531 1 96 88 GLY B O 1
ATOM 2462 N N . GLN B 1 89 ? 0.93 23.859 15.812 1 96.69 89 GLN B N 1
ATOM 2463 C CA . GLN B 1 89 ? 1.534 24.531 16.969 1 96.69 89 GLN B CA 1
ATOM 2464 C C . GLN B 1 89 ? 1.715 23.562 18.125 1 96.69 89 GLN B C 1
ATOM 2466 O O . GLN B 1 89 ? 2.744 23.578 18.797 1 96.69 89 GLN B O 1
ATOM 2471 N N . ARG B 1 90 ? 0.747 22.781 18.312 1 96.69 90 ARG B N 1
ATOM 2472 C CA . ARG B 1 90 ? 0.835 21.781 19.375 1 96.69 90 ARG B CA 1
ATOM 2473 C C . ARG B 1 90 ? 1.994 20.812 19.125 1 96.69 90 ARG B C 1
ATOM 2475 O O . ARG B 1 90 ? 2.781 20.547 20.031 1 96.69 90 ARG B O 1
ATOM 2482 N N . VAL B 1 91 ? 2.117 20.344 17.953 1 97.69 91 VAL B N 1
ATOM 2483 C CA . VAL B 1 91 ? 3.168 19.391 17.609 1 97.69 91 VAL B CA 1
ATOM 2484 C C . VAL B 1 91 ? 4.527 20.078 17.656 1 97.69 91 VAL B C 1
ATOM 2486 O O . VAL B 1 91 ? 5.516 19.5 18.109 1 97.69 91 VAL B O 1
ATOM 2489 N N . ALA B 1 92 ? 4.57 21.328 17.203 1 97.56 92 ALA B N 1
ATOM 2490 C CA . ALA B 1 92 ? 5.805 22.109 17.297 1 97.56 92 ALA B CA 1
ATOM 2491 C C . ALA B 1 92 ? 6.273 22.219 18.75 1 97.56 92 ALA B C 1
ATOM 2493 O O . ALA B 1 92 ? 7.469 22.078 19.031 1 97.56 92 ALA B O 1
ATOM 2494 N N . GLY B 1 93 ? 5.328 22.453 19.609 1 97.69 93 GLY B N 1
ATOM 2495 C CA . GLY B 1 93 ? 5.656 22.5 21.016 1 97.69 93 GLY B CA 1
ATOM 2496 C C . GLY B 1 93 ? 6.234 21.188 21.531 1 97.69 93 GLY B C 1
ATOM 2497 O O . GLY B 1 93 ? 7.168 21.188 22.344 1 97.69 93 GLY B O 1
ATOM 2498 N N . LEU B 1 94 ? 5.691 20.062 21.109 1 98.12 94 LEU B N 1
ATOM 2499 C CA . LEU B 1 94 ? 6.23 18.766 21.469 1 98.12 94 LEU B CA 1
ATOM 2500 C C . LEU B 1 94 ? 7.652 18.594 20.953 1 98.12 94 LEU B C 1
ATOM 2502 O O . LEU B 1 94 ? 8.523 18.094 21.672 1 98.12 94 LEU B O 1
ATOM 2506 N N . LEU B 1 95 ? 7.867 19.078 19.734 1 97.81 95 LEU B N 1
ATOM 2507 C CA . LEU B 1 95 ? 9.164 18.906 19.094 1 97.81 95 LEU B CA 1
ATOM 2508 C C . LEU B 1 95 ? 10.219 19.781 19.766 1 97.81 95 LEU B C 1
ATOM 2510 O O . LEU B 1 95 ? 11.422 19.547 19.594 1 97.81 95 LEU B O 1
ATOM 2514 N N . GLU B 1 96 ? 9.812 20.797 20.469 1 96.44 96 GLU B N 1
ATOM 2515 C CA . GLU B 1 96 ? 10.734 21.594 21.266 1 96.44 96 GLU B CA 1
ATOM 2516 C C . GLU B 1 96 ? 11.219 20.812 22.5 1 96.44 96 GLU B C 1
ATOM 2518 O O . GLU B 1 96 ? 12.344 21.016 22.953 1 96.44 96 GLU B O 1
ATOM 2523 N N . ARG B 1 97 ? 10.391 19.922 22.938 1 96.56 97 ARG B N 1
ATOM 2524 C CA . ARG B 1 97 ? 10.656 19.25 24.203 1 96.56 97 ARG B CA 1
ATOM 2525 C C . ARG B 1 97 ? 11.18 17.844 23.969 1 96.56 97 ARG B C 1
ATOM 2527 O O . ARG B 1 97 ? 11.797 17.25 24.859 1 96.56 97 ARG B O 1
ATOM 2534 N N . HIS B 1 98 ? 10.859 17.312 22.844 1 97.38 98 HIS B N 1
ATOM 2535 C CA . HIS B 1 98 ? 11.18 15.914 22.562 1 97.38 98 HIS B CA 1
ATOM 2536 C C . HIS B 1 98 ? 11.969 15.797 21.25 1 97.38 98 HIS B C 1
ATOM 2538 O O . HIS B 1 98 ? 11.68 16.5 20.281 1 97.38 98 HIS B O 1
ATOM 2544 N N . ALA B 1 99 ? 12.906 14.93 21.219 1 96.75 99 ALA B N 1
ATOM 2545 C CA . ALA B 1 99 ? 13.766 14.742 20.062 1 96.75 99 ALA B CA 1
ATOM 2546 C C . ALA B 1 99 ? 13.039 13.977 18.953 1 96.75 99 ALA B C 1
ATOM 2548 O O . ALA B 1 99 ? 13.336 14.141 17.766 1 96.75 99 ALA B O 1
ATOM 2549 N N . SER B 1 100 ? 12.078 13.148 19.344 1 98.12 100 SER B N 1
ATOM 2550 C CA . SER B 1 100 ? 11.406 12.297 18.375 1 98.12 100 SER B CA 1
ATOM 2551 C C . SER B 1 100 ? 9.906 12.219 18.641 1 98.12 100 SER B C 1
ATOM 2553 O O . SER B 1 100 ? 9.484 11.711 19.688 1 98.12 100 SER B O 1
ATOM 2555 N N . VAL B 1 101 ? 9.133 12.719 17.672 1 98.75 101 VAL B N 1
ATOM 2556 C CA . VAL B 1 101 ? 7.672 12.68 17.734 1 98.75 101 VAL B CA 1
ATOM 2557 C C . VAL B 1 101 ? 7.121 11.875 16.562 1 98.75 101 VAL B C 1
ATOM 2559 O O . VAL B 1 101 ? 7.469 12.133 15.414 1 98.75 101 VAL B O 1
ATOM 2562 N N . ALA B 1 102 ? 6.348 10.867 16.906 1 98.88 102 ALA B N 1
ATOM 2563 C CA . ALA B 1 102 ? 5.641 10.117 15.883 1 98.88 102 ALA B CA 1
ATOM 2564 C C . ALA B 1 102 ? 4.195 10.594 15.75 1 98.88 102 ALA B C 1
ATOM 2566 O O . ALA B 1 102 ? 3.553 10.938 16.75 1 98.88 102 ALA B O 1
ATOM 2567 N N . PHE B 1 103 ? 3.736 10.695 14.555 1 98.62 103 PHE B N 1
ATOM 2568 C CA . PHE B 1 103 ? 2.334 10.953 14.258 1 98.62 103 PHE B CA 1
ATOM 2569 C C . PHE B 1 103 ? 1.689 9.75 13.586 1 98.62 103 PHE B C 1
ATOM 2571 O O . PHE B 1 103 ? 2.01 9.43 12.438 1 98.62 103 PHE B O 1
ATOM 2578 N N . ALA B 1 104 ? 0.709 9.133 14.266 1 98.5 104 ALA B N 1
ATOM 2579 C CA . ALA B 1 104 ? 0.057 7.934 13.758 1 98.5 104 ALA B CA 1
ATOM 2580 C C . ALA B 1 104 ? -1.196 8.281 12.961 1 98.5 104 ALA B C 1
ATOM 2582 O O . ALA B 1 104 ? -2.092 8.961 13.469 1 98.5 104 ALA B O 1
ATOM 2583 N N . THR B 1 105 ? -1.241 7.805 11.75 1 97.38 105 THR B N 1
ATOM 2584 C CA . THR B 1 105 ? -2.412 8.055 10.914 1 97.38 105 THR B CA 1
ATOM 2585 C C . THR B 1 105 ? -2.932 6.75 10.312 1 97.38 105 THR B C 1
ATOM 2587 O O . THR B 1 105 ? -2.158 5.828 10.055 1 97.38 105 THR B O 1
ATOM 2590 N N . ILE B 1 106 ? -4.238 6.66 10.031 1 96.25 106 ILE B N 1
ATOM 2591 C CA . ILE B 1 106 ? -4.82 5.484 9.391 1 96.25 106 ILE B CA 1
ATOM 2592 C C . ILE B 1 106 ? -4.32 5.379 7.953 1 96.25 106 ILE B C 1
ATOM 2594 O O . ILE B 1 106 ? -4.129 6.395 7.277 1 96.25 106 ILE B O 1
ATOM 2598 N N . GLY B 1 107 ? -4.125 4.188 7.555 1 97.44 107 GLY B N 1
ATOM 2599 C CA . GLY B 1 107 ? -3.641 3.949 6.203 1 97.44 107 GLY B CA 1
ATOM 2600 C C . GLY B 1 107 ? -2.172 4.285 6.023 1 97.44 107 GLY B C 1
ATOM 2601 O O . GLY B 1 107 ? -1.326 3.812 6.789 1 97.44 107 GLY B O 1
ATOM 2602 N N . ASP B 1 108 ? -1.884 5.062 5.008 1 98.75 108 ASP B N 1
ATOM 2603 C CA . ASP B 1 108 ? -0.542 5.504 4.641 1 98.75 108 ASP B CA 1
ATOM 2604 C C . ASP B 1 108 ? -0.42 7.023 4.73 1 98.75 108 ASP B C 1
ATOM 2606 O O . ASP B 1 108 ? -1.299 7.754 4.266 1 98.75 108 ASP B O 1
ATOM 2610 N N . PRO B 1 109 ? 0.67 7.531 5.305 1 98.69 109 PRO B N 1
ATOM 2611 C CA . PRO B 1 109 ? 0.8 8.977 5.516 1 98.69 109 PRO B CA 1
ATOM 2612 C C . PRO B 1 109 ? 0.928 9.75 4.211 1 98.69 109 PRO B C 1
ATOM 2614 O O . PRO B 1 109 ? 0.815 10.977 4.203 1 98.69 109 PRO B O 1
ATOM 2617 N N . ASN B 1 110 ? 1.156 9.07 3.107 1 98.62 110 ASN B N 1
ATOM 2618 C CA . ASN B 1 110 ? 1.337 9.773 1.842 1 98.62 110 ASN B CA 1
ATOM 2619 C C . ASN B 1 110 ? 0.155 9.555 0.902 1 98.62 110 ASN B C 1
ATOM 2621 O O . ASN B 1 110 ? 0.227 9.883 -0.282 1 98.62 110 ASN B O 1
ATOM 2625 N N . VAL B 1 111 ? -0.955 8.93 1.344 1 98.31 111 VAL B N 1
ATOM 2626 C CA . VAL B 1 111 ? -2.154 8.672 0.551 1 98.31 111 VAL B CA 1
ATOM 2627 C C . VAL B 1 111 ? -3.373 9.273 1.251 1 98.31 111 VAL B C 1
ATOM 2629 O O . VAL B 1 111 ? -3.896 8.688 2.203 1 98.31 111 VAL B O 1
ATOM 2632 N N . TYR B 1 112 ? -3.826 10.383 0.806 1 95.44 112 TYR B N 1
ATOM 2633 C CA . TYR B 1 112 ? -4.992 11.086 1.329 1 95.44 112 TYR B CA 1
ATOM 2634 C C . TYR B 1 112 ? -4.898 11.25 2.842 1 95.44 112 TYR B C 1
ATOM 2636 O O . TYR B 1 112 ? -5.887 11.055 3.555 1 95.44 112 TYR B O 1
ATOM 2644 N N . SER B 1 113 ? -3.775 11.602 3.309 1 95.19 113 SER B N 1
ATOM 2645 C CA . SER B 1 113 ? -3.549 11.641 4.75 1 95.19 113 SER B CA 1
ATOM 2646 C C . SER B 1 113 ? -3.543 13.07 5.27 1 95.19 113 SER B C 1
ATOM 2648 O O . SER B 1 113 ? -2.992 13.969 4.629 1 95.19 113 SER B O 1
ATOM 2650 N N . THR B 1 114 ? -4.027 13.242 6.449 1 91.81 114 THR B N 1
ATOM 2651 C CA . THR B 1 114 ? -3.984 14.531 7.121 1 91.81 114 THR B CA 1
ATOM 2652 C C . THR B 1 114 ? -2.557 14.883 7.531 1 91.81 114 THR B C 1
ATOM 2654 O O . THR B 1 114 ? -2.242 16.047 7.766 1 91.81 114 THR B O 1
ATOM 2657 N N . PHE B 1 115 ? -1.703 13.875 7.582 1 96.31 115 PHE B N 1
ATOM 2658 C CA . PHE B 1 115 ? -0.321 14.094 7.992 1 96.31 115 PHE B CA 1
ATOM 2659 C C . PHE B 1 115 ? 0.357 15.109 7.09 1 96.31 115 PHE B C 1
ATOM 2661 O O . PHE B 1 115 ? 1.185 15.898 7.547 1 96.31 115 PHE B O 1
ATOM 2668 N N . THR B 1 116 ? 0.009 15.117 5.793 1 95.12 116 THR B N 1
ATOM 2669 C CA . THR B 1 116 ? 0.676 16 4.844 1 95.12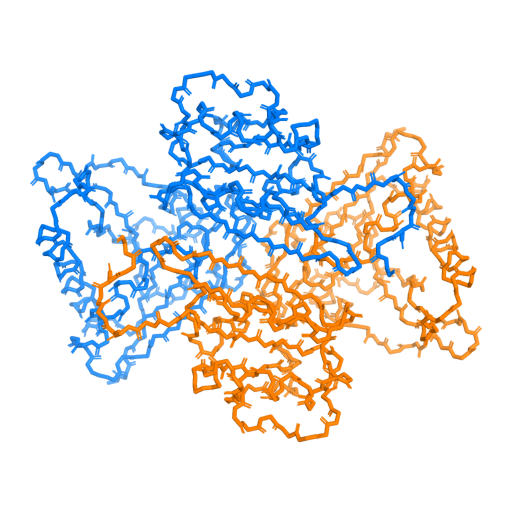 116 THR B CA 1
ATOM 2670 C C . THR B 1 116 ? 0.469 17.469 5.234 1 95.12 116 THR B C 1
ATOM 2672 O O . THR B 1 116 ? 1.39 18.281 5.125 1 95.12 116 THR B O 1
ATOM 2675 N N . TYR B 1 117 ? -0.661 17.766 5.723 1 93.62 117 TYR B N 1
ATOM 2676 C CA . TYR B 1 117 ? -0.97 19.141 6.113 1 93.62 117 TYR B CA 1
ATOM 2677 C C . TYR B 1 117 ? -0.261 19.5 7.41 1 93.62 117 TYR B C 1
ATOM 2679 O O . TYR B 1 117 ? 0.231 20.625 7.555 1 93.62 117 TYR B O 1
ATOM 2687 N N . LEU B 1 118 ? -0.248 18.547 8.266 1 95.38 118 LEU B N 1
ATOM 2688 C CA . LEU B 1 118 ? 0.497 18.766 9.508 1 95.38 118 LEU B CA 1
ATOM 2689 C C . LEU B 1 118 ? 1.977 18.984 9.219 1 95.38 118 LEU B C 1
ATOM 2691 O O . LEU B 1 118 ? 2.584 19.922 9.758 1 95.38 118 LEU B O 1
ATOM 2695 N N . ALA B 1 119 ? 2.551 18.125 8.422 1 95.88 119 ALA B N 1
ATOM 2696 C CA . ALA B 1 119 ? 3.971 18.203 8.086 1 95.88 119 ALA B CA 1
ATOM 2697 C C . ALA B 1 119 ? 4.316 19.562 7.48 1 95.88 119 ALA B C 1
ATOM 2699 O O . ALA B 1 119 ? 5.359 20.141 7.801 1 95.88 119 ALA B O 1
ATOM 2700 N N . GLU B 1 120 ? 3.457 20.047 6.625 1 94 120 GLU B N 1
ATOM 2701 C CA . GLU B 1 120 ? 3.676 21.359 6.027 1 94 120 GLU B CA 1
ATOM 2702 C C . GLU B 1 120 ? 3.73 22.453 7.094 1 94 120 GLU B C 1
ATOM 2704 O O . GLU B 1 120 ? 4.617 23.312 7.062 1 94 120 GLU B O 1
ATOM 2709 N N . THR B 1 121 ? 2.832 22.422 7.996 1 94.62 121 THR B N 1
ATOM 2710 C CA . THR B 1 121 ? 2.771 23.406 9.07 1 94.62 121 THR B CA 1
ATOM 2711 C C . THR B 1 121 ? 4 23.312 9.969 1 94.62 121 THR B C 1
ATOM 2713 O O . THR B 1 121 ? 4.613 24.328 10.305 1 94.62 121 THR B O 1
ATOM 2716 N N . VAL B 1 122 ? 4.406 22.109 10.281 1 96.25 122 VAL B N 1
ATOM 2717 C CA . VAL B 1 122 ? 5.516 21.891 11.203 1 96.25 122 VAL B CA 1
ATOM 2718 C C . VAL B 1 122 ? 6.824 22.328 10.547 1 96.25 122 VAL B C 1
ATOM 2720 O O . VAL B 1 122 ? 7.688 22.906 11.203 1 96.25 122 VAL B O 1
ATOM 2723 N N . ARG B 1 123 ? 6.965 22.031 9.273 1 95.06 123 ARG B N 1
ATOM 2724 C CA . ARG B 1 123 ? 8.18 22.438 8.578 1 95.06 123 ARG B CA 1
ATOM 2725 C C . ARG B 1 123 ? 8.367 23.953 8.641 1 95.06 123 ARG B C 1
ATOM 2727 O O . ARG B 1 123 ? 9.5 24.438 8.719 1 95.06 123 ARG B O 1
ATOM 2734 N N . GLU B 1 124 ? 7.312 24.672 8.641 1 94.25 124 GLU B N 1
ATOM 2735 C CA . GLU B 1 124 ? 7.363 26.125 8.727 1 94.25 124 GLU B CA 1
ATOM 2736 C C . GLU B 1 124 ? 7.664 26.594 10.148 1 94.25 124 GLU B C 1
ATOM 2738 O O . GLU B 1 124 ? 8.445 27.531 10.352 1 94.25 124 GLU B O 1
ATOM 2743 N N . LEU B 1 125 ? 7.133 25.938 11.062 1 95.56 125 LEU B N 1
ATOM 2744 C CA . LEU B 1 125 ? 7.188 26.391 12.445 1 95.56 125 LEU B CA 1
ATOM 2745 C C . LEU B 1 125 ? 8.492 25.969 13.109 1 95.56 125 LEU B C 1
ATOM 2747 O O . LEU B 1 125 ? 8.953 26.594 14.055 1 95.56 125 LEU B O 1
ATOM 2751 N N . VAL B 1 126 ? 9.062 24.844 12.68 1 96.12 126 VAL B N 1
ATOM 2752 C CA . VAL B 1 126 ? 10.25 24.281 13.305 1 96.12 126 VAL B CA 1
ATOM 2753 C C . VAL B 1 126 ? 11.352 24.109 12.266 1 96.12 126 VAL B C 1
ATOM 2755 O O . VAL B 1 126 ? 11.641 22.984 11.836 1 96.12 126 VAL B O 1
ATOM 2758 N N . PRO B 1 127 ? 12.008 25.219 12.023 1 92.06 127 PRO B N 1
ATOM 2759 C CA . PRO B 1 127 ? 13.102 25.109 11.055 1 92.06 127 PRO B CA 1
ATOM 2760 C C . PRO B 1 127 ? 14.148 24.078 11.461 1 92.06 127 PRO B C 1
ATOM 2762 O O . PRO B 1 127 ? 14.539 24.016 12.625 1 92.06 127 PRO B O 1
ATOM 2765 N N . GLY B 1 128 ? 14.508 23.203 10.555 1 93.31 128 GLY B N 1
ATOM 2766 C CA . GLY B 1 128 ? 15.523 22.188 10.805 1 93.31 128 GLY B CA 1
ATOM 2767 C C . GLY B 1 128 ? 14.938 20.844 11.195 1 93.31 128 GLY B C 1
ATOM 2768 O O . GLY B 1 128 ? 15.656 19.844 11.289 1 93.31 128 GLY B O 1
ATOM 2769 N N . CYS B 1 129 ? 13.633 20.812 11.539 1 96.38 129 CYS B N 1
ATOM 2770 C CA . CYS B 1 129 ? 12.977 19.547 11.852 1 96.38 129 CYS B CA 1
ATOM 2771 C C . CYS B 1 129 ? 13.055 18.594 10.672 1 96.38 129 CYS B C 1
ATOM 2773 O O . CYS B 1 129 ? 12.789 18.984 9.531 1 96.38 129 CYS B O 1
ATOM 2775 N N . VAL B 1 130 ? 13.508 17.406 10.938 1 97.69 130 VAL B N 1
ATOM 2776 C CA . VAL B 1 130 ? 13.492 16.375 9.906 1 97.69 130 VAL B CA 1
ATOM 2777 C C . VAL B 1 130 ? 12.141 15.672 9.898 1 97.69 130 VAL B C 1
ATOM 2779 O O . VAL B 1 130 ? 11.703 15.125 10.914 1 97.69 130 VAL B O 1
ATOM 2782 N N . VAL B 1 131 ? 11.492 15.734 8.758 1 98.19 131 VAL B N 1
ATOM 2783 C CA . VAL B 1 131 ? 10.195 15.078 8.617 1 98.19 131 VAL B CA 1
ATOM 2784 C C . VAL B 1 131 ? 10.336 13.828 7.75 1 98.19 131 VAL B C 1
ATOM 2786 O O . VAL B 1 131 ? 10.836 13.906 6.625 1 98.19 131 VAL B O 1
ATOM 2789 N N . GLU B 1 132 ? 9.914 12.68 8.25 1 98.38 132 GLU B N 1
ATOM 2790 C CA . GLU B 1 132 ? 9.977 11.383 7.582 1 98.38 132 GLU B CA 1
ATOM 2791 C C . GLU B 1 132 ? 8.641 10.648 7.676 1 98.38 132 GLU B C 1
ATOM 2793 O O . GLU B 1 132 ?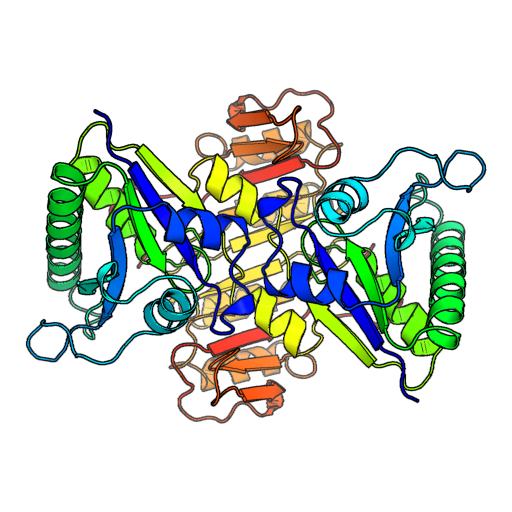 7.758 11.055 8.43 1 98.38 132 GLU B O 1
ATOM 2798 N N . THR B 1 133 ? 8.539 9.664 6.816 1 98.88 133 THR B N 1
ATOM 2799 C CA . THR B 1 133 ? 7.344 8.836 6.91 1 98.88 133 THR B CA 1
ATOM 2800 C C . THR B 1 133 ? 7.703 7.352 6.867 1 98.88 133 THR B C 1
ATOM 2802 O O . THR B 1 133 ? 8.75 6.977 6.336 1 98.88 133 THR B O 1
ATOM 2805 N N . VAL B 1 134 ? 6.91 6.535 7.5 1 98.94 134 VAL B N 1
ATOM 2806 C CA . VAL B 1 134 ? 6.852 5.086 7.363 1 98.94 134 VAL B CA 1
ATOM 2807 C C . VAL B 1 134 ? 5.543 4.68 6.688 1 98.94 134 VAL B C 1
ATOM 2809 O O . VAL B 1 134 ? 4.457 4.973 7.195 1 98.94 134 VAL B O 1
ATOM 2812 N N . PRO B 1 135 ? 5.652 4.012 5.539 1 98.94 135 PRO B N 1
ATOM 2813 C CA . PRO B 1 135 ? 4.422 3.688 4.82 1 98.94 135 PRO B CA 1
ATOM 2814 C C . PRO B 1 135 ? 3.525 2.719 5.586 1 98.94 135 PRO B C 1
ATOM 2816 O O . PRO B 1 135 ? 3.982 2.064 6.527 1 98.94 135 PRO B O 1
ATOM 2819 N N . GLY B 1 136 ? 2.268 2.689 5.258 1 98.94 136 GLY B N 1
ATOM 2820 C CA . GLY B 1 136 ? 1.294 1.769 5.824 1 98.94 136 GLY B CA 1
ATOM 2821 C C . GLY B 1 136 ? 0.432 1.094 4.773 1 98.94 136 GLY B C 1
ATOM 2822 O O . GLY B 1 136 ? 0.34 1.568 3.639 1 98.94 136 GLY B O 1
ATOM 2823 N N . ILE B 1 137 ? -0.216 0.025 5.152 1 98.94 137 ILE B N 1
ATOM 2824 C CA . ILE B 1 137 ? -1.148 -0.687 4.285 1 98.94 137 ILE B CA 1
ATOM 2825 C C . ILE B 1 137 ? -2.385 0.174 4.043 1 98.94 137 ILE B C 1
ATOM 2827 O O . ILE B 1 137 ? -2.98 0.699 4.988 1 98.94 137 ILE B O 1
ATOM 2831 N N . THR B 1 138 ? -2.754 0.34 2.797 1 98.69 138 THR B N 1
ATOM 2832 C CA . THR B 1 138 ? -3.914 1.157 2.459 1 98.69 138 THR B CA 1
ATOM 2833 C C . THR B 1 138 ? -5.199 0.334 2.539 1 98.69 138 THR B C 1
ATOM 2835 O O . THR B 1 138 ? -5.152 -0.897 2.529 1 98.69 138 THR B O 1
ATOM 2838 N N . ALA B 1 139 ? -6.312 1.063 2.58 1 98.19 139 ALA B N 1
ATOM 2839 C CA . ALA B 1 139 ? -7.609 0.39 2.547 1 98.19 139 ALA B CA 1
ATOM 2840 C C . ALA B 1 139 ? -7.773 -0.418 1.263 1 98.19 139 ALA B C 1
ATOM 2842 O O . ALA B 1 139 ? -8.359 -1.501 1.275 1 98.19 139 ALA B O 1
ATOM 2843 N N . MET B 1 140 ? -7.293 0.083 0.177 1 98.44 140 MET B N 1
ATOM 2844 C CA . MET B 1 140 ? -7.324 -0.606 -1.109 1 98.44 140 MET B CA 1
ATOM 2845 C C . MET B 1 140 ? -6.637 -1.965 -1.016 1 98.44 140 MET B C 1
ATOM 2847 O O . MET B 1 140 ? -7.211 -2.984 -1.404 1 98.44 140 MET B O 1
ATOM 2851 N N . GLN B 1 141 ? -5.453 -2.016 -0.49 1 98.88 141 GLN B N 1
ATOM 2852 C CA . GLN B 1 141 ? -4.691 -3.254 -0.367 1 98.88 141 GLN B CA 1
ATOM 2853 C C . GLN B 1 141 ? -5.375 -4.227 0.592 1 98.88 141 GLN B C 1
ATOM 2855 O O . GLN B 1 141 ? -5.414 -5.43 0.336 1 98.88 141 GLN B O 1
ATOM 2860 N N . ASP B 1 142 ? -5.859 -3.711 1.679 1 98.81 142 ASP B N 1
ATOM 2861 C CA . ASP B 1 142 ? -6.504 -4.566 2.672 1 98.81 142 ASP B CA 1
ATOM 2862 C C . ASP B 1 142 ? -7.789 -5.18 2.119 1 98.81 142 ASP B C 1
ATOM 2864 O O . ASP B 1 142 ? -8.039 -6.375 2.299 1 98.81 142 ASP B O 1
ATOM 2868 N N . LEU B 1 143 ? -8.602 -4.363 1.464 1 98.69 143 LEU B N 1
ATOM 2869 C CA . LEU B 1 143 ? -9.82 -4.895 0.869 1 98.69 143 LEU B CA 1
ATOM 2870 C C . LEU B 1 143 ? -9.5 -5.961 -0.174 1 98.69 143 LEU B C 1
ATOM 2872 O O . LEU B 1 143 ? -10.188 -6.977 -0.267 1 98.69 143 LEU B O 1
ATOM 2876 N N . ALA B 1 144 ? -8.492 -5.715 -0.977 1 98.81 144 ALA B N 1
ATOM 2877 C CA . ALA B 1 144 ? -8.078 -6.719 -1.953 1 98.81 144 ALA B CA 1
ATOM 2878 C C . ALA B 1 144 ? -7.742 -8.039 -1.269 1 98.81 144 ALA B C 1
ATOM 2880 O O . ALA B 1 144 ? -8.211 -9.102 -1.686 1 98.81 144 ALA B O 1
ATOM 2881 N N . ALA B 1 145 ? -6.988 -7.977 -0.228 1 98.81 145 ALA B N 1
ATOM 2882 C CA . ALA B 1 145 ? -6.578 -9.18 0.495 1 98.81 145 ALA B CA 1
ATOM 2883 C C . ALA B 1 145 ? -7.785 -9.898 1.095 1 98.81 145 ALA B C 1
ATOM 2885 O O . ALA B 1 145 ? -7.914 -11.117 0.97 1 98.81 145 ALA B O 1
ATOM 2886 N N . ARG B 1 146 ? -8.68 -9.164 1.687 1 98.44 146 ARG B N 1
ATOM 2887 C CA . ARG B 1 146 ? -9.812 -9.742 2.41 1 98.44 146 ARG B CA 1
ATOM 2888 C C . ARG B 1 146 ? -10.852 -10.305 1.444 1 98.44 146 ARG B C 1
ATOM 2890 O O . ARG B 1 146 ? -11.516 -11.297 1.749 1 98.44 146 ARG B O 1
ATOM 2897 N N . SER B 1 147 ? -10.969 -9.688 0.302 1 97.88 147 SER B N 1
ATOM 2898 C CA . SER B 1 147 ? -12.023 -10.078 -0.625 1 97.88 147 SER B CA 1
ATOM 2899 C C . SER B 1 147 ? -11.523 -11.094 -1.643 1 97.88 147 SER B C 1
ATOM 2901 O O . SER B 1 147 ? -12.32 -11.742 -2.324 1 97.88 147 SER B O 1
ATOM 2903 N N . GLY B 1 148 ? -10.188 -11.141 -1.812 1 96.88 148 GLY B N 1
ATOM 2904 C CA . GLY B 1 148 ? -9.617 -11.984 -2.848 1 96.88 148 GLY B CA 1
ATOM 2905 C C . GLY B 1 148 ? -9.484 -11.289 -4.184 1 96.88 148 GLY B C 1
ATOM 2906 O O . GLY B 1 148 ? -9.039 -11.891 -5.164 1 96.88 148 GLY B O 1
ATOM 2907 N N . ALA B 1 149 ? -9.805 -10.023 -4.266 1 97.19 149 ALA B N 1
ATOM 2908 C CA . ALA B 1 149 ? -9.656 -9.273 -5.508 1 97.19 149 ALA B CA 1
ATOM 2909 C C . ALA B 1 149 ? -8.188 -9.07 -5.863 1 97.19 149 ALA B C 1
ATOM 2911 O O . ALA B 1 149 ? -7.371 -8.758 -4.996 1 97.19 149 ALA B O 1
ATOM 2912 N N . VAL B 1 150 ? -7.883 -9.312 -7.109 1 97.75 150 VAL B N 1
ATOM 2913 C CA . VAL B 1 150 ? -6.543 -9.031 -7.621 1 97.75 150 VAL B CA 1
ATOM 2914 C C . VAL B 1 150 ? -6.5 -7.617 -8.195 1 97.75 150 VAL B C 1
ATOM 2916 O O . VAL B 1 150 ? -7.246 -7.289 -9.117 1 97.75 150 VAL B O 1
ATOM 2919 N N . LEU B 1 151 ? -5.633 -6.77 -7.734 1 98.62 151 LEU B N 1
ATOM 2920 C CA . LEU B 1 151 ? -5.609 -5.363 -8.117 1 98.62 151 LEU B CA 1
ATOM 2921 C C . LEU B 1 151 ? -4.996 -5.188 -9.508 1 98.62 151 LEU B C 1
ATOM 2923 O O . LEU B 1 151 ? -5.477 -4.379 -10.305 1 98.62 151 LEU B O 1
ATOM 2927 N N . THR B 1 152 ? -3.939 -5.895 -9.758 1 97.75 152 THR B N 1
ATOM 2928 C CA . THR B 1 152 ? -3.305 -5.723 -11.062 1 97.75 152 THR B CA 1
ATOM 2929 C C . THR B 1 152 ? -2.633 -7.016 -11.508 1 97.75 152 THR B C 1
ATOM 2931 O O . THR B 1 152 ? -2.086 -7.754 -10.688 1 97.75 152 THR B O 1
ATOM 2934 N N . GLU B 1 153 ? -2.652 -7.242 -12.797 1 94.88 153 GLU B N 1
ATOM 2935 C CA . GLU B 1 153 ? -1.896 -8.273 -13.5 1 94.88 153 GLU B CA 1
ATOM 2936 C C . GLU B 1 153 ? -1.282 -7.738 -14.789 1 94.88 153 GLU B C 1
ATOM 2938 O O . GLU B 1 153 ? -1.883 -6.898 -15.461 1 94.88 153 GLU B O 1
ATOM 2943 N N . GLY B 1 154 ? -0.114 -8.188 -15.016 1 91.5 154 GLY B N 1
ATOM 2944 C CA . GLY B 1 154 ? 0.491 -7.918 -16.312 1 91.5 154 GLY B CA 1
ATOM 2945 C C . GLY B 1 154 ? 0.569 -6.438 -16.641 1 91.5 154 GLY B C 1
ATOM 2946 O O . GLY B 1 154 ? 1.164 -5.664 -15.891 1 91.5 154 GLY B O 1
ATOM 2947 N N . THR B 1 155 ? -0.188 -6.023 -17.656 1 92.62 155 THR B N 1
ATOM 2948 C CA . THR B 1 155 ? -0.072 -4.664 -18.172 1 92.62 155 THR B CA 1
ATOM 2949 C C . THR B 1 155 ? -1.254 -3.811 -17.719 1 92.62 155 THR B C 1
ATOM 2951 O O . THR B 1 155 ? -1.472 -2.717 -18.25 1 92.62 155 THR B O 1
ATOM 2954 N N . GLU B 1 156 ? -2.006 -4.293 -16.781 1 95 156 GLU B N 1
ATOM 2955 C CA . GLU B 1 156 ? -3.186 -3.58 -16.297 1 95 156 GLU B CA 1
ATOM 2956 C C . GLU B 1 156 ? -2.795 -2.334 -15.508 1 95 156 GLU B C 1
ATOM 2958 O O . GLU B 1 156 ? -1.979 -2.408 -14.586 1 95 156 GLU B O 1
ATOM 2963 N N . PRO B 1 157 ? -3.334 -1.184 -15.844 1 96.38 157 PRO B N 1
ATOM 2964 C CA . PRO B 1 157 ? -3.168 -0.042 -14.938 1 96.38 157 PRO B CA 1
ATOM 2965 C C . PRO B 1 157 ? -4.098 -0.105 -13.734 1 96.38 157 PRO B C 1
ATOM 2967 O O . PRO B 1 157 ? -5.035 -0.909 -13.711 1 96.38 157 PRO B O 1
ATOM 2970 N N . LEU B 1 158 ? -3.824 0.597 -12.711 1 98.12 158 LEU B N 1
ATOM 2971 C CA . LEU B 1 158 ? -4.633 0.767 -11.508 1 98.12 158 LEU B CA 1
ATOM 2972 C C . LEU B 1 158 ? -4.871 2.246 -11.219 1 98.12 158 LEU B C 1
ATOM 2974 O O . LEU B 1 158 ? -3.926 3.039 -11.211 1 98.12 158 LEU B O 1
ATOM 2978 N N . THR B 1 159 ? -6.137 2.646 -11.047 1 97.88 159 THR B N 1
ATOM 2979 C CA . THR B 1 159 ? -6.48 4.031 -10.75 1 97.88 159 THR B CA 1
ATOM 2980 C C . THR B 1 159 ? -7.219 4.129 -9.414 1 97.88 159 THR B C 1
ATOM 2982 O O . THR B 1 159 ? -8.211 3.426 -9.195 1 97.88 159 THR B O 1
ATOM 2985 N N . LEU B 1 160 ? -6.703 4.891 -8.523 1 98 160 LEU B N 1
ATOM 2986 C CA . LEU B 1 160 ? -7.359 5.25 -7.27 1 98 160 LEU B CA 1
ATOM 2987 C C . LEU B 1 160 ? -7.996 6.633 -7.363 1 98 160 LEU B C 1
ATOM 2989 O O . LEU B 1 160 ? -7.316 7.617 -7.656 1 98 160 LEU B O 1
ATOM 2993 N N . VAL B 1 161 ? -9.32 6.715 -7.078 1 95.88 161 VAL B N 1
ATOM 2994 C CA . VAL B 1 161 ? -10.023 7.984 -7.199 1 95.88 161 VAL B CA 1
ATOM 2995 C C . VAL B 1 161 ? -10.805 8.273 -5.918 1 95.88 161 VAL B C 1
ATOM 2997 O O . VAL B 1 161 ? -11.469 7.391 -5.375 1 95.88 161 VAL B O 1
ATOM 3000 N N . PRO B 1 162 ? -10.633 9.477 -5.438 1 92.5 162 PRO B N 1
ATOM 3001 C CA . PRO B 1 162 ? -11.57 9.938 -4.414 1 92.5 162 PRO B CA 1
ATOM 3002 C C . PRO B 1 162 ? -12.891 10.43 -5.004 1 92.5 162 PRO B C 1
ATOM 3004 O O . PRO B 1 162 ? -12.891 11.258 -5.922 1 92.5 162 PRO B O 1
ATOM 3007 N N . VAL B 1 163 ? -14.031 9.914 -4.629 1 88.62 163 VAL B N 1
ATOM 3008 C CA . VAL B 1 163 ? -15.297 10.281 -5.242 1 88.62 163 VAL B CA 1
ATOM 3009 C C . VAL B 1 163 ? -15.758 11.641 -4.711 1 88.62 163 VAL B C 1
ATOM 3011 O O . VAL B 1 163 ? -16.703 12.234 -5.238 1 88.62 163 VAL B O 1
ATOM 3014 N N . THR B 1 164 ? -15.125 12.219 -3.77 1 79.88 164 THR B N 1
ATOM 3015 C CA . THR B 1 164 ? -15.391 13.578 -3.318 1 79.88 164 THR B CA 1
ATOM 3016 C C . THR B 1 164 ? -15.156 14.578 -4.449 1 79.88 164 THR B C 1
ATOM 3018 O O . THR B 1 164 ? -15.664 15.703 -4.406 1 79.88 164 THR B O 1
ATOM 3021 N N . ALA B 1 165 ? -14.43 14.102 -5.449 1 73.94 165 ALA B N 1
ATOM 3022 C CA . ALA B 1 165 ? -14.18 14.93 -6.629 1 73.94 165 ALA B CA 1
ATOM 3023 C C . ALA B 1 165 ? -15.375 14.922 -7.574 1 73.94 165 ALA B C 1
ATOM 3025 O O . ALA B 1 165 ? -15.406 15.664 -8.555 1 73.94 165 ALA B O 1
ATOM 3026 N N . GLY B 1 166 ? -16.359 14.117 -7.332 1 79.38 166 GLY B N 1
ATOM 3027 C CA . GLY B 1 166 ? -17.516 13.945 -8.195 1 79.38 166 GLY B CA 1
ATOM 3028 C C . GLY B 1 166 ? -17.562 12.586 -8.875 1 79.38 166 GLY B C 1
ATOM 3029 O O . GLY B 1 166 ? -16.516 11.969 -9.094 1 79.38 166 GLY B O 1
ATOM 3030 N N . ALA B 1 167 ? -18.719 12.18 -9.234 1 81 167 ALA B N 1
ATOM 3031 C CA . ALA B 1 167 ? -18.922 10.859 -9.828 1 81 167 ALA B CA 1
ATOM 3032 C C . ALA B 1 167 ? -18.297 10.789 -11.219 1 81 167 ALA B C 1
ATOM 3034 O O . ALA B 1 167 ? -18 9.695 -11.719 1 81 167 ALA B O 1
ATOM 3035 N N . GLY B 1 168 ? -18.094 11.938 -11.805 1 84.81 168 GLY B N 1
ATOM 3036 C CA . GLY B 1 168 ? -17.516 11.969 -13.141 1 84.81 168 GLY B CA 1
ATOM 3037 C C . GLY B 1 168 ? -16.125 11.391 -13.195 1 84.81 168 GLY B C 1
ATOM 3038 O O . GLY B 1 168 ? -15.773 10.68 -14.141 1 84.81 168 GLY B O 1
ATOM 3039 N N . VAL B 1 169 ? -15.375 11.594 -12.188 1 87.62 169 VAL B N 1
ATOM 3040 C CA . VAL B 1 169 ? -14.008 11.086 -12.133 1 87.62 169 VAL B CA 1
ATOM 3041 C C . VAL B 1 169 ? -14.023 9.562 -12.062 1 87.62 169 VAL B C 1
ATOM 3043 O O . VAL B 1 169 ? -13.227 8.891 -12.719 1 87.62 169 VAL B O 1
ATOM 3046 N N . LEU B 1 170 ? -14.914 9.055 -11.312 1 92.31 170 LEU B N 1
ATOM 3047 C CA . LEU B 1 170 ? -15.062 7.605 -11.219 1 92.31 170 LEU B CA 1
ATOM 3048 C C . LEU B 1 170 ? -15.492 7.016 -12.562 1 92.31 170 LEU B C 1
ATOM 3050 O O . LEU B 1 170 ? -14.938 6.008 -13 1 92.31 170 LEU B O 1
ATOM 3054 N N . GLU B 1 171 ? -16.422 7.664 -13.141 1 92.88 171 GLU B N 1
ATOM 3055 C CA . GLU B 1 171 ? -16.938 7.191 -14.422 1 92.88 171 GLU B CA 1
ATOM 3056 C C . GLU B 1 171 ? -15.828 7.156 -15.477 1 92.88 171 GLU B C 1
ATOM 3058 O O . GLU B 1 171 ? -15.711 6.184 -16.219 1 92.88 171 GLU B O 1
ATOM 3063 N N . ASP B 1 172 ? -15.102 8.195 -15.531 1 92.81 172 ASP B N 1
ATOM 3064 C CA . ASP B 1 172 ? -13.984 8.25 -16.469 1 92.81 172 ASP B CA 1
ATOM 3065 C C . ASP B 1 172 ? -13 7.109 -16.219 1 92.81 172 ASP B C 1
ATOM 3067 O O . ASP B 1 172 ? -12.562 6.441 -17.156 1 92.81 172 ASP B O 1
ATOM 3071 N N . ALA B 1 173 ? -12.695 6.859 -15.008 1 94.75 173 ALA B N 1
ATOM 3072 C CA . ALA B 1 173 ? -11.758 5.801 -14.641 1 94.75 173 ALA B CA 1
ATOM 3073 C C . ALA B 1 173 ? -12.312 4.43 -15.016 1 94.75 173 ALA B C 1
ATOM 3075 O O . ALA B 1 173 ? -11.594 3.59 -15.562 1 94.75 173 ALA B O 1
ATOM 3076 N N . LEU B 1 174 ? -13.578 4.234 -14.773 1 95.94 174 LEU B N 1
ATOM 3077 C CA . LEU B 1 174 ? -14.219 2.955 -15.039 1 95.94 174 LEU B CA 1
ATOM 3078 C C . LEU B 1 174 ? -14.25 2.656 -16.531 1 95.94 174 LEU B C 1
ATOM 3080 O O . LEU B 1 174 ? -14.352 1.496 -16.938 1 95.94 174 LEU B O 1
ATOM 3084 N N . GLY B 1 175 ? -14.188 3.66 -17.297 1 94.19 175 GLY B N 1
ATOM 3085 C CA . GLY B 1 175 ? -14.172 3.494 -18.734 1 94.19 175 GLY B CA 1
ATOM 3086 C C . GLY B 1 175 ? -12.844 2.984 -19.266 1 94.19 175 GLY B C 1
ATOM 3087 O O . GLY B 1 175 ? -12.758 2.535 -20.406 1 94.19 175 GLY B O 1
ATOM 3088 N N . GLY B 1 176 ? -11.773 2.988 -18.469 1 92.5 176 GLY B N 1
ATOM 3089 C CA . GLY B 1 176 ? -10.453 2.537 -18.859 1 92.5 176 GLY B CA 1
ATOM 3090 C C . GLY B 1 176 ? -10.258 1.041 -18.703 1 92.5 176 GLY B C 1
ATOM 3091 O O . GLY B 1 176 ? -11.18 0.331 -18.297 1 92.5 176 GLY B O 1
ATOM 3092 N N . PRO B 1 177 ? -9.102 0.553 -19.016 1 92.12 177 PRO B N 1
ATOM 3093 C CA . PRO B 1 177 ? -8.852 -0.888 -19.094 1 92.12 177 PRO B CA 1
ATOM 3094 C C . PRO B 1 177 ? -8.445 -1.499 -17.766 1 92.12 177 PRO B C 1
ATOM 3096 O O . PRO B 1 177 ? -8.305 -2.721 -17.656 1 92.12 177 PRO B O 1
ATOM 3099 N N . GLY B 1 178 ? -8.242 -0.663 -16.812 1 96.06 178 GLY B N 1
ATOM 3100 C CA . GLY B 1 178 ? -7.602 -1.168 -15.602 1 96.06 178 GLY B CA 1
ATOM 3101 C C . GLY B 1 178 ? -8.539 -1.247 -14.414 1 96.06 178 GLY B C 1
ATOM 3102 O O . GLY B 1 178 ? -9.734 -0.976 -14.539 1 96.06 178 GLY B O 1
ATOM 3103 N N . THR B 1 179 ? -7.98 -1.731 -13.281 1 98.31 179 THR B N 1
ATOM 3104 C CA . THR B 1 179 ? -8.703 -1.739 -12.008 1 98.31 179 THR B CA 1
ATOM 3105 C C . THR B 1 179 ? -8.922 -0.316 -11.508 1 98.31 179 THR B C 1
ATOM 3107 O O . THR B 1 179 ? -8.039 0.536 -11.625 1 98.31 179 THR B O 1
ATOM 3110 N N . VAL B 1 180 ? -10.133 -0.083 -10.992 1 98 180 VAL B N 1
ATOM 3111 C CA . VAL B 1 180 ? -10.477 1.204 -10.398 1 98 180 VAL B CA 1
ATOM 3112 C C . VAL B 1 180 ? -10.828 1.015 -8.922 1 98 180 VAL B C 1
ATOM 3114 O O . VAL B 1 180 ? -11.602 0.122 -8.57 1 98 180 VAL B O 1
ATOM 3117 N N . VAL B 1 181 ? -10.195 1.8 -8.094 1 98.19 181 VAL B N 1
ATOM 3118 C CA . VAL B 1 181 ? -10.516 1.842 -6.672 1 98.19 181 VAL B CA 1
ATOM 3119 C C . VAL B 1 181 ? -11.109 3.203 -6.312 1 98.19 181 VAL B C 1
ATOM 3121 O O . VAL B 1 181 ? -10.562 4.242 -6.688 1 98.19 181 VAL B O 1
ATOM 3124 N N . ALA B 1 182 ? -12.172 3.182 -5.59 1 95.94 182 ALA B N 1
ATOM 3125 C CA . ALA B 1 182 ? -12.828 4.422 -5.18 1 95.94 182 ALA B CA 1
ATOM 3126 C C . ALA B 1 182 ? -12.805 4.578 -3.662 1 95.94 182 ALA B C 1
ATOM 3128 O O . ALA B 1 182 ? -13.125 3.641 -2.932 1 95.94 182 ALA B O 1
ATOM 3129 N N . TYR B 1 183 ? -12.312 5.715 -3.262 1 94.5 183 TYR B N 1
ATOM 3130 C CA . TYR B 1 183 ? -12.359 6.141 -1.866 1 94.5 183 TYR B CA 1
ATOM 3131 C C . TYR B 1 183 ? -13.406 7.23 -1.664 1 94.5 183 TYR B C 1
ATOM 3133 O O . TYR B 1 183 ? -13.836 7.875 -2.625 1 94.5 183 TYR B O 1
ATOM 3141 N N . LYS B 1 184 ? -13.859 7.395 -0.415 1 87.06 184 LYS B N 1
ATOM 3142 C CA . LYS B 1 184 ? -14.609 8.555 0.053 1 87.06 184 LYS B CA 1
ATOM 3143 C C . LYS B 1 184 ? -15.906 8.719 -0.733 1 87.06 184 LYS B C 1
ATOM 3145 O O . LYS B 1 184 ? -16.234 9.82 -1.179 1 87.06 184 LYS B O 1
ATOM 3150 N N . PHE B 1 185 ? -16.594 7.602 -1.031 1 75.44 185 PHE B N 1
ATOM 3151 C CA . PHE B 1 185 ? -17.797 7.695 -1.854 1 75.44 185 PHE B CA 1
ATOM 3152 C C . PHE B 1 185 ? -19.047 7.465 -1.015 1 75.44 185 PHE B C 1
ATOM 3154 O O . PHE B 1 185 ? -20.141 7.281 -1.556 1 75.44 185 PHE B O 1
ATOM 3161 N N . GLY B 1 186 ? -18.922 7.445 0.256 1 73.5 186 GLY B N 1
ATOM 3162 C CA . GLY B 1 186 ? -20.031 7.113 1.124 1 73.5 186 GLY B CA 1
ATOM 3163 C C . GLY B 1 186 ? -21.281 7.926 0.833 1 73.5 186 GLY B C 1
ATOM 3164 O O . GLY B 1 186 ? -22.375 7.367 0.669 1 73.5 186 GLY B O 1
ATOM 3165 N N . ARG B 1 187 ? -21.156 9.188 0.514 1 75.81 187 ARG B N 1
ATOM 3166 C CA . ARG B 1 187 ? -22.297 10.062 0.296 1 75.81 187 ARG B CA 1
ATOM 3167 C C . ARG B 1 187 ? -22.812 9.953 -1.134 1 75.81 187 ARG B C 1
ATOM 3169 O O . ARG B 1 187 ? -23.891 10.461 -1.455 1 75.81 187 ARG B O 1
ATOM 3176 N N . GLN B 1 188 ? -22.125 9.211 -1.912 1 82 188 GLN B N 1
ATOM 3177 C CA . GLN B 1 188 ? -22.484 9.117 -3.324 1 82 188 GLN B CA 1
ATOM 3178 C C . GLN B 1 188 ? -22.656 7.66 -3.752 1 82 188 GLN B C 1
ATOM 3180 O O . GLN B 1 188 ? -22.312 7.297 -4.879 1 82 188 GLN B O 1
ATOM 3185 N N . ALA B 1 189 ? -23.125 6.898 -2.828 1 82.75 189 ALA B N 1
ATOM 3186 C CA . ALA B 1 189 ? -23.219 5.457 -3.057 1 82.75 189 ALA B CA 1
ATOM 3187 C C . ALA B 1 189 ? -24.109 5.152 -4.258 1 82.75 189 ALA B C 1
ATOM 3189 O O . ALA B 1 189 ? -23.781 4.293 -5.078 1 82.75 189 ALA B O 1
ATOM 3190 N N . ARG B 1 190 ? -25.141 5.875 -4.359 1 83.94 190 ARG B N 1
ATOM 3191 C CA . ARG B 1 190 ? -26.078 5.656 -5.461 1 83.94 190 ARG B CA 1
ATOM 3192 C C . ARG B 1 190 ? -25.422 5.965 -6.801 1 83.94 190 ARG B C 1
ATOM 3194 O O . ARG B 1 190 ? -25.562 5.203 -7.762 1 83.94 190 ARG B O 1
ATOM 3201 N N . GLU B 1 191 ? -24.766 7.008 -6.848 1 86.75 191 GLU B N 1
ATOM 3202 C CA . GLU B 1 191 ? -24.078 7.41 -8.07 1 86.75 191 GLU B CA 1
ATOM 3203 C C . GLU B 1 191 ? -22.984 6.418 -8.445 1 86.75 191 GLU B C 1
ATOM 3205 O O . GLU B 1 191 ? -22.766 6.133 -9.625 1 86.75 191 GLU B O 1
ATOM 3210 N N . VAL B 1 192 ? -22.359 5.934 -7.492 1 88.94 192 VAL B N 1
ATOM 3211 C CA . VAL B 1 192 ? -21.297 4.957 -7.699 1 88.94 192 VAL B CA 1
ATOM 3212 C C . VAL B 1 192 ? -21.891 3.666 -8.273 1 88.94 192 VAL B C 1
ATOM 3214 O O . VAL B 1 192 ? -21.375 3.121 -9.25 1 88.94 192 VAL B O 1
ATOM 3217 N N . ALA B 1 193 ? -22.953 3.232 -7.719 1 87.94 193 ALA B N 1
ATOM 3218 C CA . ALA B 1 193 ? -23.609 2.031 -8.219 1 87.94 193 ALA B CA 1
ATOM 3219 C C . ALA B 1 193 ? -24.062 2.211 -9.664 1 87.94 193 ALA B C 1
ATOM 3221 O O . ALA B 1 193 ? -23.922 1.3 -10.484 1 87.94 193 ALA B O 1
ATOM 3222 N N . ARG B 1 194 ? -24.594 3.311 -9.891 1 89.94 194 ARG B N 1
ATOM 3223 C CA . ARG B 1 194 ? -25.031 3.615 -11.25 1 89.94 194 ARG B CA 1
ATOM 3224 C C . ARG B 1 194 ? -23.859 3.584 -12.227 1 89.94 194 ARG B C 1
ATOM 3226 O O . ARG B 1 194 ? -23.953 2.986 -13.297 1 89.94 194 ARG B O 1
ATOM 3233 N N . ALA B 1 195 ? -22.797 4.215 -11.859 1 91.75 195 ALA B N 1
ATOM 3234 C CA . ALA B 1 195 ? -21.594 4.242 -12.703 1 91.75 195 ALA B CA 1
ATOM 3235 C C . ALA B 1 195 ? -21.094 2.83 -12.984 1 91.75 195 ALA B C 1
ATOM 3237 O O . ALA B 1 195 ? -20.719 2.514 -14.117 1 91.75 195 ALA B O 1
ATOM 3238 N N . LEU B 1 196 ? -21.141 2 -12.023 1 93.5 196 LEU B N 1
ATOM 3239 C CA . LEU B 1 196 ? -20.703 0.617 -12.18 1 93.5 196 LEU B CA 1
ATOM 3240 C C . LEU B 1 196 ? -21.578 -0.128 -13.172 1 93.5 196 LEU B C 1
ATOM 3242 O O . LEU B 1 196 ? -21.078 -0.857 -14.031 1 93.5 196 LEU B O 1
ATOM 3246 N N . ARG B 1 197 ? -22.828 0.047 -13.023 1 93 197 ARG B N 1
ATOM 3247 C CA . ARG B 1 197 ? -23.781 -0.618 -13.914 1 93 197 ARG B CA 1
ATOM 3248 C C . ARG B 1 197 ? -23.594 -0.146 -15.352 1 93 197 ARG B C 1
ATOM 3250 O O . ARG B 1 197 ? -23.516 -0.961 -16.266 1 93 197 ARG B O 1
ATOM 3257 N N . GLU B 1 198 ? -23.516 1.096 -15.477 1 93.62 198 GLU B N 1
ATOM 3258 C CA . GLU B 1 198 ? -23.453 1.69 -16.812 1 93.62 198 GLU B CA 1
ATOM 3259 C C . GLU B 1 198 ? -22.156 1.314 -17.531 1 93.62 198 GLU B C 1
ATOM 3261 O O . GLU B 1 198 ? -22.141 1.22 -18.766 1 93.62 198 GLU B O 1
ATOM 3266 N N . THR B 1 199 ? -21.109 1.101 -16.812 1 93.69 199 THR B N 1
ATOM 3267 C CA . THR B 1 199 ? -19.828 0.765 -17.422 1 93.69 199 THR B CA 1
ATOM 3268 C C . THR B 1 199 ? -19.656 -0.749 -17.5 1 93.69 199 THR B C 1
ATOM 3270 O O . THR B 1 199 ? -18.656 -1.232 -18.047 1 93.69 199 THR B O 1
ATOM 3273 N N . GLY B 1 200 ? -20.562 -1.524 -16.953 1 93.62 200 GLY B N 1
ATOM 3274 C CA . GLY B 1 200 ? -20.5 -2.977 -16.969 1 93.62 200 GLY B CA 1
ATOM 3275 C C . GLY B 1 200 ? -19.469 -3.541 -16 1 93.62 200 GLY B C 1
ATOM 3276 O O . GLY B 1 200 ? -18.953 -4.637 -16.203 1 93.62 200 GLY B O 1
ATOM 3277 N N . ARG B 1 201 ? -19.172 -2.748 -14.953 1 95.56 201 ARG B N 1
ATOM 3278 C CA . ARG B 1 201 ? -18.109 -3.146 -14.031 1 95.56 201 ARG B CA 1
ATOM 3279 C C . ARG B 1 201 ? -18.703 -3.629 -12.711 1 95.56 201 ARG B C 1
ATOM 3281 O O . ARG B 1 201 ? -17.984 -3.807 -11.727 1 95.56 201 ARG B O 1
ATOM 3288 N N . LEU B 1 202 ? -19.969 -3.889 -12.617 1 93.5 202 LEU B N 1
ATOM 3289 C CA . LEU B 1 202 ? -20.656 -4.191 -11.375 1 93.5 202 LEU B CA 1
ATOM 3290 C C . LEU B 1 202 ? -20.359 -5.617 -10.914 1 93.5 202 LEU B C 1
ATOM 3292 O O . LEU B 1 202 ? -20.125 -5.855 -9.727 1 93.5 202 LEU B O 1
ATOM 3296 N N . GLU B 1 203 ? -20.312 -6.535 -11.758 1 91.12 203 GLU B N 1
ATOM 3297 C CA . GLU B 1 203 ? -20.328 -7.957 -11.438 1 91.12 203 GLU B CA 1
ATOM 3298 C C . GLU B 1 203 ? -19.094 -8.359 -10.641 1 91.12 203 GLU B C 1
ATOM 3300 O O . GLU B 1 203 ? -19.188 -9.094 -9.656 1 91.12 203 GLU B O 1
ATOM 3305 N N . ASP B 1 204 ? -17.938 -7.883 -10.883 1 93.06 204 ASP B N 1
ATOM 3306 C CA . ASP B 1 204 ? -16.719 -8.312 -10.211 1 93.06 204 ASP B CA 1
ATOM 3307 C C . ASP B 1 204 ? -16.266 -7.293 -9.172 1 93.06 204 ASP B C 1
ATOM 3309 O O . ASP B 1 204 ? -15.242 -7.477 -8.508 1 93.06 204 ASP B O 1
ATOM 3313 N N . ALA B 1 205 ? -17.078 -6.246 -9.008 1 97.25 205 ALA B N 1
ATOM 3314 C CA . ALA B 1 205 ? -16.703 -5.195 -8.07 1 97.25 205 ALA B CA 1
ATOM 3315 C C . ALA B 1 205 ? -17.062 -5.59 -6.637 1 97.25 205 ALA B C 1
ATOM 3317 O O . ALA B 1 205 ? -18.062 -6.266 -6.398 1 97.25 205 ALA B O 1
ATOM 3318 N N . VAL B 1 206 ? -16.203 -5.168 -5.688 1 96.94 206 VAL B N 1
ATOM 3319 C CA . VAL B 1 206 ? -16.406 -5.465 -4.273 1 96.94 206 VAL B CA 1
ATOM 3320 C C . VAL B 1 206 ? -16.312 -4.176 -3.459 1 96.94 206 VAL B C 1
ATOM 3322 O O . VAL B 1 206 ? -15.555 -3.264 -3.812 1 96.94 206 VAL B O 1
ATOM 3325 N N . TRP B 1 207 ? -17.094 -4.137 -2.479 1 94.06 207 TRP B N 1
ATOM 3326 C CA . TRP B 1 207 ? -17.109 -3.021 -1.538 1 94.06 207 TRP B CA 1
ATOM 3327 C C . TRP B 1 207 ? -16.797 -3.496 -0.122 1 94.06 207 TRP B C 1
ATOM 3329 O O . TRP B 1 207 ? -17.172 -4.605 0.264 1 94.06 207 TRP B O 1
ATOM 3339 N N . GLY B 1 208 ? -16.078 -2.664 0.627 1 95.25 208 GLY B N 1
ATOM 3340 C CA . GLY B 1 208 ? -15.781 -2.947 2.023 1 95.25 208 GLY B CA 1
ATOM 3341 C C . GLY B 1 208 ? -15.812 -1.71 2.902 1 95.25 208 GLY B C 1
ATOM 3342 O O . GLY B 1 208 ? -15.5 -0.609 2.441 1 95.25 208 GLY B O 1
ATOM 3343 N N . SER B 1 209 ? -16.203 -1.876 4.176 1 93.56 209 SER B N 1
ATOM 3344 C CA . SER B 1 209 ? -16.172 -0.819 5.184 1 93.56 209 SER B CA 1
ATOM 3345 C C . SER B 1 209 ? -15.672 -1.349 6.523 1 93.56 209 SER B C 1
ATOM 3347 O O . SER B 1 209 ? -15.789 -2.545 6.805 1 93.56 209 SER B O 1
ATOM 3349 N N . ALA B 1 210 ? -15.086 -0.464 7.301 1 93.31 210 ALA B N 1
ATOM 3350 C CA . ALA B 1 210 ? -14.594 -0.78 8.641 1 93.31 210 ALA B CA 1
ATOM 3351 C C . ALA B 1 210 ? -13.656 -1.981 8.609 1 93.31 210 ALA B C 1
ATOM 3353 O O . ALA B 1 210 ? -13.805 -2.916 9.398 1 93.31 210 ALA B O 1
ATOM 3354 N N . LEU B 1 211 ? -12.805 -1.956 7.609 1 96.44 211 LEU B N 1
ATOM 3355 C CA . LEU B 1 211 ? -11.906 -3.084 7.395 1 96.44 211 LEU B CA 1
ATOM 3356 C C . LEU B 1 211 ? -11.031 -3.322 8.617 1 96.44 211 LEU B C 1
ATOM 3358 O O . LEU B 1 211 ? -10.43 -2.387 9.148 1 96.44 211 LEU B O 1
ATOM 3362 N N . GLY B 1 212 ? -10.977 -4.578 9.039 1 95.69 212 GLY B N 1
ATOM 3363 C CA . GLY B 1 212 ? -10.133 -4.969 10.148 1 95.69 212 GLY B CA 1
ATOM 3364 C C . GLY B 1 212 ? -10.766 -4.703 11.5 1 95.69 212 GLY B C 1
ATOM 3365 O O . GLY B 1 212 ? -10.156 -4.949 12.547 1 95.69 212 GLY B O 1
ATOM 3366 N N . LEU B 1 213 ? -11.93 -4.133 11.516 1 95 213 LEU B N 1
ATOM 3367 C CA . LEU B 1 213 ? -12.648 -3.832 12.742 1 95 213 LEU B CA 1
ATOM 3368 C C . LEU B 1 213 ? -13.812 -4.797 12.945 1 95 213 LEU B C 1
ATOM 3370 O O . LEU B 1 213 ? -14.18 -5.535 12.023 1 95 213 LEU B O 1
ATOM 3374 N N . PRO B 1 214 ? -14.375 -4.797 14.156 1 93.75 214 PRO B N 1
ATOM 3375 C CA . PRO B 1 214 ? -15.469 -5.73 14.438 1 93.75 214 PRO B CA 1
ATOM 3376 C C . PRO B 1 214 ? -16.672 -5.52 13.523 1 93.75 214 PRO B C 1
ATOM 3378 O O . PRO B 1 214 ? -17.391 -6.477 13.203 1 93.75 214 PRO B O 1
ATOM 3381 N N . GLU B 1 215 ? -16.906 -4.328 13.047 1 92.88 215 GLU B N 1
ATOM 3382 C CA . GLU B 1 215 ? -18.078 -3.998 12.234 1 92.88 215 GLU B CA 1
ATOM 3383 C C . GLU B 1 215 ? -17.766 -4.148 10.75 1 92.88 215 GLU B C 1
ATOM 3385 O O . GLU B 1 215 ? -18.5 -3.629 9.898 1 92.88 215 GLU B O 1
ATOM 3390 N N . GLU B 1 216 ? -16.719 -4.875 10.477 1 95.56 216 GLU B N 1
ATOM 3391 C CA . GLU B 1 216 ? -16.297 -5.051 9.086 1 95.56 216 GLU B CA 1
ATOM 3392 C C . GLU B 1 216 ? -17.438 -5.59 8.227 1 95.56 216 GLU B C 1
ATOM 3394 O O . GLU B 1 216 ? -18.172 -6.488 8.648 1 95.56 216 GLU B O 1
ATOM 3399 N N . SER B 1 217 ? -17.609 -5 7.059 1 93.69 217 SER B N 1
ATOM 3400 C CA . SER B 1 217 ? -18.516 -5.5 6.039 1 93.69 217 SER B CA 1
ATOM 3401 C C . SER B 1 217 ? -17.859 -5.527 4.668 1 93.69 217 SER B C 1
ATOM 3403 O O . SER B 1 217 ? -17.281 -4.531 4.23 1 93.69 217 SER B O 1
ATOM 3405 N N . ILE B 1 218 ? -17.844 -6.691 4.047 1 95.81 218 ILE B N 1
ATOM 3406 C CA . ILE B 1 218 ? -17.344 -6.891 2.688 1 95.81 218 ILE B CA 1
ATOM 3407 C C . ILE B 1 218 ? -18.422 -7.574 1.842 1 95.81 218 ILE B C 1
ATOM 3409 O O . ILE B 1 218 ? -18.922 -8.633 2.207 1 95.81 218 ILE B O 1
ATOM 3413 N N . ARG B 1 219 ? -18.75 -6.918 0.703 1 93.94 219 ARG B N 1
ATOM 3414 C CA . ARG B 1 219 ? -19.844 -7.406 -0.119 1 93.94 219 ARG B CA 1
ATOM 3415 C C . ARG B 1 219 ? -19.594 -7.121 -1.596 1 93.94 219 ARG B C 1
ATOM 3417 O O . ARG B 1 219 ? -18.812 -6.238 -1.938 1 93.94 219 ARG B O 1
ATOM 3424 N N . PRO B 1 220 ? -20.297 -7.945 -2.375 1 95.44 220 PRO B N 1
ATOM 3425 C CA . PRO B 1 220 ? -20.312 -7.531 -3.779 1 95.44 220 PRO B CA 1
ATOM 3426 C C . PRO B 1 220 ? -20.906 -6.137 -3.979 1 95.44 220 PRO B C 1
ATOM 3428 O O . PRO B 1 220 ? -21.828 -5.746 -3.264 1 95.44 220 PRO B O 1
ATOM 3431 N N . ALA B 1 221 ? -20.312 -5.449 -4.902 1 92.81 221 ALA B N 1
ATOM 3432 C CA . ALA B 1 221 ? -20.812 -4.102 -5.168 1 92.81 221 ALA B CA 1
ATOM 3433 C C . ALA B 1 221 ? -22.281 -4.141 -5.594 1 92.81 221 ALA B C 1
ATOM 3435 O O . ALA B 1 221 ? -23.016 -3.162 -5.418 1 92.81 221 ALA B O 1
ATOM 3436 N N . ALA B 1 222 ? -22.719 -5.219 -6.105 1 89.69 222 ALA B N 1
ATOM 3437 C CA . ALA B 1 222 ? -24.109 -5.387 -6.535 1 89.69 222 ALA B CA 1
ATOM 3438 C C . ALA B 1 222 ? -25.062 -5.254 -5.352 1 89.69 222 ALA B C 1
ATOM 3440 O O . ALA B 1 222 ? -26.25 -4.961 -5.535 1 89.69 222 ALA B O 1
ATOM 3441 N N . ASP B 1 223 ? -24.531 -5.492 -4.18 1 87.25 223 ASP B N 1
ATOM 3442 C CA . ASP B 1 223 ? -25.359 -5.434 -2.977 1 87.25 223 ASP B CA 1
ATOM 3443 C C . ASP B 1 223 ? -25.328 -4.035 -2.361 1 87.25 223 ASP B C 1
ATOM 3445 O O . ASP B 1 223 ? -25.922 -3.807 -1.305 1 87.25 223 ASP B O 1
ATOM 3449 N N . LEU B 1 224 ? -24.484 -3.211 -2.932 1 77.56 224 LEU B N 1
ATOM 3450 C CA . LEU B 1 224 ? -24.422 -1.854 -2.402 1 77.56 224 LEU B CA 1
ATOM 3451 C C . LEU B 1 224 ? -25.797 -1.213 -2.352 1 77.56 224 LEU B C 1
ATOM 3453 O O . LEU B 1 224 ? -26.531 -1.227 -3.346 1 77.56 224 LEU B O 1
ATOM 3457 N N . ASP B 1 225 ? -26.234 -1.062 -1.058 1 66.06 225 ASP B N 1
ATOM 3458 C CA . ASP B 1 225 ? -27.531 -0.43 -0.829 1 66.06 225 ASP B CA 1
ATOM 3459 C C . ASP B 1 225 ? -27.531 1.021 -1.303 1 66.06 225 ASP B C 1
ATOM 3461 O O . ASP B 1 225 ? -26.469 1.635 -1.432 1 66.06 225 ASP B O 1
ATOM 3465 N N . GLU B 1 226 ? -28.703 1.423 -1.629 1 64.38 226 GLU B N 1
ATOM 3466 C CA . GLU B 1 226 ? -28.938 2.783 -2.109 1 64.38 226 GLU B CA 1
ATOM 3467 C C . GLU B 1 226 ? -28.797 3.797 -0.976 1 64.38 226 GLU B C 1
ATOM 3469 O O . GLU B 1 226 ? -28.859 5.008 -1.209 1 64.38 226 GLU B O 1
ATOM 3474 N N . GLY B 1 227 ? -28.5 3.246 0.25 1 62.06 227 GLY B N 1
ATOM 3475 C CA . GLY B 1 227 ? -28.391 4.234 1.311 1 62.06 227 GLY B CA 1
ATOM 3476 C C . GLY B 1 227 ? -26.953 4.656 1.576 1 62.06 227 GLY B C 1
ATOM 3477 O O . GLY B 1 227 ? -26.047 4.258 0.85 1 62.06 227 GLY B O 1
ATOM 3478 N N . PRO B 1 228 ? -26.891 5.609 2.508 1 66.06 228 PRO B N 1
ATOM 3479 C CA . PRO B 1 228 ? -25.562 6.125 2.859 1 66.06 228 PRO B CA 1
ATOM 3480 C C . PRO B 1 228 ? -24.609 5.035 3.359 1 66.06 228 PRO B C 1
ATOM 3482 O O . PRO B 1 228 ? -25.047 4.109 4.047 1 66.06 228 PRO B O 1
ATOM 3485 N N . LEU B 1 229 ? -23.453 5.074 2.797 1 74.25 229 LEU B N 1
ATOM 3486 C CA . LEU B 1 229 ? -22.422 4.137 3.219 1 74.25 229 LEU B CA 1
ATOM 3487 C C . LEU B 1 229 ? -21.516 4.762 4.277 1 74.25 229 LEU B C 1
ATOM 3489 O O . LEU B 1 229 ? -21.422 5.988 4.371 1 74.25 229 LEU B O 1
ATOM 3493 N N . PRO B 1 230 ? -20.859 3.9 5.062 1 75.44 230 PRO B N 1
ATOM 3494 C CA . PRO B 1 230 ? -19.938 4.406 6.07 1 75.44 230 PRO B CA 1
ATOM 3495 C C . PRO B 1 230 ? -18.781 5.215 5.465 1 75.44 230 PRO B C 1
ATOM 3497 O O . PRO B 1 230 ? -18.438 5.023 4.293 1 75.44 230 PRO B O 1
ATOM 3500 N N . TYR B 1 231 ? -18.297 6.164 6.203 1 69.25 231 TYR B N 1
ATOM 3501 C CA . TYR B 1 231 ? -17.234 7.074 5.82 1 69.25 231 TYR B CA 1
ATOM 3502 C C . TYR B 1 231 ? -16.016 6.305 5.312 1 69.25 231 TYR B C 1
ATOM 3504 O O . TYR B 1 231 ? -15.445 6.648 4.273 1 69.25 231 TYR B O 1
ATOM 3512 N N . LEU B 1 232 ? -15.578 5.262 5.957 1 81.06 232 LEU B N 1
ATOM 3513 C CA . LEU B 1 232 ? -14.375 4.535 5.551 1 81.06 232 LEU B CA 1
ATOM 3514 C C . LEU B 1 232 ? -14.734 3.34 4.676 1 81.06 232 LEU B C 1
ATOM 3516 O O . LEU B 1 232 ? -14.461 2.195 5.039 1 81.06 232 LEU B O 1
ATOM 3520 N N . SER B 1 233 ? -15.344 3.764 3.506 1 90 233 SER B N 1
ATOM 3521 C CA . SER B 1 233 ? -15.703 2.758 2.514 1 90 233 SER B CA 1
ATOM 3522 C C . SER B 1 233 ? -14.719 2.742 1.355 1 90 233 SER B C 1
ATOM 3524 O O . SER B 1 233 ? -14.164 3.783 0.987 1 90 233 SER B O 1
ATOM 3526 N N . THR B 1 234 ? -14.484 1.566 0.878 1 95.56 234 THR B N 1
ATOM 3527 C CA . THR B 1 234 ? -13.602 1.337 -0.259 1 95.56 234 THR B CA 1
ATOM 3528 C C . THR B 1 234 ? -14.281 0.454 -1.303 1 95.56 234 THR B C 1
ATOM 3530 O O . THR B 1 234 ? -14.953 -0.517 -0.957 1 95.56 234 THR B O 1
ATOM 3533 N N . LEU B 1 235 ? -14.18 0.851 -2.535 1 96.19 235 LEU B N 1
ATOM 3534 C CA . LEU B 1 235 ? -14.695 0.068 -3.654 1 96.19 235 LEU B CA 1
ATOM 3535 C C . LEU B 1 235 ? -13.57 -0.364 -4.582 1 96.19 235 LEU B C 1
ATOM 3537 O O . LEU B 1 235 ? -12.672 0.429 -4.891 1 96.19 235 LEU B O 1
ATOM 3541 N N . ILE B 1 236 ? -13.539 -1.647 -4.941 1 98.31 236 ILE B N 1
ATOM 3542 C CA . ILE B 1 236 ? -12.641 -2.148 -5.977 1 98.31 236 ILE B CA 1
ATOM 3543 C C . ILE B 1 236 ? -13.453 -2.656 -7.164 1 98.31 236 ILE B C 1
ATOM 3545 O O . ILE B 1 236 ? -14.328 -3.516 -7.008 1 98.31 236 ILE B O 1
ATOM 3549 N N . ALA B 1 237 ? -13.234 -2.098 -8.281 1 98.12 237 ALA B N 1
ATOM 3550 C CA . ALA B 1 237 ? -13.719 -2.621 -9.555 1 98.12 237 ALA B CA 1
ATOM 3551 C C . ALA B 1 237 ? -12.562 -3.152 -10.398 1 98.12 237 ALA B C 1
ATOM 3553 O O . ALA B 1 237 ? -11.883 -2.387 -11.086 1 98.12 237 ALA B O 1
ATOM 3554 N N . PRO B 1 238 ? -12.359 -4.449 -10.406 1 97.88 238 PRO B N 1
ATOM 3555 C CA . PRO B 1 238 ? -11.203 -5.012 -11.102 1 97.88 238 PRO B CA 1
ATOM 3556 C C . PRO B 1 238 ? -11.281 -4.84 -12.617 1 97.88 238 PRO B C 1
ATOM 3558 O O . PRO B 1 238 ? -12.375 -4.66 -13.164 1 97.88 238 PRO B O 1
ATOM 3561 N N . ALA B 1 239 ? -10.062 -4.895 -13.227 1 96.25 239 ALA B N 1
ATOM 3562 C CA . ALA B 1 239 ? -10.016 -4.957 -14.688 1 96.25 239 ALA B CA 1
ATOM 3563 C C . ALA B 1 239 ? -10.797 -6.156 -15.211 1 96.25 239 ALA B C 1
ATOM 3565 O O . ALA B 1 239 ? -10.93 -7.168 -14.516 1 96.25 239 ALA B O 1
ATOM 3566 N N . ARG B 1 240 ? -11.289 -5.984 -16.406 1 93.19 240 ARG B N 1
ATOM 3567 C CA . ARG B 1 240 ? -11.953 -7.121 -17.031 1 93.19 240 ARG B CA 1
ATOM 3568 C C . ARG B 1 240 ? -10.953 -8.203 -17.406 1 93.19 240 ARG B C 1
ATOM 3570 O O . ARG B 1 240 ? -9.938 -7.922 -18.047 1 93.19 240 ARG B O 1
ATOM 3577 N N . ARG B 1 241 ? -11.266 -9.367 -16.875 1 91.75 241 ARG B N 1
ATOM 3578 C CA . ARG B 1 241 ? -10.422 -10.516 -17.172 1 91.75 241 ARG B CA 1
ATOM 3579 C C . ARG B 1 241 ? -11.25 -11.688 -17.688 1 91.75 241 ARG B C 1
ATOM 3581 O O . ARG B 1 241 ? -12.414 -11.844 -17.312 1 91.75 241 ARG B O 1
ATOM 3588 N N . ASP B 1 242 ? -10.688 -12.484 -18.609 1 87.88 242 ASP B N 1
ATOM 3589 C CA . ASP B 1 242 ? -11.422 -13.594 -19.203 1 87.88 242 ASP B CA 1
ATOM 3590 C C . ASP B 1 242 ? -11.109 -14.906 -18.484 1 87.88 242 ASP B C 1
ATOM 3592 O O . ASP B 1 242 ? -11.5 -15.984 -18.953 1 87.88 242 ASP B O 1
ATOM 3596 N N . GLY B 1 243 ? -10.391 -14.836 -17.516 1 84.81 243 GLY B N 1
ATOM 3597 C CA . GLY B 1 243 ? -10.094 -16.031 -16.734 1 84.81 243 GLY B CA 1
ATOM 3598 C C . GLY B 1 243 ? -8.867 -16.781 -17.234 1 84.81 243 GLY B C 1
ATOM 3599 O O . GLY B 1 243 ? -8.516 -17.828 -16.688 1 84.81 243 GLY B O 1
ATOM 3600 N N . THR B 1 244 ? -8.258 -16.219 -18.266 1 87.31 244 THR B N 1
ATOM 3601 C CA . THR B 1 244 ? -7.055 -16.859 -18.781 1 87.31 244 THR B CA 1
ATOM 3602 C C . THR B 1 244 ? -5.836 -16.484 -17.938 1 87.31 244 THR B C 1
ATOM 3604 O O . THR B 1 244 ? -5.516 -15.305 -17.797 1 87.31 244 THR B O 1
ATOM 3607 N N . ARG B 1 245 ? -5.242 -17.531 -17.438 1 88.69 245 ARG B N 1
ATOM 3608 C CA . ARG B 1 245 ? -4.027 -17.328 -16.656 1 88.69 245 ARG B CA 1
ATOM 3609 C C . ARG B 1 245 ? -2.967 -16.609 -17.484 1 88.69 245 ARG B C 1
ATOM 3611 O O . ARG B 1 245 ? -2.596 -17.062 -18.562 1 88.69 245 ARG B O 1
ATOM 3618 N N . GLY B 1 246 ? -2.48 -15.406 -16.922 1 84.94 246 GLY B N 1
ATOM 3619 C CA . GLY B 1 246 ? -1.469 -14.633 -17.625 1 84.94 246 GLY B CA 1
ATOM 3620 C C . GLY B 1 246 ? -2.02 -13.875 -18.812 1 84.94 246 GLY B C 1
ATOM 3621 O O . GLY B 1 246 ? -1.256 -13.328 -19.609 1 84.94 246 GLY B O 1
ATOM 3622 N N . GLY B 1 247 ? -3.264 -13.867 -19.016 1 84.19 247 GLY B N 1
ATOM 3623 C CA . GLY B 1 247 ? -3.885 -13.242 -20.172 1 84.19 247 GLY B CA 1
ATOM 3624 C C . GLY B 1 247 ? -3.604 -11.758 -20.266 1 84.19 247 GLY B C 1
ATOM 3625 O O . GLY B 1 247 ? -3.779 -11.156 -21.328 1 84.19 247 GLY B O 1
ATOM 3626 N N . LYS B 1 248 ? -3.107 -11.172 -19.25 1 87.19 248 LYS B N 1
ATOM 3627 C CA . LYS B 1 248 ? -2.877 -9.727 -19.219 1 87.19 248 LYS B CA 1
ATOM 3628 C C . LYS B 1 248 ? -1.388 -9.414 -19.312 1 87.19 248 LYS B C 1
ATOM 3630 O O . LYS B 1 248 ? -0.984 -8.258 -19.141 1 87.19 248 LYS B O 1
ATOM 3635 N N . LEU B 1 249 ? -0.574 -10.453 -19.5 1 86.94 249 LEU B N 1
ATOM 3636 C CA . LEU B 1 249 ? 0.859 -10.227 -19.656 1 86.94 249 LEU B CA 1
ATOM 3637 C C . LEU B 1 249 ? 1.162 -9.633 -21.031 1 86.94 249 LEU B C 1
ATOM 3639 O O . LEU B 1 249 ? 0.456 -9.906 -22 1 86.94 249 LEU B O 1
#

Radius of gyration: 22.11 Å; Cα contacts (8 Å, |Δi|>4): 1209; chains: 2; bounding box: 51×62×54 Å

pLDDT: mean 91.8, std 9.06, range [56.47, 98.94]

Nearest PDB structures (foldseek):
  2e0k-assembly1_A  TM=8.873E-01  e=9.007E-19  Chlorobaculum tepidum
  8xj3-assembly1_B  TM=8.595E-01  e=1.080E-17  Akkermansia muciniphila
  2e0k-assembly1_B  TM=8.654E-01  e=5.779E-17  Chlorobaculum tepidum
  2e0n-assembly1_A  TM=8.509E-01  e=2.139E-17  Chlorobaculum tepidum
  6p5z-assembly1_B  TM=7.874E-01  e=4.990E-12  Salmonella enterica subsp. enterica serovar Typhimurium

InterPro domains:
  IPR000878 Tetrapyrrole methylase [PF00590] (4-219)
  IPR006364 Precorrin-2 C(20)-methyltransferase domain [TIGR01467] (4-238)
  IPR012382 Precorrin-2 C(20)-methyltransferase [PIRSF036427] (3-241)
  IPR012382 Precorrin-2 C(20)-methyltransferase [cd11645] (8-238)
  IPR014776 Tetrapyrrole methylase, subdomain 2 [G3DSA:3.30.950.10] (139-246)
  IPR014777 Tetrapyrrole methylase, subdomain 1 [G3DSA:3.40.1010.10] (2-137)
  IPR035996 Tetrapyrrole methylase superfamily [SSF53790] (2-239)

Organism: NCBI:txid40318

Secondary structure (DSSP, 8-state):
---EEEEEE-BSS-GGGSBHHHHHHHHHSSEEEEEEEB-TTSSB-SS--HHHHHHTTTS-GGGEEEEEEE-S--S-HHHHHHHHHHHHHHHHHHHHH-SEEEEEESB-TTBS-THHHHHHHHHHHSTT-EEEEE----HHHHHHHHHT---B-TT--EEEEEGGG-HHHHHHHHTSSSEEEEES-GGGHHHHHHHHHHHT-STT-EEEESTTSTT-EEEEGGG--SSPPPSSEEEEEPPP--S-TTTT-/---EEEEEE-BSS-GGGSBHHHHHHHHHSSEEEEEEEB-TTSSB-SS--HHHHHHTTTS-GGGEEEEEEE-S-SS-HHHHHHHHHHHHHHHHHHHHH-SEEEEEESB-TTBS-THHHHHHHHHHHSTT-EEEEE----HHHHHHHHHT---B-TT--EEEEEGGG-HHHHHHHHTSSSEEEEES-GGGHHHHHHHHHHHT-STT-EEEESTTSTT-EEEEGGG--SSPPPSSEEEEEPPP--S-TTTT-